Protein AF-0000000067867627 (afdb_homodimer)

Structure (mmCIF, N/CA/C/O backbone):
data_AF-0000000067867627-model_v1
#
loop_
_entity.id
_entity.type
_entity.pdbx_description
1 polymer 'HTH merR-type domain-containing protein'
#
loop_
_atom_site.group_PDB
_atom_site.id
_atom_site.type_symbol
_atom_site.label_atom_id
_atom_site.label_alt_id
_atom_site.label_comp_id
_atom_site.label_asym_id
_atom_site.label_entity_id
_atom_site.label_seq_id
_atom_site.pdbx_PDB_ins_code
_atom_site.Cartn_x
_atom_site.Cartn_y
_atom_site.Cartn_z
_atom_site.occupancy
_atom_site.B_iso_or_equiv
_atom_site.auth_seq_id
_atom_site.auth_comp_id
_atom_site.auth_asym_id
_atom_site.auth_atom_id
_atom_site.pdbx_PDB_model_num
ATOM 1 N N . MET A 1 1 ? -13.772 29.857 17.846 1 90.64 1 MET A N 1
ATOM 2 C CA . MET A 1 1 ? -12.313 29.815 17.838 1 90.64 1 MET A CA 1
ATOM 3 C C . MET A 1 1 ? -11.772 29.961 16.419 1 90.64 1 MET A C 1
ATOM 5 O O . MET A 1 1 ? -12.362 29.443 15.469 1 90.64 1 MET A O 1
ATOM 9 N N . LEU A 1 2 ? -10.652 30.578 16.343 1 91.57 2 LEU A N 1
ATOM 10 C CA . LEU A 1 2 ? -10.044 30.784 15.033 1 91.57 2 LEU A CA 1
ATOM 11 C C . LEU A 1 2 ? -9.034 29.683 14.724 1 91.57 2 LEU A C 1
ATOM 13 O O . LEU A 1 2 ? -8.645 28.924 15.614 1 91.57 2 LEU A O 1
ATOM 17 N N . ILE A 1 3 ? -8.623 29.62 13.466 1 93.21 3 ILE A N 1
ATOM 18 C CA . ILE A 1 3 ? -7.892 28.457 12.976 1 93.21 3 ILE A CA 1
ATOM 19 C C . ILE A 1 3 ? -6.56 28.336 13.713 1 93.21 3 ILE A C 1
ATOM 21 O O . ILE A 1 3 ? -6.096 27.228 13.993 1 93.21 3 ILE A O 1
ATOM 25 N N . ASN A 1 4 ? -5.923 29.458 14.023 1 92.32 4 ASN A N 1
ATOM 26 C CA . ASN A 1 4 ? -4.644 29.409 14.724 1 92.32 4 ASN A CA 1
ATOM 27 C C . ASN A 1 4 ? -4.792 28.807 16.119 1 92.32 4 ASN A C 1
ATOM 29 O O . ASN A 1 4 ? -3.912 28.079 16.581 1 92.32 4 ASN A O 1
ATOM 33 N N . GLU A 1 5 ? -5.854 29.128 16.737 1 93.91 5 GLU A N 1
ATOM 34 C CA . GLU A 1 5 ? -6.15 28.557 18.048 1 93.91 5 GLU A CA 1
ATOM 35 C C . GLU A 1 5 ? -6.439 27.062 17.945 1 93.91 5 GLU A C 1
ATOM 37 O O . GLU A 1 5 ? -6.045 26.287 18.819 1 93.91 5 GLU A O 1
ATOM 42 N N . VAL A 1 6 ? -7.104 26.729 16.911 1 94.8 6 VAL A N 1
ATOM 43 C CA . VAL A 1 6 ? -7.44 25.327 16.689 1 94.8 6 VAL A CA 1
ATOM 44 C C . VAL A 1 6 ? -6.165 24.52 16.457 1 94.8 6 VAL A C 1
ATOM 46 O O . VAL A 1 6 ? -6.012 23.42 16.994 1 94.8 6 VAL A O 1
ATOM 49 N N . CYS A 1 7 ? -5.238 25.081 15.729 1 94.94 7 CYS A N 1
ATOM 50 C CA . CYS A 1 7 ? -3.956 24.433 15.475 1 94.94 7 CYS A CA 1
ATOM 51 C C . CYS A 1 7 ? -3.218 24.154 16.779 1 94.94 7 CYS A C 1
ATOM 53 O O . CYS A 1 7 ? -2.706 23.053 16.984 1 94.94 7 CYS A O 1
ATOM 55 N N . LYS A 1 8 ? -3.227 25.112 17.61 1 91.17 8 LYS A N 1
ATOM 56 C CA . LYS A 1 8 ? -2.524 24.995 18.884 1 91.17 8 LYS A CA 1
ATOM 57 C C . LYS A 1 8 ? -3.173 23.939 19.775 1 91.17 8 LYS A C 1
ATOM 59 O O . LYS A 1 8 ? -2.479 23.174 20.447 1 91.17 8 LYS A O 1
ATOM 64 N N . SER A 1 9 ? -4.455 23.858 19.744 1 90.63 9 SER A N 1
ATOM 65 C CA . SER A 1 9 ? -5.196 22.966 20.63 1 90.63 9 SER A CA 1
ATOM 66 C C . SER A 1 9 ? -5.156 21.527 20.125 1 90.63 9 SER A C 1
ATOM 68 O O . SER A 1 9 ? -5.232 20.584 20.916 1 90.63 9 SER A O 1
ATOM 70 N N . THR A 1 10 ? -5.034 21.353 18.857 1 92.36 10 THR A N 1
ATOM 71 C CA . THR A 1 10 ? -5.169 20.017 18.286 1 92.36 10 THR A CA 1
ATOM 72 C C . THR A 1 10 ? -3.815 19.487 17.822 1 92.36 10 THR A C 1
ATOM 74 O O . THR A 1 10 ? -3.657 18.286 17.596 1 92.36 10 THR A O 1
ATOM 77 N N . GLY A 1 11 ? -2.842 20.421 17.576 1 91.26 11 GLY A N 1
ATOM 78 C CA . GLY A 1 11 ? -1.55 20.034 17.034 1 91.26 11 GLY A CA 1
ATOM 79 C C . GLY A 1 11 ? -1.576 19.805 15.534 1 91.26 11 GLY A C 1
ATOM 80 O O . GLY A 1 11 ? -0.602 19.316 14.958 1 91.26 11 GLY A O 1
ATOM 81 N N . LEU A 1 12 ? -2.65 20.176 14.911 1 95.62 12 LEU A N 1
ATOM 82 C CA . LEU A 1 12 ? -2.789 19.987 13.471 1 95.62 12 LEU A CA 1
ATOM 83 C C . LEU A 1 12 ? -2.325 21.227 12.713 1 95.62 12 LEU A C 1
ATOM 85 O O . LEU A 1 12 ? -2.358 22.337 13.251 1 95.62 12 LEU A O 1
ATOM 89 N N . THR A 1 13 ? -1.907 21.041 11.538 1 96.74 13 THR A N 1
ATOM 90 C CA . THR A 1 13 ? -1.564 22.165 10.675 1 96.74 13 THR A CA 1
ATOM 91 C C . THR A 1 13 ? -2.822 22.801 10.089 1 96.74 13 THR A C 1
ATOM 93 O O . THR A 1 13 ? -3.892 22.19 10.093 1 96.74 13 THR A O 1
ATOM 96 N N . LYS A 1 14 ? -2.676 24.01 9.636 1 96.06 14 LYS A N 1
ATOM 97 C CA . LYS A 1 14 ? -3.783 24.69 8.971 1 96.06 14 LYS A CA 1
ATOM 98 C C . LYS A 1 14 ? -4.262 23.902 7.755 1 96.06 14 LYS A C 1
ATOM 100 O O . LYS A 1 14 ? -5.467 23.734 7.553 1 96.06 14 LYS A O 1
ATOM 105 N N . LYS A 1 15 ? -3.363 23.391 7.043 1 95.56 15 LYS A N 1
ATOM 106 C CA . LYS A 1 15 ? -3.699 22.658 5.825 1 95.56 15 LYS A CA 1
ATOM 107 C C . LYS A 1 15 ? -4.435 21.361 6.149 1 95.56 15 LYS A C 1
ATOM 109 O O . LYS A 1 15 ? -5.33 20.947 5.409 1 95.56 15 LYS A O 1
ATOM 114 N N . ALA A 1 16 ? -4.003 20.705 7.2 1 96.33 16 ALA A N 1
ATOM 115 C CA . ALA A 1 16 ? -4.713 19.497 7.612 1 96.33 16 ALA A CA 1
ATOM 116 C C . ALA A 1 16 ? -6.156 19.812 7.995 1 96.33 16 ALA A C 1
ATOM 118 O O . ALA A 1 16 ? -7.081 19.101 7.592 1 96.33 16 ALA A O 1
ATOM 119 N N . ILE A 1 17 ? -6.33 20.902 8.735 1 96.84 17 ILE A N 1
ATOM 120 C CA . ILE A 1 17 ? -7.659 21.296 9.189 1 96.84 17 ILE A CA 1
ATOM 121 C C . ILE A 1 17 ? -8.539 21.626 7.985 1 96.84 17 ILE A C 1
ATOM 123 O O . ILE A 1 17 ? -9.693 21.197 7.916 1 96.84 17 ILE A O 1
ATOM 127 N N . LEU A 1 18 ? -7.987 22.328 7.051 1 94.83 18 LEU A N 1
ATOM 128 C CA . LEU A 1 18 ? -8.736 22.686 5.851 1 94.83 18 LEU A CA 1
ATOM 129 C C . LEU A 1 18 ? -9.09 21.443 5.041 1 94.83 18 LEU A C 1
ATOM 131 O O . LEU A 1 18 ? -10.166 21.372 4.444 1 94.83 18 LEU A O 1
ATOM 135 N N . TYR A 1 19 ? -8.213 20.553 5.038 1 94.21 19 TYR A N 1
ATOM 136 C CA . TYR A 1 19 ? -8.483 19.282 4.375 1 94.21 19 TYR A CA 1
ATOM 137 C C . TYR A 1 19 ? -9.673 18.576 5.014 1 94.21 19 TYR A C 1
ATOM 139 O O . TYR A 1 19 ? -10.565 18.092 4.313 1 94.21 19 TYR A O 1
ATOM 147 N N . TYR A 1 20 ? -9.685 18.494 6.278 1 95.43 20 TYR A N 1
ATOM 148 C CA . TYR A 1 20 ? -10.752 17.785 6.977 1 95.43 20 TYR A CA 1
ATOM 149 C C . TYR A 1 20 ? -12.08 18.517 6.831 1 95.43 20 TYR A C 1
ATOM 151 O O . TYR A 1 20 ? -13.144 17.892 6.833 1 95.43 20 TYR A O 1
ATOM 159 N N . GLU A 1 21 ? -11.974 19.854 6.746 1 95.07 21 GLU A N 1
ATOM 160 C CA . GLU A 1 21 ? -13.17 20.627 6.423 1 95.07 21 GLU A CA 1
ATOM 161 C C . GLU A 1 21 ? -13.695 20.277 5.033 1 95.07 21 GLU A C 1
ATOM 163 O O . GLU A 1 21 ? -14.895 20.06 4.854 1 95.07 21 GLU A O 1
ATOM 168 N N . LYS A 1 22 ? -12.794 20.227 4.128 1 92.16 22 LYS A N 1
ATOM 169 C CA . LYS A 1 22 ? -13.152 19.912 2.748 1 92.16 22 LYS A CA 1
ATOM 170 C C . LYS A 1 22 ? -13.766 18.519 2.643 1 92.16 22 LYS A C 1
ATOM 172 O O . LYS A 1 22 ? -14.669 18.292 1.835 1 92.16 22 LYS A O 1
ATOM 177 N N . GLU A 1 23 ? -13.24 17.614 3.41 1 89.05 23 GLU A N 1
ATOM 178 C CA . GLU A 1 23 ? -13.742 16.243 3.402 1 89.05 23 GLU A CA 1
ATOM 179 C C . GLU A 1 23 ? -15.006 16.113 4.247 1 89.05 23 GLU A C 1
ATOM 181 O O . GLU A 1 23 ? -15.504 15.006 4.463 1 89.05 23 GLU A O 1
ATOM 186 N N . ASN A 1 24 ? -15.44 17.167 4.855 1 91.38 24 ASN A N 1
ATOM 187 C CA . ASN A 1 24 ? -16.705 17.288 5.572 1 91.38 24 ASN A CA 1
ATOM 188 C C . ASN A 1 24 ? -16.653 16.582 6.924 1 91.38 24 ASN A C 1
ATOM 190 O O . ASN A 1 24 ? -17.657 16.033 7.381 1 91.38 24 ASN A O 1
ATOM 194 N N . PHE A 1 25 ? -15.506 16.56 7.442 1 93.63 25 PHE A N 1
ATOM 195 C CA . PHE A 1 25 ? -15.386 16.074 8.812 1 93.63 25 PHE A CA 1
ATOM 196 C C . PHE A 1 25 ? -15.916 17.105 9.801 1 93.63 25 PHE A C 1
ATOM 198 O O . PHE A 1 25 ? -16.474 16.746 10.84 1 93.63 25 PHE A O 1
ATOM 205 N N . ILE A 1 26 ? -15.624 18.378 9.47 1 94.58 26 ILE A N 1
ATOM 206 C CA . ILE A 1 26 ? -16.071 19.515 10.267 1 94.58 26 ILE A CA 1
ATOM 207 C C . ILE A 1 26 ? -16.695 20.57 9.357 1 94.58 26 ILE A C 1
ATOM 209 O O . ILE A 1 26 ? -16.482 20.555 8.142 1 94.58 26 ILE A O 1
ATOM 213 N N . SER A 1 27 ? -17.478 21.375 9.988 1 93.26 27 SER A N 1
ATOM 214 C CA . SER A 1 27 ? -18.152 22.439 9.252 1 93.26 27 SER A CA 1
ATOM 215 C C . SER A 1 27 ? -18.184 23.734 10.056 1 93.26 27 SER A C 1
ATOM 217 O O . SER A 1 27 ? -19.246 24.16 10.516 1 93.26 27 SER A O 1
ATOM 219 N N . PRO A 1 28 ? -17.082 24.398 10.11 1 95 28 PRO A N 1
ATOM 220 C CA . PRO A 1 28 ? -17.053 25.651 10.869 1 95 28 PRO A CA 1
ATOM 221 C C . PRO A 1 28 ? -17.93 26.736 10.25 1 95 28 PRO A C 1
ATOM 223 O O . PRO A 1 28 ? -18.135 26.75 9.033 1 95 28 PRO A O 1
ATOM 226 N N . LYS A 1 29 ? -18.485 27.628 11.096 1 93.29 29 LYS A N 1
ATOM 227 C CA . LYS A 1 29 ? -19.294 28.751 10.632 1 93.29 29 LYS A CA 1
ATOM 228 C C . LYS A 1 29 ? -18.419 29.854 10.045 1 93.29 29 LYS A C 1
ATOM 230 O O . LYS A 1 29 ? -17.34 30.143 10.568 1 93.29 29 LYS A O 1
ATOM 235 N N . LYS A 1 30 ? -18.842 30.395 8.973 1 91.21 30 LYS A N 1
ATOM 236 C CA . LYS A 1 30 ? -18.122 31.52 8.384 1 91.21 30 LYS A CA 1
ATOM 237 C C . LYS A 1 30 ? -18.641 32.849 8.924 1 91.21 30 LYS A C 1
ATOM 239 O O . LYS A 1 30 ? -19.838 33.132 8.845 1 91.21 30 LYS A O 1
ATOM 244 N N . LEU A 1 31 ? -17.768 33.613 9.456 1 90.34 31 LEU A N 1
ATOM 245 C CA . LEU A 1 31 ? -18.119 34.916 10.011 1 90.34 31 LEU A CA 1
ATOM 246 C C . LEU A 1 31 ? -18.211 35.968 8.911 1 90.34 31 LEU A C 1
ATOM 248 O O . LEU A 1 31 ? -17.807 35.72 7.773 1 90.34 31 LEU A O 1
ATOM 252 N N . SER A 1 32 ? -18.736 37.116 9.269 1 89.26 32 SER A N 1
ATOM 253 C CA . SER A 1 32 ? -18.949 38.198 8.313 1 89.26 32 SER A CA 1
ATOM 254 C C . SER A 1 32 ? -17.629 38.683 7.723 1 89.26 32 SER A C 1
ATOM 256 O O . SER A 1 32 ? -17.585 39.144 6.581 1 89.26 32 SER A O 1
ATOM 258 N N . ASN A 1 33 ? -16.629 38.551 8.459 1 88.68 33 ASN A N 1
ATOM 259 C CA . ASN A 1 33 ? -15.319 39.006 8.006 1 88.68 33 ASN A CA 1
ATOM 260 C C . ASN A 1 33 ? -14.61 37.938 7.178 1 88.68 33 ASN A C 1
ATOM 262 O O . ASN A 1 33 ? -13.474 38.136 6.744 1 88.68 33 ASN A O 1
ATOM 266 N N . GLY A 1 34 ? -15.219 36.816 6.995 1 87.12 34 GLY A N 1
ATOM 267 C CA . GLY A 1 34 ? -14.671 35.779 6.134 1 87.12 34 GLY A CA 1
ATOM 268 C C . GLY A 1 34 ? -13.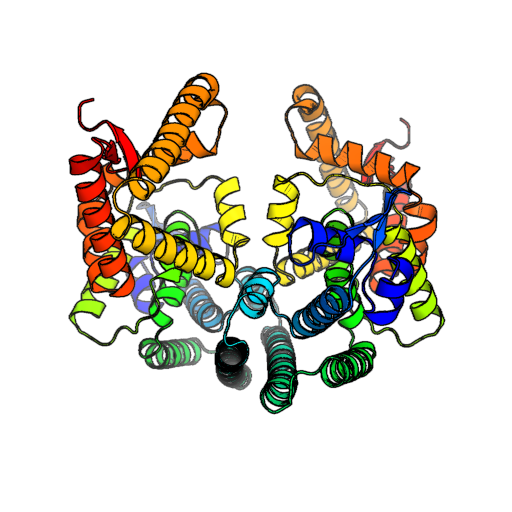915 34.708 6.897 1 87.12 34 GLY A C 1
ATOM 269 O O . GLY A 1 34 ? -13.508 33.698 6.319 1 87.12 34 GLY A O 1
ATOM 270 N N . TYR A 1 35 ? -13.752 34.968 8.23 1 89.49 35 TYR A N 1
ATOM 271 C CA . TYR A 1 35 ? -12.983 34.017 9.024 1 89.49 35 TYR A CA 1
ATOM 272 C C . TYR A 1 35 ? -13.85 32.842 9.459 1 89.49 35 TYR A C 1
ATOM 274 O O . TYR A 1 35 ? -15.063 32.986 9.627 1 89.49 35 TYR A O 1
ATOM 282 N N . ARG A 1 36 ? -13.23 31.699 9.572 1 92.03 36 ARG A N 1
ATOM 283 C CA . ARG A 1 36 ? -13.888 30.505 10.092 1 92.03 36 ARG A CA 1
ATOM 284 C C . ARG A 1 36 ? -13.971 30.546 11.615 1 92.03 36 ARG A C 1
ATOM 286 O O . ARG A 1 36 ? -13.028 30.976 12.282 1 92.03 36 ARG A O 1
ATOM 293 N N . ASP A 1 37 ? -15.126 30.237 12.091 1 94.66 37 ASP A N 1
ATOM 294 C CA . ASP A 1 37 ? -15.358 30.073 13.522 1 94.66 37 ASP A CA 1
ATOM 295 C C . ASP A 1 37 ? -15.665 28.617 13.865 1 94.66 37 ASP A C 1
ATOM 297 O O . ASP A 1 37 ? -16.734 28.105 13.524 1 94.66 37 ASP A O 1
ATOM 301 N N . TYR A 1 38 ? -14.719 27.958 14.555 1 96.09 38 TYR A N 1
ATOM 302 C CA . TYR A 1 38 ? -14.824 26.538 14.872 1 96.09 38 TYR A CA 1
ATOM 303 C C . TYR A 1 38 ? -15.521 26.328 16.211 1 96.09 38 TYR A C 1
ATOM 305 O O . TYR A 1 38 ? -15.159 26.952 17.211 1 96.09 38 TYR A O 1
ATOM 313 N N . SER A 1 39 ? -16.496 25.494 16.261 1 94.98 39 SER A N 1
ATOM 314 C CA . SER A 1 39 ? -17.236 25.169 17.476 1 94.98 39 SER A CA 1
ATOM 315 C C . SER A 1 39 ? -16.46 24.191 18.351 1 94.98 39 SER A C 1
ATOM 317 O O . SER A 1 39 ? -15.442 23.641 17.925 1 94.98 39 SER A O 1
ATOM 319 N N . ASN A 1 40 ? -16.896 23.99 19.577 1 93.09 40 ASN A N 1
ATOM 320 C CA . ASN A 1 40 ? -16.312 22.987 20.461 1 93.09 40 ASN A CA 1
ATOM 321 C C . ASN A 1 40 ? -16.43 21.584 19.871 1 93.09 40 ASN A C 1
ATOM 323 O O . ASN A 1 40 ? -15.555 20.742 20.083 1 93.09 40 ASN A O 1
ATOM 327 N N . GLU A 1 41 ? -17.47 21.412 19.172 1 93.67 41 GLU A N 1
ATOM 328 C CA . GLU A 1 41 ? -17.658 20.119 18.519 1 93.67 41 GLU A CA 1
ATOM 329 C C . GLU A 1 41 ? -16.631 19.906 17.411 1 93.67 41 GLU A C 1
ATOM 331 O O . GLU A 1 41 ? -16.117 18.799 17.238 1 93.67 41 GLU A O 1
ATOM 336 N N . ASP A 1 42 ? -16.357 20.948 16.698 1 95.83 42 ASP A N 1
ATOM 337 C CA . ASP A 1 42 ? -15.32 20.874 15.673 1 95.83 42 ASP A CA 1
ATOM 338 C C . ASP A 1 42 ? -13.976 20.479 16.28 1 95.83 42 ASP A C 1
ATOM 340 O O . ASP A 1 42 ? -13.268 19.629 15.735 1 95.83 42 ASP A O 1
ATOM 344 N N . ILE A 1 43 ? -13.71 21.103 17.364 1 94.84 43 ILE A N 1
ATOM 345 C CA . ILE A 1 43 ? -12.434 20.862 18.027 1 94.84 43 ILE A CA 1
ATOM 346 C C . ILE A 1 43 ? -12.366 19.413 18.504 1 94.84 43 ILE A C 1
ATOM 348 O O . ILE A 1 43 ? -11.328 18.758 18.376 1 94.84 43 ILE A O 1
ATOM 352 N N . LYS A 1 44 ? -13.416 18.927 19.055 1 94.07 44 LYS A N 1
ATOM 353 C CA . LYS A 1 44 ? -13.46 17.543 19.517 1 94.07 44 LYS A CA 1
ATOM 354 C C . LYS A 1 44 ? -13.203 16.571 18.369 1 94.07 44 LYS A C 1
ATOM 356 O O . LYS A 1 44 ? -12.414 15.633 18.508 1 94.07 44 LYS A O 1
ATOM 361 N N . ILE A 1 45 ? -13.828 16.832 17.307 1 95.99 45 ILE A N 1
ATOM 362 C CA . ILE A 1 45 ? -13.683 15.979 16.133 1 95.99 45 ILE A CA 1
ATOM 363 C C . ILE A 1 45 ? -12.235 16.007 15.65 1 95.99 45 ILE A C 1
ATOM 365 O O . ILE A 1 45 ? -11.651 14.96 15.359 1 95.99 45 ILE A O 1
ATOM 369 N N . LEU A 1 46 ? -11.679 17.179 15.618 1 97.03 46 LEU A N 1
ATOM 370 C CA . LEU A 1 46 ? -10.308 17.331 15.143 1 97.03 46 LEU A CA 1
ATOM 371 C C . LEU A 1 46 ? -9.326 16.648 16.088 1 97.03 46 LEU A C 1
ATOM 373 O O . LEU A 1 46 ? -8.321 16.087 15.646 1 97.03 46 LEU A O 1
ATOM 377 N N . GLN A 1 47 ? -9.583 16.675 17.323 1 95.9 47 GLN A N 1
ATOM 378 C CA . GLN A 1 47 ? -8.747 15.974 18.292 1 95.9 47 GLN A CA 1
ATOM 379 C C . GLN A 1 47 ? -8.84 14.462 18.108 1 95.9 47 GLN A C 1
ATOM 381 O O . GLN A 1 47 ? -7.837 13.755 18.221 1 95.9 47 GLN A O 1
ATOM 386 N N . GLU A 1 48 ? -9.979 14.012 17.854 1 96.06 48 GLU A N 1
ATOM 387 C CA . GLU A 1 48 ? -10.172 12.591 17.581 1 96.06 48 GLU A CA 1
ATOM 388 C C . GLU A 1 48 ? -9.405 12.16 16.334 1 96.06 48 GLU A C 1
ATOM 390 O O . GLU A 1 48 ? -8.743 11.12 16.335 1 96.06 48 GLU A O 1
ATOM 395 N N . ILE A 1 49 ? -9.55 12.953 15.349 1 96.76 49 ILE A N 1
ATOM 396 C CA . ILE A 1 49 ? -8.857 12.654 14.1 1 96.76 49 ILE A CA 1
ATOM 397 C C . ILE A 1 49 ? -7.353 12.571 14.351 1 96.76 49 ILE A C 1
ATOM 399 O O . ILE A 1 49 ? -6.693 11.634 13.895 1 96.76 49 ILE A O 1
ATOM 403 N N . SER A 1 50 ? -6.86 13.564 15.053 1 96.3 50 SER A N 1
ATOM 404 C CA . SER A 1 50 ? -5.439 13.599 15.381 1 96.3 50 SER A CA 1
ATOM 405 C C . SER A 1 50 ? -5.002 12.317 16.082 1 96.3 50 SER A C 1
ATOM 407 O O . SER A 1 50 ? -3.959 11.748 15.753 1 96.3 50 SER A O 1
ATOM 409 N N . LEU A 1 51 ? -5.763 11.862 16.997 1 96.06 51 LEU A N 1
ATOM 410 C CA . LEU A 1 51 ? -5.453 10.654 17.754 1 96.06 51 LEU A CA 1
ATOM 411 C C . LEU A 1 51 ? -5.5 9.422 16.856 1 96.06 51 LEU A C 1
ATOM 413 O O . LEU A 1 51 ? -4.57 8.613 16.855 1 96.06 51 LEU A O 1
ATOM 417 N N . TYR A 1 52 ? -6.575 9.285 16.095 1 96.23 52 TYR A N 1
ATOM 418 C CA . TYR A 1 52 ? -6.769 8.107 15.257 1 96.23 52 TYR A CA 1
ATOM 419 C C . TYR A 1 52 ? -5.672 8 14.205 1 96.23 52 TYR A C 1
ATOM 421 O O . TYR A 1 52 ? -5.214 6.9 13.886 1 96.23 52 TYR A O 1
ATOM 429 N N . ARG A 1 53 ? -5.215 9.101 13.731 1 94.85 53 ARG A N 1
ATOM 430 C CA . ARG A 1 53 ? -4.123 9.101 12.764 1 94.85 53 ARG A CA 1
ATOM 431 C C . ARG A 1 53 ? -2.831 8.592 13.397 1 94.85 53 ARG A C 1
ATOM 433 O O . ARG A 1 53 ? -2.064 7.868 12.759 1 94.85 53 ARG A O 1
ATOM 440 N N . LYS A 1 54 ? -2.621 9.004 14.615 1 94.44 54 LYS A N 1
ATOM 441 C CA . LYS A 1 54 ? -1.424 8.561 15.325 1 94.44 54 LYS A CA 1
ATOM 442 C C . LYS A 1 54 ? -1.471 7.061 15.599 1 94.44 54 LYS A C 1
ATOM 444 O O . LYS A 1 54 ? -0.434 6.433 15.824 1 94.44 54 LYS A O 1
ATOM 449 N N . LEU A 1 55 ? -2.654 6.53 15.603 1 94.56 55 LEU A N 1
ATOM 450 C CA . LEU A 1 55 ? -2.843 5.104 15.847 1 94.56 55 LEU A CA 1
ATOM 451 C C . LEU A 1 55 ? -2.952 4.338 14.533 1 94.56 55 LEU A C 1
ATOM 453 O O . LEU A 1 55 ? -3.436 3.204 14.508 1 94.56 55 LEU A O 1
ATOM 457 N N . ASP A 1 56 ? -2.657 4.999 13.476 1 91.23 56 ASP A N 1
ATOM 458 C CA . ASP A 1 56 ? -2.553 4.441 12.131 1 91.23 56 ASP A CA 1
ATOM 459 C C . ASP A 1 56 ? -3.911 3.952 11.632 1 91.23 56 ASP A C 1
ATOM 461 O O . ASP A 1 56 ? -4.016 2.859 11.072 1 91.23 56 ASP A O 1
ATOM 465 N N . ILE A 1 57 ? -4.868 4.733 11.978 1 91.85 57 ILE A N 1
ATOM 466 C CA . ILE A 1 57 ? -6.197 4.504 11.421 1 91.85 57 ILE A CA 1
ATOM 467 C C . ILE A 1 57 ? -6.388 5.365 10.174 1 91.85 57 ILE A C 1
ATOM 469 O O . ILE A 1 57 ? -6.041 6.548 10.17 1 91.85 57 ILE A O 1
ATOM 473 N N . SER A 1 58 ? -6.864 4.776 9.156 1 83.18 58 SER A N 1
ATOM 474 C CA . SER A 1 58 ? -7.014 5.473 7.882 1 83.18 58 SER A CA 1
ATOM 475 C C . SER A 1 58 ? -8.078 6.561 7.969 1 83.18 58 SER A C 1
ATOM 477 O O . SER A 1 58 ? -8.983 6.487 8.803 1 83.18 58 SER A O 1
ATOM 479 N N . VAL A 1 59 ? -7.963 7.593 7.063 1 84.58 59 VAL A N 1
ATOM 480 C CA . VAL A 1 59 ? -8.921 8.693 7.036 1 84.58 59 VAL A CA 1
ATOM 481 C C . VAL A 1 59 ? -10.326 8.149 6.786 1 84.58 59 VAL A C 1
ATOM 483 O O . VAL A 1 59 ? -11.293 8.604 7.401 1 84.58 59 VAL A O 1
ATOM 486 N N . LYS A 1 60 ? -10.403 7.21 6.018 1 77.59 60 LYS A N 1
ATOM 487 C CA . LYS A 1 60 ? -11.694 6.602 5.708 1 77.59 60 LYS A CA 1
ATOM 488 C C . LYS A 1 60 ? -12.302 5.943 6.943 1 77.59 60 LYS A C 1
ATOM 490 O O . LYS A 1 60 ? -13.493 6.106 7.217 1 77.59 60 LYS A O 1
ATOM 495 N N . ASP A 1 61 ? -11.487 5.135 7.603 1 85.87 61 ASP A N 1
ATOM 496 C CA . ASP A 1 61 ? -11.972 4.483 8.815 1 85.87 61 ASP A CA 1
ATOM 497 C C . ASP A 1 61 ? -12.357 5.512 9.876 1 85.87 61 ASP A C 1
ATOM 499 O O . ASP A 1 61 ? -13.313 5.308 10.628 1 85.87 61 ASP A O 1
ATOM 503 N N . ILE A 1 62 ? -11.645 6.615 9.876 1 93.33 62 ILE A N 1
ATOM 504 C CA . ILE A 1 62 ? -11.951 7.677 10.828 1 93.33 62 ILE A CA 1
ATOM 505 C C . ILE A 1 62 ? -13.336 8.251 10.534 1 93.33 62 ILE A C 1
ATOM 507 O O . ILE A 1 62 ? -14.12 8.497 11.453 1 93.33 62 ILE A O 1
ATOM 511 N N . MET A 1 63 ? -13.602 8.404 9.284 1 87.83 63 MET A N 1
ATOM 512 C CA . MET A 1 63 ? -14.919 8.897 8.891 1 87.83 63 MET A CA 1
ATOM 513 C C . MET A 1 63 ? -16.018 7.953 9.369 1 87.83 63 MET A C 1
ATOM 515 O O . MET A 1 63 ? -17.044 8.399 9.885 1 87.83 63 MET A O 1
ATOM 519 N N . THR A 1 64 ? -15.774 6.656 9.23 1 85.8 64 THR A N 1
ATOM 520 C CA . THR A 1 64 ? -16.726 5.639 9.663 1 85.8 64 THR A CA 1
ATOM 521 C C . THR A 1 64 ? -16.937 5.703 11.173 1 85.8 64 THR A C 1
ATOM 523 O O . THR A 1 64 ? -18.067 5.592 11.652 1 85.8 64 THR A O 1
ATOM 526 N N . ILE A 1 65 ? -15.871 5.878 11.871 1 92.53 65 ILE A N 1
ATOM 527 C CA . ILE A 1 65 ? -15.937 5.964 13.326 1 92.53 65 ILE A CA 1
ATOM 528 C C . ILE A 1 65 ? -16.765 7.18 13.734 1 92.53 65 ILE A C 1
ATOM 530 O O . ILE A 1 65 ? -17.678 7.07 14.556 1 92.53 65 ILE A O 1
ATOM 534 N N . LEU A 1 66 ? -16.502 8.294 13.1 1 92.61 66 LEU A N 1
ATOM 535 C CA . LEU A 1 66 ? -17.111 9.559 13.499 1 92.61 66 LEU A CA 1
ATOM 536 C C . LEU A 1 66 ? -18.599 9.574 13.166 1 92.61 66 LEU A C 1
ATOM 538 O O . LEU A 1 66 ? -19.387 10.228 13.854 1 92.61 66 LEU A O 1
ATOM 542 N N . LYS A 1 67 ? -18.971 8.851 12.174 1 86.72 67 LYS A N 1
ATOM 543 C CA . LYS A 1 67 ? -20.361 8.838 11.729 1 86.72 67 LYS A CA 1
ATOM 544 C C . LYS A 1 67 ? -21.156 7.746 12.439 1 86.72 67 LYS A C 1
ATOM 546 O O . LYS A 1 67 ? -22.386 7.713 12.357 1 86.72 67 LYS A O 1
ATOM 551 N N . SER A 1 68 ? -20.46 6.93 13.04 1 87.36 68 SER A N 1
ATOM 552 C CA . SER A 1 68 ? -21.112 5.781 13.659 1 87.36 68 SER A CA 1
ATOM 553 C C . SER A 1 68 ? -21.825 6.177 14.947 1 87.36 68 SER A C 1
ATOM 555 O O . SER A 1 68 ? -21.36 7.056 15.676 1 87.36 68 SER A O 1
ATOM 557 N N . LYS A 1 69 ? -22.966 5.501 15.173 1 86.02 69 LYS A N 1
ATOM 558 C CA . LYS A 1 69 ? -23.674 5.675 16.438 1 86.02 69 LYS A CA 1
ATOM 559 C C . LYS A 1 69 ? -22.956 4.953 17.574 1 86.02 69 LYS A C 1
ATOM 561 O O . LYS A 1 69 ? -23.126 5.302 18.744 1 86.02 69 LYS A O 1
ATOM 566 N N . ASP A 1 70 ? -22.193 3.973 17.245 1 90.15 70 ASP A N 1
ATOM 567 C CA . ASP A 1 70 ? -21.428 3.21 18.225 1 90.15 70 ASP A CA 1
ATOM 568 C C . ASP A 1 70 ? -19.946 3.174 17.858 1 90.15 70 ASP A C 1
ATOM 570 O O . ASP A 1 70 ? -19.472 2.205 17.261 1 90.15 70 ASP A O 1
ATOM 574 N N . LYS A 1 71 ? -19.237 4.097 18.348 1 92.22 71 LYS A N 1
ATOM 575 C CA . LYS A 1 71 ? -17.81 4.215 18.064 1 92.22 71 LYS A CA 1
ATOM 576 C C . LYS A 1 71 ? -17.036 3.031 18.637 1 92.22 71 LYS A C 1
ATOM 578 O O . LYS A 1 71 ? -16.085 2.547 18.019 1 92.22 71 LYS A O 1
ATOM 583 N N . ARG A 1 72 ? -17.48 2.538 19.772 1 92.92 72 ARG A N 1
ATOM 584 C CA . ARG A 1 72 ? -16.768 1.473 20.471 1 92.92 72 ARG A CA 1
ATOM 585 C C . ARG A 1 72 ? -16.764 0.187 19.65 1 92.92 72 ARG A C 1
ATOM 587 O O . ARG A 1 72 ? -15.762 -0.529 19.614 1 92.92 72 ARG A O 1
AT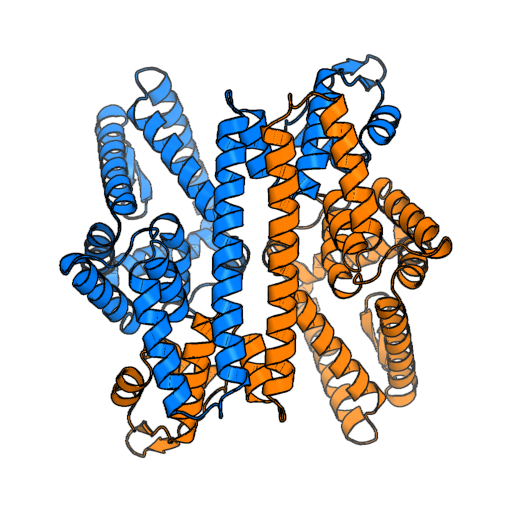OM 594 N N . GLU A 1 73 ? -17.836 -0.026 19.026 1 91.79 73 GLU A N 1
ATOM 595 C CA . GLU A 1 73 ? -17.935 -1.23 18.207 1 91.79 73 GLU A CA 1
ATOM 596 C C . GLU A 1 73 ? -16.928 -1.202 17.06 1 91.79 73 GLU A C 1
ATOM 598 O O . GLU A 1 73 ? -16.258 -2.201 16.791 1 91.79 73 GLU A O 1
ATOM 603 N N . ILE A 1 74 ? -16.825 -0.119 16.42 1 91.88 74 ILE A N 1
ATOM 604 C CA . ILE A 1 74 ? -15.915 0.013 15.288 1 91.88 74 ILE A CA 1
ATOM 605 C C . ILE A 1 74 ? -14.47 -0.051 15.777 1 91.88 74 ILE A C 1
ATOM 607 O O . ILE A 1 74 ? -13.63 -0.717 15.167 1 91.88 74 ILE A O 1
ATOM 611 N N . LEU A 1 75 ? -14.197 0.616 16.836 1 95.04 75 LEU A N 1
ATOM 612 C CA . LEU A 1 75 ? -12.853 0.61 17.404 1 95.04 75 LEU A CA 1
ATOM 613 C C . LEU A 1 75 ? -12.449 -0.798 17.829 1 95.04 75 LEU A C 1
ATOM 615 O O . LEU A 1 75 ? -11.3 -1.202 17.639 1 95.04 75 LEU A O 1
ATOM 619 N N . ASN A 1 76 ? -13.379 -1.566 18.38 1 94.43 76 ASN A N 1
ATOM 620 C CA . ASN A 1 76 ? -13.107 -2.953 18.743 1 94.43 76 ASN A CA 1
ATOM 621 C C . ASN A 1 76 ? -12.754 -3.794 17.52 1 94.43 76 ASN A C 1
ATOM 623 O O . ASN A 1 76 ? -11.873 -4.653 17.586 1 94.43 76 ASN A O 1
ATOM 627 N N . ARG A 1 77 ? -13.464 -3.525 16.521 1 90.99 77 ARG A N 1
ATOM 628 C CA . ARG A 1 77 ? -13.161 -4.233 15.281 1 90.99 77 ARG A CA 1
ATOM 629 C C . ARG A 1 77 ? -11.748 -3.915 14.801 1 90.99 77 ARG A C 1
ATOM 631 O O . ARG A 1 77 ? -11.027 -4.805 14.346 1 90.99 77 ARG A O 1
ATOM 638 N N . ILE A 1 78 ? -11.342 -2.704 14.902 1 93.23 78 ILE A N 1
ATOM 639 C CA . ILE A 1 78 ? -10.008 -2.278 14.493 1 93.23 78 ILE A CA 1
ATOM 640 C C . ILE A 1 78 ? -8.959 -2.949 15.378 1 93.23 78 ILE A C 1
ATOM 642 O O . ILE A 1 78 ? -7.915 -3.387 14.89 1 93.23 78 ILE A O 1
ATOM 646 N N . VAL A 1 79 ? -9.256 -3.057 16.65 1 95.58 79 VAL A N 1
ATOM 647 C CA . VAL A 1 79 ? -8.353 -3.731 17.576 1 95.58 79 VAL A CA 1
ATOM 648 C C . VAL A 1 79 ? -8.173 -5.187 17.156 1 95.58 79 VAL A C 1
ATOM 650 O O . VAL A 1 79 ? -7.05 -5.696 17.119 1 95.58 79 VAL A O 1
ATOM 653 N N . ILE A 1 80 ? -9.257 -5.834 16.809 1 93.5 80 ILE A N 1
ATOM 654 C CA . ILE A 1 80 ? -9.22 -7.233 16.397 1 93.5 80 ILE A CA 1
ATOM 655 C C . ILE A 1 80 ? -8.395 -7.372 15.119 1 93.5 80 ILE A C 1
ATOM 657 O O . ILE A 1 80 ? -7.591 -8.298 14.99 1 93.5 80 ILE A O 1
ATOM 661 N N . GLU A 1 81 ? -8.597 -6.501 14.223 1 89.62 81 GLU A N 1
ATOM 662 C CA . GLU A 1 81 ? -7.832 -6.51 12.98 1 89.62 81 GLU A CA 1
ATOM 663 C C . GLU A 1 81 ? -6.338 -6.361 13.251 1 89.62 81 GLU A C 1
ATOM 665 O O . GLU A 1 81 ? -5.52 -7.067 12.657 1 89.62 81 GLU A O 1
ATOM 670 N N . LYS A 1 82 ? -5.971 -5.406 14.092 1 94.14 82 LYS A N 1
ATOM 671 C CA . LYS A 1 82 ? -4.568 -5.205 14.442 1 94.14 82 LYS A CA 1
ATOM 672 C C . LYS A 1 82 ? -3.998 -6.429 15.155 1 94.14 82 LYS A C 1
ATOM 674 O O . LYS A 1 82 ? -2.833 -6.781 14.96 1 94.14 82 LYS A O 1
ATOM 679 N N . GLU A 1 83 ? -4.817 -7.082 15.955 1 95.2 83 GLU A N 1
ATOM 680 C CA . GLU A 1 83 ? -4.404 -8.301 16.645 1 95.2 83 GLU A CA 1
ATOM 681 C C . GLU A 1 83 ? -4.1 -9.42 15.654 1 95.2 83 GLU A C 1
ATOM 683 O O . GLU A 1 83 ? -3.116 -10.146 15.812 1 95.2 83 GLU A O 1
ATOM 688 N N . GLN A 1 84 ? -4.938 -9.55 14.712 1 90.77 84 GLN A N 1
ATOM 689 C CA . GLN A 1 84 ? -4.724 -10.565 13.686 1 90.77 84 GLN A CA 1
ATOM 690 C C . GLN A 1 84 ? -3.418 -10.321 12.935 1 90.77 84 GLN A C 1
ATOM 692 O O . GLN A 1 84 ? -2.672 -11.261 12.654 1 90.77 84 GLN A O 1
ATOM 697 N N . LYS A 1 85 ? -3.184 -9.088 12.642 1 92.29 85 LYS A N 1
ATOM 698 C CA . LYS A 1 85 ? -1.936 -8.737 11.971 1 92.29 85 LYS A CA 1
ATOM 699 C C . LYS A 1 85 ? -0.731 -9.04 12.857 1 92.29 85 LYS A C 1
ATOM 701 O O . LYS A 1 85 ? 0.291 -9.535 12.376 1 92.29 85 LYS A O 1
ATOM 706 N N . GLU A 1 86 ? -0.868 -8.693 14.088 1 95.18 86 GLU A N 1
ATOM 707 C CA . GLU A 1 86 ? 0.185 -8.977 15.059 1 95.18 86 GLU A CA 1
ATOM 708 C C . GLU A 1 86 ? 0.503 -10.468 15.107 1 95.18 86 GLU A C 1
ATOM 710 O O . GLU A 1 86 ? 1.673 -10.859 15.098 1 95.18 86 GLU A O 1
ATOM 715 N N . ILE A 1 87 ? -0.532 -11.292 15.159 1 93.55 87 ILE A N 1
ATOM 716 C CA . ILE A 1 87 ? -0.378 -12.74 15.241 1 93.55 87 ILE A CA 1
ATOM 717 C C . ILE A 1 87 ? 0.315 -13.257 13.982 1 93.55 87 ILE A C 1
ATOM 719 O O . ILE A 1 87 ? 1.222 -14.089 14.063 1 93.55 87 ILE A O 1
ATOM 723 N N . ARG A 1 88 ? -0.078 -12.744 12.888 1 92.14 88 ARG A N 1
ATOM 724 C CA . ARG A 1 88 ? 0.525 -13.161 11.626 1 92.14 88 ARG A CA 1
ATOM 725 C C . ARG A 1 88 ? 2.014 -12.831 11.595 1 92.14 88 ARG A C 1
ATOM 727 O O . ARG A 1 88 ? 2.827 -13.648 11.158 1 92.14 88 ARG A O 1
ATOM 734 N N . LEU A 1 89 ? 2.315 -11.625 12.031 1 95.04 89 LEU A N 1
ATOM 735 C CA . LEU A 1 89 ? 3.716 -11.222 12.077 1 95.04 89 LEU A CA 1
ATOM 736 C C . LEU A 1 89 ? 4.515 -12.134 13.001 1 95.04 89 LEU A C 1
ATOM 738 O O . LEU A 1 89 ? 5.644 -12.515 12.681 1 95.04 89 LEU A O 1
ATOM 742 N N . LYS A 1 90 ? 3.935 -12.502 14.085 1 95.36 90 LYS A N 1
ATOM 743 C CA . LYS A 1 90 ? 4.585 -13.405 15.03 1 95.36 90 LYS A CA 1
ATOM 744 C C . LYS A 1 90 ? 4.857 -14.765 14.394 1 95.36 90 LYS A C 1
ATOM 746 O O . LYS A 1 90 ? 5.944 -15.324 14.553 1 95.36 90 LYS A O 1
ATOM 751 N N . ILE A 1 91 ? 3.875 -15.284 13.677 1 93.69 91 ILE A N 1
ATOM 752 C CA . ILE A 1 91 ? 3.997 -16.579 13.018 1 93.69 91 ILE A CA 1
ATOM 753 C C . ILE A 1 91 ? 5.093 -16.517 11.957 1 93.69 91 ILE A C 1
ATOM 755 O O . ILE A 1 91 ? 5.932 -17.417 11.869 1 93.69 91 ILE A O 1
ATOM 759 N N . ASP A 1 92 ? 5.058 -15.443 11.163 1 95.29 92 ASP A N 1
ATOM 760 C CA . ASP A 1 92 ? 6.092 -15.252 10.15 1 95.29 92 ASP A CA 1
ATOM 761 C C . ASP A 1 92 ? 7.484 -15.262 10.778 1 95.29 92 ASP A C 1
ATOM 763 O O . ASP A 1 92 ? 8.403 -15.894 10.253 1 95.29 92 ASP A O 1
ATOM 767 N N . LYS A 1 93 ? 7.636 -14.532 11.887 1 96.15 93 LYS A N 1
ATOM 768 C CA . LYS A 1 93 ? 8.927 -14.434 12.563 1 96.15 93 LYS A CA 1
ATOM 769 C C . LYS A 1 93 ? 9.405 -15.804 13.035 1 96.15 93 LYS A C 1
ATOM 771 O O . LYS A 1 93 ? 10.58 -16.144 12.882 1 96.15 93 LYS A O 1
ATOM 776 N N . ILE A 1 94 ? 8.513 -16.61 13.595 1 95.84 94 ILE A N 1
ATOM 777 C CA . ILE A 1 94 ? 8.85 -17.94 14.091 1 95.84 94 ILE A CA 1
ATOM 778 C C . ILE A 1 94 ? 9.369 -18.803 12.943 1 95.84 94 ILE A C 1
ATOM 780 O O . ILE A 1 94 ? 10.404 -19.461 13.071 1 95.84 94 ILE A O 1
ATOM 784 N N . HIS A 1 95 ? 8.683 -18.765 11.815 1 95.87 95 HIS A N 1
ATOM 785 C CA . HIS A 1 95 ? 9.091 -19.554 10.658 1 95.87 95 HIS A CA 1
ATOM 786 C C . HIS A 1 95 ? 10.425 -19.069 10.103 1 95.87 95 HIS A C 1
ATOM 788 O O . HIS A 1 95 ? 11.263 -19.877 9.694 1 95.87 95 HIS A O 1
ATOM 794 N N . LEU A 1 96 ? 10.608 -17.748 10.113 1 96.37 96 LEU A N 1
ATOM 795 C CA . LEU A 1 96 ? 11.859 -17.186 9.616 1 96.37 96 LEU A CA 1
ATOM 796 C C . LEU A 1 96 ? 13.024 -17.565 10.525 1 96.37 96 LEU A C 1
ATOM 798 O O . LEU A 1 96 ? 14.104 -17.914 10.043 1 96.37 96 LEU A O 1
ATOM 802 N N . GLU A 1 97 ? 12.816 -17.48 11.788 1 96.04 97 GLU A N 1
ATOM 803 C CA . GLU A 1 97 ? 13.855 -17.845 12.747 1 96.04 97 GLU A CA 1
ATOM 804 C C . GLU A 1 97 ? 14.234 -19.317 12.616 1 96.04 97 GLU A C 1
ATOM 806 O O . GLU A 1 97 ? 15.413 -19.668 12.689 1 96.04 97 GLU A O 1
ATOM 811 N N . ARG A 1 98 ? 13.21 -20.161 12.427 1 95.15 98 ARG A N 1
ATOM 812 C CA . ARG A 1 98 ? 13.467 -21.579 12.197 1 95.15 98 ARG A CA 1
ATOM 813 C C . ARG A 1 98 ? 14.324 -21.786 10.953 1 95.15 98 ARG A C 1
ATOM 815 O O . ARG A 1 98 ? 15.251 -22.598 10.959 1 95.15 98 ARG A O 1
ATOM 822 N N . LEU A 1 99 ? 13.992 -21.061 9.914 1 94.68 99 LEU A N 1
ATOM 823 C CA . LEU A 1 99 ? 14.745 -21.151 8.668 1 94.68 99 LEU A CA 1
ATOM 824 C C . LEU A 1 99 ? 16.189 -20.703 8.872 1 94.68 99 LEU A C 1
ATOM 826 O O . LEU A 1 99 ? 17.12 -21.362 8.404 1 94.68 99 LEU A O 1
ATOM 830 N N . ILE A 1 100 ? 16.387 -19.599 9.613 1 94.85 100 ILE A N 1
ATOM 831 C CA . ILE A 1 100 ? 17.701 -19.012 9.853 1 94.85 100 ILE A CA 1
ATOM 832 C C . ILE A 1 100 ? 18.553 -19.974 10.678 1 94.85 100 ILE A C 1
ATOM 834 O O . ILE A 1 100 ? 19.75 -20.126 10.425 1 94.85 100 ILE A O 1
ATOM 838 N N . GLU A 1 101 ? 17.988 -20.649 11.616 1 94.22 101 GLU A N 1
ATOM 839 C CA . GLU A 1 101 ? 18.695 -21.559 12.512 1 94.22 101 GLU A CA 1
ATOM 840 C C . GLU A 1 101 ? 19.001 -22.886 11.823 1 94.22 101 GLU A C 1
ATOM 842 O O . GLU A 1 101 ? 19.867 -23.639 12.273 1 94.22 101 GLU A O 1
ATOM 847 N N . GLY A 1 102 ? 18.224 -23.166 10.786 1 91.76 102 GLY A N 1
ATOM 848 C CA . GLY A 1 102 ? 18.428 -24.414 10.067 1 91.76 102 GLY A CA 1
ATOM 849 C C . GLY A 1 102 ? 19.49 -24.314 8.988 1 91.76 102 GLY A C 1
ATOM 850 O O . GLY A 1 102 ? 20.282 -23.369 8.974 1 91.76 102 GLY A O 1
ATOM 851 N N . ASP A 1 103 ? 19.645 -25.323 8.127 1 89.04 103 ASP A N 1
ATOM 852 C CA . ASP A 1 103 ? 20.691 -25.372 7.11 1 89.04 103 ASP A CA 1
ATOM 853 C C . ASP A 1 103 ? 20.187 -24.826 5.776 1 89.04 103 ASP A C 1
ATOM 855 O O . ASP A 1 103 ? 20.931 -24.786 4.794 1 89.04 103 ASP A O 1
ATOM 859 N N . MET A 1 104 ? 18.927 -24.432 5.807 1 89.12 104 MET A N 1
ATOM 860 C CA . MET A 1 104 ? 18.304 -23.849 4.622 1 89.12 104 MET A CA 1
ATOM 861 C C 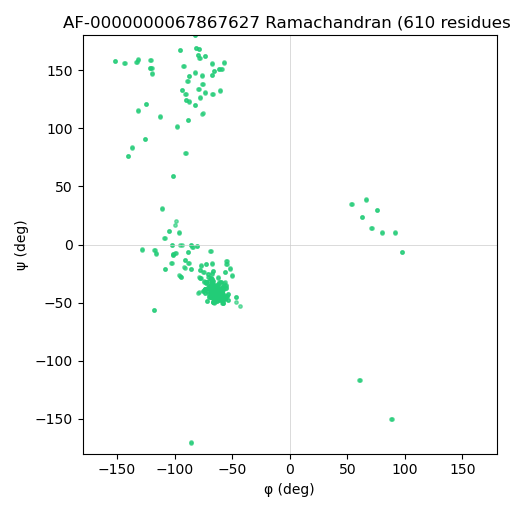. MET A 1 104 ? 18.46 -24.77 3.417 1 89.12 104 MET A C 1
ATOM 863 O O . MET A 1 104 ? 18.709 -24.305 2.303 1 89.12 104 MET A O 1
ATOM 867 N N . SER A 1 105 ? 18.423 -26.126 3.679 1 91.61 105 SER A N 1
ATOM 868 C CA . SER A 1 105 ? 18.45 -27.12 2.611 1 91.61 105 SER A CA 1
ATOM 869 C C . SER A 1 105 ? 17.119 -27.171 1.869 1 91.61 105 SER A C 1
ATOM 871 O O . SER A 1 105 ? 16.105 -26.677 2.367 1 91.61 105 SER A O 1
ATOM 873 N N . ILE A 1 106 ? 17.153 -27.737 0.723 1 91.02 106 ILE A N 1
ATOM 874 C CA . ILE A 1 106 ? 15.95 -27.859 -0.093 1 91.02 106 ILE A CA 1
ATOM 875 C C . ILE A 1 106 ? 14.887 -28.648 0.669 1 91.02 106 ILE A C 1
ATOM 877 O O . ILE A 1 106 ? 13.697 -28.336 0.589 1 91.02 106 ILE A O 1
ATOM 881 N N . ASN A 1 107 ? 15.301 -29.623 1.372 1 91.41 107 ASN A N 1
ATOM 882 C CA . ASN A 1 107 ? 14.376 -30.445 2.145 1 91.41 107 ASN A CA 1
ATOM 883 C C . ASN A 1 107 ? 13.733 -29.651 3.278 1 91.41 107 ASN A C 1
ATOM 885 O O . ASN A 1 107 ? 12.535 -29.783 3.533 1 91.41 107 ASN A O 1
ATOM 889 N N . GLU A 1 108 ? 14.549 -28.93 3.944 1 92.68 108 GLU A N 1
ATOM 890 C CA . GLU A 1 108 ? 14.03 -28.092 5.021 1 92.68 108 GLU A CA 1
ATOM 891 C C . GLU A 1 108 ? 13.042 -27.058 4.488 1 92.68 108 GLU A C 1
ATOM 893 O O . GLU A 1 108 ? 11.984 -26.839 5.081 1 92.68 108 GLU A O 1
ATOM 898 N N . ILE A 1 109 ? 13.391 -26.502 3.44 1 93.76 109 ILE A N 1
ATOM 899 C CA . ILE A 1 109 ? 12.549 -25.487 2.816 1 93.76 109 ILE A CA 1
ATOM 900 C C . ILE A 1 109 ? 11.222 -26.109 2.388 1 93.76 109 ILE A C 1
ATOM 902 O O . ILE A 1 109 ? 10.155 -25.543 2.637 1 93.76 109 ILE A O 1
ATOM 906 N N . SER A 1 110 ? 11.329 -27.198 1.743 1 92.56 110 SER A N 1
ATOM 907 C CA . SER A 1 110 ? 10.13 -27.904 1.305 1 92.56 110 SER A CA 1
ATOM 908 C C . SER A 1 110 ? 9.229 -28.25 2.487 1 92.56 110 SER A C 1
ATOM 910 O O . SER A 1 110 ? 8.011 -28.076 2.417 1 92.56 110 SER A O 1
ATOM 912 N N . ARG A 1 111 ? 9.783 -28.707 3.561 1 93.46 111 ARG A N 1
ATOM 913 C CA . ARG A 1 111 ? 9.028 -29.06 4.758 1 93.46 111 ARG A CA 1
ATOM 914 C C . ARG A 1 111 ? 8.322 -27.841 5.341 1 93.46 111 ARG A C 1
ATOM 916 O O . ARG A 1 111 ? 7.148 -27.914 5.71 1 93.46 111 ARG A O 1
ATOM 923 N N . LEU A 1 112 ? 9.063 -26.8 5.442 1 94.24 112 LEU A N 1
ATOM 924 C CA . LEU A 1 112 ? 8.494 -25.569 5.979 1 94.24 112 LEU A CA 1
ATOM 925 C C . LEU A 1 112 ? 7.361 -25.062 5.092 1 94.24 112 LEU A C 1
ATOM 927 O O . LEU A 1 112 ? 6.333 -24.602 5.593 1 94.24 112 LEU A O 1
ATOM 931 N N . ASN A 1 113 ? 7.552 -25.118 3.813 1 93.49 113 ASN A N 1
ATOM 932 C CA . ASN A 1 113 ? 6.508 -24.759 2.859 1 93.49 113 ASN A CA 1
ATOM 933 C C . ASN A 1 113 ? 5.217 -25.528 3.125 1 93.49 113 ASN A C 1
ATOM 935 O O . ASN A 1 113 ? 4.138 -24.935 3.19 1 93.49 113 ASN A O 1
ATOM 939 N N . ASP A 1 114 ? 5.376 -26.767 3.285 1 92.85 114 ASP A N 1
ATOM 940 C CA . ASP A 1 114 ? 4.226 -27.639 3.502 1 92.85 114 ASP A CA 1
ATOM 941 C C . ASP A 1 114 ? 3.54 -27.324 4.83 1 92.85 114 ASP A C 1
ATOM 943 O O . ASP A 1 114 ? 2.311 -27.297 4.909 1 92.85 114 ASP A O 1
ATOM 947 N N . GLU A 1 115 ? 4.28 -27.101 5.847 1 93.47 115 GLU A N 1
ATOM 948 C CA . GLU A 1 115 ? 3.749 -26.779 7.168 1 93.47 115 GLU A CA 1
ATOM 949 C C . GLU A 1 115 ? 2.927 -25.494 7.135 1 93.47 115 GLU A C 1
ATOM 951 O O . GLU A 1 115 ? 1.825 -25.441 7.685 1 93.47 115 GLU A O 1
ATOM 956 N N . ILE A 1 116 ? 3.457 -24.512 6.476 1 93.64 116 ILE A N 1
ATOM 957 C CA . ILE A 1 116 ? 2.793 -23.214 6.416 1 93.64 116 ILE A CA 1
ATOM 958 C C . ILE A 1 116 ? 1.477 -23.343 5.652 1 93.64 116 ILE A C 1
ATOM 960 O O . ILE A 1 116 ? 0.448 -22.819 6.085 1 93.64 116 ILE A O 1
ATOM 964 N N . ILE A 1 117 ? 1.466 -24.045 4.58 1 90.63 117 ILE A N 1
ATOM 965 C CA . ILE A 1 117 ? 0.277 -24.216 3.753 1 90.63 117 ILE A CA 1
ATOM 966 C C . ILE A 1 117 ? -0.806 -24.939 4.55 1 90.63 117 ILE A C 1
ATOM 968 O O . ILE A 1 117 ? -1.973 -24.54 4.528 1 90.63 117 ILE A O 1
ATOM 972 N N . GLN A 1 118 ? -0.445 -25.932 5.282 1 89.17 118 GLN A N 1
ATOM 973 C CA . GLN A 1 118 ? -1.4 -26.709 6.064 1 89.17 118 GLN A CA 1
ATOM 974 C C . GLN A 1 118 ? -2.034 -25.858 7.161 1 89.17 118 GLN A C 1
ATOM 976 O O . GLN A 1 118 ? -3.232 -25.975 7.431 1 89.17 118 GLN A O 1
ATOM 981 N N . GLU A 1 119 ? -1.263 -25.015 7.682 1 88.49 119 GLU A N 1
ATOM 982 C CA . GLU A 1 119 ? -1.763 -24.132 8.732 1 88.49 119 GLU A CA 1
ATOM 983 C C . GLU A 1 119 ? -2.672 -23.05 8.157 1 88.49 119 GLU A C 1
ATOM 985 O O . GLU A 1 119 ? -3.706 -22.724 8.744 1 88.49 119 GLU A O 1
ATOM 990 N N . GLU A 1 120 ? -2.308 -22.534 7.001 1 89.76 120 GLU A N 1
ATOM 991 C CA . GLU A 1 120 ? -3.009 -21.39 6.425 1 89.76 120 GLU A CA 1
ATOM 992 C C . GLU A 1 120 ? -4.337 -21.812 5.804 1 89.76 120 GLU A C 1
ATOM 994 O O . GLU A 1 120 ? -5.272 -21.012 5.723 1 89.76 120 GLU A O 1
ATOM 999 N N . LYS A 1 121 ? -4.418 -23.023 5.35 1 87.63 121 LYS A N 1
ATOM 1000 C CA . LYS A 1 121 ? -5.621 -23.508 4.68 1 87.63 121 LYS A CA 1
ATOM 1001 C C . LYS A 1 121 ? -6.85 -23.343 5.571 1 87.63 121 LYS A C 1
ATOM 1003 O O . LYS A 1 121 ? -7.974 -23.246 5.074 1 87.63 121 LYS A O 1
ATOM 1008 N N . LYS A 1 122 ? -6.602 -23.291 6.829 1 85.71 122 LYS A N 1
ATOM 1009 C CA . LYS A 1 122 ? -7.693 -23.173 7.793 1 85.71 122 LYS A CA 1
ATOM 1010 C C . LYS A 1 122 ? -8.045 -21.711 8.049 1 85.71 122 LYS A C 1
ATOM 1012 O O . LYS A 1 122 ? -9.018 -21.414 8.746 1 85.71 122 LYS A O 1
ATOM 1017 N N . SER A 1 123 ? -7.268 -20.906 7.495 1 86.34 123 SER A N 1
ATOM 1018 C CA . SER A 1 123 ? -7.454 -19.474 7.708 1 86.34 123 SER A CA 1
ATOM 1019 C C . SER A 1 123 ? -8.432 -18.888 6.695 1 86.34 123 SER A C 1
ATOM 102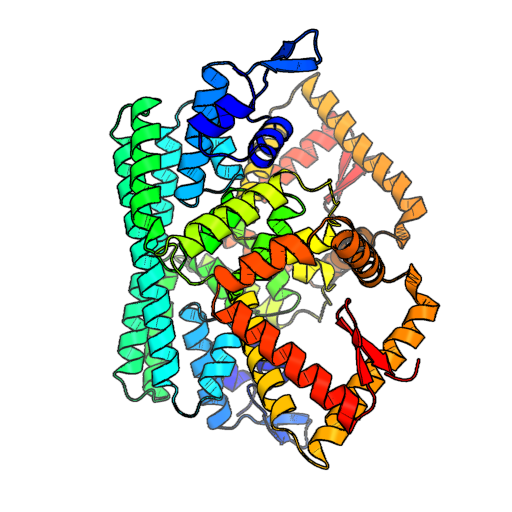1 O O . SER A 1 123 ? -8.477 -19.324 5.543 1 86.34 123 SER A O 1
ATOM 1023 N N . GLY A 1 124 ? -9.189 -17.939 7.11 1 85.89 124 GLY A N 1
ATOM 1024 C CA . GLY A 1 124 ? -10.12 -17.254 6.227 1 85.89 124 GLY A CA 1
ATOM 1025 C C . GLY A 1 124 ? -9.43 -16.393 5.186 1 85.89 124 GLY A C 1
ATOM 1026 O O . GLY A 1 124 ? -10.075 -15.889 4.264 1 85.89 124 GLY A O 1
ATOM 1027 N N . GLU A 1 125 ? -8.143 -16.271 5.27 1 87.35 125 GLU A N 1
ATOM 1028 C CA . GLU A 1 125 ? -7.419 -15.408 4.342 1 87.35 125 GLU A CA 1
ATOM 1029 C C . GLU A 1 125 ? -6.599 -16.229 3.351 1 87.35 125 GLU A C 1
ATOM 1031 O O . GLU A 1 125 ? -5.911 -15.671 2.493 1 87.35 125 GLU A O 1
ATOM 1036 N N . PHE A 1 126 ? -6.722 -17.485 3.384 1 90.02 126 PHE A N 1
ATOM 1037 C CA . PHE A 1 126 ? -5.844 -18.359 2.615 1 90.02 126 PHE A CA 1
ATOM 1038 C C . PHE A 1 126 ? -6.054 -18.157 1.119 1 90.02 126 PHE A C 1
ATOM 1040 O O . PHE A 1 126 ? -5.094 -17.95 0.374 1 90.02 126 PHE A O 1
ATOM 1047 N N . ILE A 1 127 ? -7.297 -18.158 0.746 1 91.52 127 ILE A N 1
ATOM 1048 C CA . ILE A 1 127 ? -7.608 -18.098 -0.678 1 91.52 127 ILE A CA 1
ATOM 1049 C C . ILE A 1 127 ? -7.078 -16.793 -1.268 1 91.52 127 ILE A C 1
ATOM 1051 O O . ILE A 1 127 ? -6.441 -16.795 -2.324 1 91.52 127 ILE A O 1
ATOM 1055 N N . LYS A 1 128 ? -7.292 -15.81 -0.569 1 90.09 128 LYS A N 1
ATOM 1056 C CA . LYS A 1 128 ? -6.832 -14.496 -1.008 1 90.09 128 LYS A CA 1
ATOM 1057 C C . LYS A 1 128 ? -5.312 -14.459 -1.134 1 90.09 128 LYS A C 1
ATOM 1059 O O . LYS A 1 128 ? -4.778 -14.025 -2.157 1 90.09 128 LYS A O 1
ATOM 1064 N N . ARG A 1 129 ? -4.612 -14.922 -0.264 1 91.11 129 ARG A N 1
ATOM 1065 C CA . ARG A 1 129 ? -3.153 -14.894 -0.235 1 91.11 129 ARG A CA 1
ATOM 1066 C C . ARG A 1 129 ? -2.567 -15.82 -1.296 1 91.11 129 ARG A C 1
ATOM 1068 O O . ARG A 1 129 ? -1.622 -15.451 -1.996 1 91.11 129 ARG A O 1
ATOM 1075 N N . GLU A 1 130 ? -3.188 -16.969 -1.374 1 92.88 130 GLU A N 1
ATOM 1076 C CA . GLU A 1 130 ? -2.668 -17.956 -2.316 1 92.88 130 GLU A CA 1
ATOM 1077 C C . GLU A 1 130 ? -2.886 -17.51 -3.759 1 92.88 130 GLU A C 1
ATOM 1079 O O . GLU A 1 130 ? -2.065 -17.797 -4.634 1 92.88 130 GLU A O 1
ATOM 1084 N N . LEU A 1 131 ? -3.946 -16.891 -3.961 1 93.25 131 LEU A N 1
ATOM 1085 C CA . LEU A 1 131 ? -4.2 -16.398 -5.311 1 93.25 131 LEU A CA 1
ATOM 1086 C C . LEU A 1 131 ? -3.15 -15.371 -5.721 1 93.25 131 LEU A C 1
ATOM 1088 O O . LEU A 1 131 ? -2.657 -15.398 -6.85 1 93.25 131 LEU A O 1
ATOM 1092 N N . LYS A 1 132 ? -2.759 -14.575 -4.83 1 90.34 132 LYS A N 1
ATOM 1093 C CA . LYS A 1 132 ? -1.733 -13.568 -5.087 1 90.34 132 LYS A CA 1
ATOM 1094 C C . LYS A 1 132 ? -0.369 -14.218 -5.304 1 90.34 132 LYS A C 1
ATOM 1096 O O . LYS A 1 132 ? 0.414 -13.765 -6.142 1 90.34 132 LYS A O 1
ATOM 1101 N N . ARG A 1 133 ? -0.158 -15.232 -4.612 1 93.33 133 ARG A N 1
ATOM 1102 C CA . ARG A 1 133 ? 1.111 -15.943 -4.725 1 93.33 133 ARG A CA 1
ATOM 1103 C C . ARG A 1 133 ? 1.188 -16.724 -6.033 1 93.33 133 ARG A C 1
ATOM 1105 O O . ARG A 1 133 ? 2.241 -16.772 -6.672 1 93.33 133 ARG A O 1
ATOM 1112 N N . ALA A 1 134 ? 0.073 -17.28 -6.406 1 94.96 134 ALA A N 1
ATOM 1113 C CA . ALA A 1 134 ? 0 -18.143 -7.582 1 94.96 134 ALA A CA 1
ATOM 1114 C C . ALA A 1 134 ? 0.152 -17.333 -8.867 1 94.96 134 ALA A C 1
ATOM 1116 O O . ALA A 1 134 ? 0.63 -17.849 -9.88 1 94.96 134 ALA A O 1
ATOM 1117 N N . PHE A 1 135 ? -0.194 -16.086 -8.765 1 94.45 135 PHE A N 1
ATOM 1118 C CA . PHE A 1 135 ? -0.156 -15.235 -9.948 1 94.45 135 PHE A CA 1
ATOM 1119 C C . PHE A 1 135 ? 0.442 -13.873 -9.617 1 94.45 135 PHE A C 1
ATOM 1121 O O . PHE A 1 135 ? -0.287 -12.892 -9.454 1 94.45 135 PHE A O 1
ATOM 1128 N N . PRO A 1 136 ? 1.692 -13.82 -9.63 1 89.63 136 PRO A N 1
ATOM 1129 C CA . PRO A 1 136 ? 2.384 -12.62 -9.154 1 89.63 136 PRO A CA 1
ATOM 1130 C C . PRO A 1 136 ? 2.268 -11.448 -10.126 1 89.63 136 PRO A C 1
ATOM 1132 O O . PRO A 1 136 ? 2.537 -10.303 -9.753 1 89.63 136 PRO A O 1
ATOM 1135 N N . LYS A 1 137 ? 1.883 -11.72 -11.404 1 87.59 137 LYS A N 1
ATOM 1136 C CA . LYS A 1 137 ? 1.772 -10.654 -12.396 1 87.59 137 LYS A CA 1
ATOM 1137 C C . LYS A 1 137 ? 0.726 -10.995 -13.454 1 87.59 137 LYS A C 1
ATOM 1139 O O . LYS A 1 137 ? 0.319 -12.151 -13.582 1 87.59 137 LYS A O 1
ATOM 1144 N N . GLY A 1 138 ? 0.254 -9.924 -14.076 1 89.08 138 GLY A N 1
ATOM 1145 C CA . GLY A 1 138 ? -0.623 -10.137 -15.216 1 89.08 138 GLY A CA 1
ATOM 1146 C C . GLY A 1 138 ? -2.086 -10.253 -14.829 1 89.08 138 GLY A C 1
ATOM 1147 O O . GLY A 1 138 ? -2.531 -9.621 -13.869 1 89.08 138 GLY A O 1
ATOM 1148 N N . PHE A 1 139 ? -2.788 -11.003 -15.622 1 91.92 139 PHE A N 1
ATOM 1149 C CA . PHE A 1 139 ? -4.233 -11.108 -15.464 1 91.92 139 PHE A CA 1
ATOM 1150 C C . PHE A 1 139 ? -4.586 -11.802 -14.154 1 91.92 139 PHE A C 1
ATOM 1152 O O . PHE A 1 139 ? -5.549 -11.422 -13.484 1 91.92 139 PHE A O 1
ATOM 1159 N N . GLY A 1 140 ? -3.857 -12.77 -13.814 1 92.44 140 GLY A N 1
ATOM 1160 C CA . GLY A 1 140 ? -4.104 -13.451 -12.552 1 92.44 140 GLY A CA 1
ATOM 1161 C C . GLY A 1 140 ? -3.96 -12.543 -11.346 1 92.44 140 GLY A C 1
ATOM 1162 O O . GLY A 1 140 ? -4.727 -12.649 -10.387 1 92.44 140 GLY A O 1
ATOM 1163 N N . GLU A 1 141 ? -2.981 -11.706 -11.438 1 90.65 141 GLU A N 1
ATOM 1164 C CA . GLU A 1 141 ? -2.806 -10.712 -10.382 1 90.65 141 GLU A CA 1
ATOM 1165 C C . GLU A 1 141 ? -4.006 -9.774 -10.303 1 90.65 141 GLU A C 1
ATOM 1167 O O . GLU A 1 141 ? -4.492 -9.47 -9.211 1 90.65 141 GLU A O 1
ATOM 1172 N N . TYR A 1 142 ? -4.385 -9.365 -11.419 1 89.65 142 TYR A N 1
ATOM 1173 C CA . TYR A 1 142 ? -5.557 -8.5 -11.503 1 89.65 142 TYR A CA 1
ATOM 1174 C C . TYR A 1 142 ? -6.765 -9.154 -10.843 1 89.65 142 TYR A C 1
ATOM 1176 O O . TYR A 1 142 ? -7.489 -8.508 -10.082 1 89.65 142 TYR A O 1
ATOM 1184 N N . MET A 1 143 ? -6.955 -10.402 -11.114 1 91.63 143 MET A N 1
ATOM 1185 C CA . MET A 1 143 ? -8.084 -11.131 -10.543 1 91.63 143 MET A CA 1
ATOM 1186 C C . MET A 1 143 ? -7.947 -11.248 -9.029 1 91.63 143 MET A C 1
ATOM 1188 O O . MET A 1 143 ? -8.931 -11.109 -8.3 1 91.63 143 MET A O 1
ATOM 1192 N N . ALA A 1 144 ? -6.749 -11.493 -8.604 1 90.25 144 ALA A N 1
ATOM 1193 C CA . ALA A 1 144 ? -6.499 -11.602 -7.169 1 90.25 144 ALA A CA 1
ATOM 1194 C C . ALA A 1 144 ? -6.892 -10.317 -6.445 1 90.25 144 ALA A C 1
ATOM 1196 O O . ALA A 1 144 ? -7.555 -10.36 -5.406 1 90.25 144 ALA A O 1
ATOM 1197 N N . TYR A 1 145 ? -6.551 -9.267 -7.02 1 85.35 145 TYR A N 1
ATOM 1198 C CA . TYR A 1 145 ? -6.876 -7.978 -6.419 1 85.35 145 TYR A CA 1
ATOM 1199 C C . TYR A 1 145 ? -8.375 -7.71 -6.48 1 85.35 145 TYR A C 1
ATOM 1201 O O . TYR A 1 145 ? -8.975 -7.279 -5.493 1 85.35 145 TYR A O 1
ATOM 1209 N N . HIS A 1 146 ? -8.916 -7.966 -7.589 1 84.41 146 HIS A N 1
ATOM 1210 C CA . HIS A 1 146 ? -10.318 -7.66 -7.847 1 84.41 146 HIS A CA 1
ATOM 1211 C C . HIS A 1 146 ? -11.233 -8.428 -6.9 1 84.41 146 HIS A C 1
ATOM 1213 O O . HIS A 1 146 ? -12.216 -7.878 -6.396 1 84.41 146 HIS A O 1
ATOM 1219 N N . PHE A 1 147 ? -10.862 -9.62 -6.639 1 89.58 147 PHE A N 1
ATOM 1220 C CA . PHE A 1 147 ? -11.779 -10.475 -5.895 1 89.58 147 PHE A CA 1
ATOM 1221 C C . PHE A 1 147 ? -11.361 -10.575 -4.433 1 89.58 147 PHE A C 1
ATOM 1223 O O . PHE A 1 147 ? -12.064 -11.181 -3.621 1 89.58 147 PHE A O 1
ATOM 1230 N N . SER A 1 148 ? -10.301 -9.937 -4.067 1 88.46 148 SER A N 1
ATOM 1231 C CA . SER A 1 148 ? -9.718 -10.053 -2.734 1 88.46 148 SER A CA 1
ATOM 1232 C C . SER A 1 148 ? -10.742 -9.726 -1.653 1 88.46 148 SER A C 1
ATOM 1234 O O . SER A 1 148 ? -10.789 -10.389 -0.614 1 88.46 148 SER A O 1
ATOM 1236 N N . PRO A 1 149 ? -11.634 -8.795 -1.862 1 83.51 149 PRO A N 1
ATOM 1237 C CA . PRO A 1 149 ? -12.579 -8.459 -0.794 1 83.51 149 PRO A CA 1
ATOM 1238 C C . PRO A 1 149 ? -13.558 -9.591 -0.495 1 83.51 149 PRO A C 1
ATOM 1240 O O . PRO A 1 149 ? -14.157 -9.626 0.583 1 83.51 149 PRO A O 1
ATOM 1243 N N . TYR A 1 150 ? -13.662 -10.549 -1.412 1 88.97 150 TYR A N 1
ATOM 1244 C CA . TYR A 1 150 ? -14.664 -11.6 -1.275 1 88.97 150 TYR A CA 1
ATOM 1245 C C . TYR A 1 150 ? -14.034 -12.889 -0.76 1 88.97 150 TYR A C 1
ATOM 1247 O O . TYR A 1 150 ? -14.74 -13.857 -0.465 1 88.97 150 TYR A O 1
ATOM 1255 N N . LEU A 1 151 ? -12.801 -12.866 -0.711 1 90.46 151 LEU A N 1
ATOM 1256 C CA . LEU A 1 151 ? -12.095 -14.124 -0.494 1 90.46 151 LEU A CA 1
ATOM 1257 C C . LEU A 1 151 ? -11.649 -14.254 0.959 1 90.46 151 LEU A C 1
ATOM 1259 O O . LEU A 1 151 ? -10.472 -14.501 1.231 1 90.46 151 LEU A O 1
ATOM 1263 N N . ASN A 1 152 ? -12.574 -14.213 1.864 1 87.24 152 ASN A N 1
ATOM 1264 C CA . ASN A 1 152 ? -12.285 -14.248 3.294 1 87.24 152 ASN A CA 1
ATOM 1265 C C . ASN A 1 152 ? -12.746 -15.558 3.927 1 87.24 152 ASN A C 1
ATOM 1267 O O . ASN A 1 152 ? -13.19 -15.575 5.076 1 87.24 152 ASN A O 1
ATOM 1271 N N . GLU A 1 153 ? -12.732 -16.637 3.178 1 89.78 153 GLU A N 1
ATOM 1272 C CA . GLU A 1 153 ? -13.176 -17.944 3.653 1 89.78 153 GLU A CA 1
ATOM 1273 C C . GLU A 1 153 ? -12.059 -18.978 3.55 1 89.78 153 GLU A C 1
ATOM 1275 O O . GLU A 1 153 ? -11.182 -18.868 2.691 1 89.78 153 GLU A O 1
ATOM 1280 N N . PRO A 1 154 ? -12.119 -19.969 4.422 1 90.87 154 PRO A N 1
ATOM 1281 C CA . PRO A 1 154 ? -11.126 -21.044 4.347 1 90.87 154 PRO A CA 1
ATOM 1282 C C . PRO A 1 154 ? -11.443 -22.065 3.257 1 90.87 154 PRO A C 1
ATOM 1284 O O . PRO A 1 154 ? -12.536 -22.044 2.685 1 90.87 154 PRO A O 1
ATOM 1287 N N . LEU A 1 155 ? -10.503 -22.802 2.913 1 91.37 155 LEU A N 1
ATOM 1288 C CA . LEU A 1 155 ? -10.672 -23.967 2.051 1 91.37 155 LEU A CA 1
ATOM 1289 C C . LEU A 1 155 ? -10.953 -25.218 2.876 1 91.37 155 LEU A C 1
ATOM 1291 O O . LEU A 1 155 ? -10.091 -26.091 3.001 1 91.37 155 LEU A O 1
ATOM 1295 N N . ASP A 1 156 ? -12.2 -25.356 3.317 1 89.14 156 ASP A N 1
ATOM 1296 C CA . ASP A 1 156 ? -12.49 -26.32 4.374 1 89.14 156 ASP A CA 1
ATOM 1297 C C . ASP A 1 156 ? -13.414 -27.426 3.871 1 89.14 156 ASP A C 1
ATOM 1299 O O . ASP A 1 156 ? -13.708 -28.376 4.599 1 89.14 156 ASP A O 1
ATOM 1303 N N . THR A 1 157 ? -13.986 -27.359 2.656 1 92.47 157 THR A N 1
ATOM 1304 C CA . THR A 1 157 ? -14.85 -28.392 2.094 1 92.47 157 THR A CA 1
ATOM 1305 C C . THR A 1 157 ? -14.273 -28.928 0.787 1 92.47 157 THR A C 1
ATOM 1307 O O . THR A 1 157 ? -13.465 -28.26 0.139 1 92.47 157 THR A O 1
ATOM 1310 N N . MET A 1 158 ? -14.674 -30.035 0.449 1 94.48 158 MET A N 1
ATOM 1311 C CA . MET A 1 158 ? -14.212 -30.658 -0.788 1 94.48 158 MET A CA 1
ATOM 1312 C C . MET A 1 158 ? -14.669 -29.859 -2.004 1 94.48 158 MET A C 1
ATOM 1314 O O . MET A 1 158 ? -13.94 -29.75 -2.991 1 94.48 158 MET A O 1
ATOM 1318 N N . GLU A 1 159 ? -15.831 -29.339 -1.895 1 95.63 159 GLU A N 1
ATOM 1319 C CA . GLU A 1 159 ? -16.36 -28.522 -2.983 1 95.63 159 GLU A CA 1
ATOM 1320 C C . GLU A 1 159 ? -15.505 -27.278 -3.205 1 95.63 159 GLU A C 1
ATOM 1322 O O . GLU A 1 159 ? -15.216 -26.912 -4.346 1 95.63 159 GLU A O 1
ATOM 1327 N N . LYS A 1 160 ? -15.074 -26.698 -2.109 1 95.04 160 LYS A N 1
ATOM 1328 C CA . LYS A 1 160 ? -14.236 -25.507 -2.206 1 95.04 160 LYS A CA 1
ATOM 1329 C C . LYS A 1 160 ? -12.849 -25.852 -2.739 1 95.04 160 LYS A C 1
ATOM 1331 O O . LYS A 1 160 ? -12.269 -25.09 -3.515 1 95.04 160 LYS A O 1
ATOM 1336 N N . ILE A 1 161 ? -12.375 -26.982 -2.363 1 94.93 161 ILE A N 1
ATOM 1337 C CA . ILE A 1 161 ? -11.064 -27.419 -2.831 1 94.93 161 ILE A CA 1
ATOM 1338 C C . ILE A 1 161 ? -11.102 -27.635 -4.342 1 94.93 161 ILE A C 1
ATOM 1340 O O . ILE A 1 161 ? -10.203 -27.192 -5.061 1 94.93 161 ILE A O 1
ATOM 1344 N N . LYS A 1 162 ? -12.138 -28.237 -4.81 1 96.57 162 LYS A N 1
ATOM 1345 C CA . LYS A 1 162 ? -12.302 -28.467 -6.243 1 96.57 162 LYS A CA 1
ATOM 1346 C C . LYS A 1 162 ? -12.449 -27.15 -6.999 1 96.57 162 LYS A C 1
ATOM 1348 O O . LYS A 1 162 ? -11.835 -26.96 -8.051 1 96.57 162 LYS A O 1
ATOM 1353 N N . ALA A 1 163 ? -13.239 -26.306 -6.431 1 97.08 163 ALA A N 1
ATOM 1354 C CA . ALA A 1 163 ? -13.438 -24.997 -7.048 1 97.08 163 ALA A CA 1
ATOM 1355 C C . ALA A 1 163 ? -12.125 -24.223 -7.128 1 97.08 163 ALA A C 1
ATOM 1357 O O . ALA A 1 163 ? -11.835 -23.584 -8.142 1 97.08 163 ALA A O 1
ATOM 1358 N N . TRP A 1 164 ? -11.369 -24.301 -6.09 1 95.72 164 TRP A N 1
ATOM 1359 C CA . TRP A 1 164 ? -10.067 -23.643 -6.053 1 95.72 164 TRP A CA 1
ATOM 1360 C C . TRP A 1 164 ? -9.158 -24.173 -7.157 1 95.72 164 TRP A C 1
ATOM 1362 O O . TRP A 1 164 ? -8.544 -23.394 -7.891 1 95.72 164 TRP A O 1
ATOM 1372 N N . HIS A 1 165 ? -9.115 -25.437 -7.289 1 95.91 165 HIS A N 1
ATOM 1373 C CA . HIS A 1 165 ? -8.289 -26.049 -8.324 1 95.91 165 HIS A CA 1
ATOM 1374 C C . HIS A 1 165 ? -8.733 -25.608 -9.715 1 95.91 165 HIS A C 1
ATOM 1376 O O . HIS A 1 165 ? -7.898 -25.332 -10.579 1 95.91 165 HIS A O 1
ATOM 1382 N N . ASN A 1 166 ? -10.021 -25.538 -9.913 1 97.01 166 ASN A N 1
ATOM 1383 C CA . ASN A 1 166 ? -10.557 -25.106 -11.199 1 97.01 166 ASN A CA 1
ATOM 1384 C C . ASN A 1 166 ? -10.165 -23.665 -11.515 1 97.01 166 ASN A C 1
ATOM 1386 O O . ASN A 1 166 ? -9.82 -23.347 -12.654 1 97.01 166 ASN A O 1
ATOM 1390 N N . ILE A 1 167 ? -10.176 -22.845 -10.511 1 96.98 167 ILE A N 1
ATOM 1391 C CA . ILE A 1 167 ? -9.838 -21.437 -10.683 1 96.98 167 ILE A CA 1
ATOM 1392 C C . ILE A 1 167 ? -8.358 -21.3 -11.035 1 96.98 167 ILE A C 1
ATOM 1394 O O . ILE A 1 167 ? -8.001 -20.593 -11.98 1 96.98 167 ILE A O 1
ATOM 1398 N N . VAL A 1 168 ? -7.546 -22.001 -10.323 1 96.53 168 VAL A N 1
ATOM 1399 C CA . VAL A 1 168 ? -6.106 -21.92 -10.547 1 96.53 168 VAL A CA 1
ATOM 1400 C C . VAL A 1 168 ? -5.768 -22.458 -11.935 1 96.53 168 VAL A C 1
ATOM 1402 O O . VAL A 1 168 ? -4.986 -21.851 -12.67 1 96.53 168 VAL A O 1
ATOM 1405 N N . GLU A 1 169 ? -6.395 -23.545 -12.269 1 96.13 169 GLU A N 1
ATOM 1406 C CA . GLU A 1 169 ? -6.173 -24.136 -13.586 1 96.13 169 GLU A CA 1
ATOM 1407 C C . GLU A 1 169 ? -6.625 -23.193 -14.697 1 96.13 169 GLU A C 1
ATOM 1409 O O . GLU A 1 169 ? -5.921 -23.018 -15.695 1 96.13 169 GLU A O 1
ATOM 1414 N N . PHE A 1 170 ? -7.735 -22.626 -14.542 1 96.93 170 PHE A N 1
ATOM 1415 C CA . PHE A 1 170 ? -8.267 -21.684 -15.519 1 96.93 170 PHE A CA 1
ATOM 1416 C C . PHE A 1 170 ? -7.31 -20.516 -15.722 1 96.93 170 PHE A C 1
ATOM 1418 O O . PHE A 1 170 ? -6.927 -20.209 -16.853 1 96.93 170 PHE A O 1
ATOM 1425 N N . LEU A 1 171 ? -6.884 -19.902 -14.602 1 96.66 171 LEU A N 1
ATOM 1426 C CA . LEU A 1 171 ? -6.029 -18.723 -14.68 1 96.66 171 LEU A CA 1
ATOM 1427 C C . LEU A 1 171 ? -4.653 -19.085 -15.229 1 96.66 171 LEU A C 1
ATOM 1429 O O . LEU A 1 171 ? -4.004 -18.264 -15.881 1 96.66 171 LEU A O 1
ATOM 1433 N N . ASP A 1 172 ? -4.254 -20.283 -14.965 1 96.23 172 ASP A N 1
ATOM 1434 C CA . ASP A 1 172 ? -2.926 -20.727 -15.38 1 96.23 172 ASP A CA 1
ATOM 1435 C C . ASP A 1 172 ? -2.895 -21.046 -16.873 1 96.23 172 ASP A C 1
ATOM 1437 O O . ASP A 1 172 ? -1.825 -21.088 -17.482 1 96.23 172 ASP A O 1
ATOM 1441 N N . ASN A 1 173 ? -4.048 -21.227 -17.449 1 94.29 173 ASN A N 1
ATOM 1442 C CA . ASN A 1 173 ? -4.098 -21.65 -18.844 1 94.29 173 ASN A CA 1
ATOM 1443 C C . ASN A 1 173 ? -4.783 -20.607 -19.723 1 94.29 173 ASN A C 1
ATOM 1445 O O . ASN A 1 173 ? -4.802 -20.737 -20.948 1 94.29 173 ASN A O 1
ATOM 1449 N N . ILE A 1 174 ? -5.281 -19.602 -19.127 1 93.64 174 ILE A N 1
ATOM 1450 C CA . ILE A 1 174 ? -6.008 -18.581 -19.873 1 93.64 174 ILE A CA 1
ATOM 1451 C C . ILE A 1 174 ? -5.045 -17.822 -20.783 1 93.64 174 ILE A C 1
ATOM 1453 O O . ILE A 1 174 ? -3.872 -17.645 -20.445 1 93.64 174 ILE A O 1
ATOM 1457 N N . PRO A 1 175 ? -5.53 -17.419 -21.929 1 91.46 175 PRO A N 1
ATOM 1458 C CA . PRO A 1 175 ? -4.659 -16.644 -22.817 1 91.46 175 PRO A CA 1
ATOM 1459 C C . PRO A 1 175 ? -4.12 -15.378 -22.156 1 91.46 175 PRO A C 1
ATOM 1461 O O . PRO A 1 175 ? -4.735 -14.853 -21.224 1 91.46 175 PRO A O 1
ATOM 1464 N N . GLN A 1 176 ? -3.062 -14.968 -22.676 1 90.07 176 GLN A N 1
ATOM 1465 C CA . GLN A 1 176 ? -2.43 -13.775 -22.121 1 90.07 176 GLN A CA 1
ATOM 1466 C C . GLN A 1 176 ? -3.291 -12.537 -22.355 1 90.07 176 GLN A C 1
ATOM 1468 O O . GLN A 1 176 ? -3.855 -12.363 -23.437 1 90.07 176 GLN A O 1
ATOM 1473 N N . PHE A 1 177 ? -3.516 -11.847 -21.365 1 92.33 177 PHE A N 1
ATOM 1474 C CA . PHE A 1 177 ? -4.206 -10.563 -21.404 1 92.33 177 PHE A CA 1
ATOM 1475 C C . PHE A 1 177 ? -3.358 -9.473 -20.761 1 92.33 177 PHE A C 1
ATOM 1477 O O . PHE A 1 177 ? -2.998 -9.571 -19.586 1 92.33 177 PHE A O 1
ATOM 1484 N N . LYS A 1 178 ? -3.068 -8.513 -21.511 1 88.29 178 LYS A N 1
ATOM 1485 C CA . LYS A 1 178 ? -2.175 -7.459 -21.037 1 88.29 178 LYS A CA 1
ATOM 1486 C C . LYS A 1 178 ? -2.934 -6.429 -20.204 1 88.29 178 LYS A C 1
ATOM 1488 O O . LYS A 1 178 ? -3.874 -5.799 -20.693 1 88.29 178 LYS A O 1
ATOM 1493 N N . ILE A 1 179 ? -2.528 -6.306 -19.025 1 87.2 179 ILE A N 1
ATOM 1494 C CA . ILE A 1 179 ? -3.078 -5.275 -18.151 1 87.2 179 ILE A CA 1
ATOM 1495 C C . ILE A 1 179 ? -2.291 -3.977 -18.325 1 87.2 179 ILE A C 1
ATOM 1497 O O . ILE A 1 179 ? -1.073 -3.953 -18.136 1 87.2 179 ILE A O 1
ATOM 1501 N N . PRO A 1 180 ? -3.012 -2.998 -18.654 1 76.94 180 PRO A N 1
ATOM 1502 C CA . PRO A 1 180 ? -2.298 -1.732 -18.839 1 76.94 180 PRO A CA 1
ATOM 1503 C C . PRO A 1 180 ? -1.562 -1.28 -17.579 1 76.94 180 PRO A C 1
ATOM 1505 O O . PRO A 1 180 ? -2.005 -1.568 -16.464 1 76.94 180 PRO A O 1
ATOM 1508 N N . LYS A 1 181 ? -0.524 -0.579 -17.731 1 72.51 181 LYS A N 1
ATOM 1509 C CA . LYS A 1 181 ? 0.353 -0.154 -16.644 1 72.51 181 LYS A CA 1
ATOM 1510 C C . LYS A 1 181 ? -0.401 0.704 -15.632 1 72.51 181 LYS A C 1
ATOM 1512 O O . LYS A 1 181 ? -0.177 0.59 -14.425 1 72.51 181 LYS A O 1
ATOM 1517 N N . PHE A 1 182 ? -1.224 1.473 -16.212 1 63.98 182 PHE A N 1
ATOM 1518 C CA . PHE A 1 182 ? -1.931 2.373 -15.308 1 63.98 182 PHE A CA 1
ATOM 1519 C C . PHE A 1 182 ? -2.863 1.594 -14.388 1 63.98 182 PHE A C 1
ATOM 1521 O O . PHE A 1 182 ? -3.051 1.965 -13.228 1 63.98 182 PHE A O 1
ATOM 1528 N N . ILE A 1 183 ? -3.404 0.502 -14.835 1 73.49 183 ILE A N 1
ATOM 1529 C CA . ILE A 1 183 ? -4.236 -0.359 -14.001 1 73.49 183 ILE A CA 1
ATOM 1530 C C . ILE A 1 183 ? -3.366 -1.079 -12.973 1 73.49 183 ILE A C 1
ATOM 1532 O O . ILE A 1 183 ? -3.748 -1.204 -11.807 1 73.49 183 ILE A O 1
ATOM 1536 N N . GLN A 1 184 ? -2.23 -1.481 -13.424 1 74.55 184 GLN A N 1
ATOM 1537 C CA . GLN A 1 184 ? -1.304 -2.177 -12.537 1 74.55 184 GLN A CA 1
ATOM 1538 C C . GLN A 1 184 ? -0.899 -1.293 -11.361 1 74.55 184 GLN A C 1
ATOM 1540 O O . GLN A 1 184 ? -0.864 -1.751 -10.217 1 74.55 184 GLN A O 1
ATOM 1545 N N . ILE A 1 185 ? -0.697 -0.122 -11.668 1 63.84 185 ILE A N 1
ATOM 1546 C CA . ILE A 1 185 ? -0.307 0.846 -10.649 1 63.84 185 ILE A CA 1
ATOM 1547 C C . ILE A 1 185 ? -1.462 1.062 -9.674 1 63.84 185 ILE A C 1
ATOM 1549 O O . ILE A 1 185 ? -1.258 1.104 -8.458 1 63.84 185 ILE A O 1
ATOM 1553 N N . GLY A 1 186 ? -2.632 1.162 -10.176 1 63.62 186 GLY A N 1
ATOM 1554 C CA . GLY A 1 186 ? -3.809 1.32 -9.337 1 63.62 186 GLY A CA 1
ATOM 1555 C C . GLY A 1 186 ? -4.029 0.154 -8.392 1 63.62 186 GLY A C 1
ATOM 1556 O O . GLY A 1 186 ? -4.339 0.351 -7.215 1 63.62 186 GLY A O 1
ATOM 1557 N N . LEU A 1 187 ? -3.77 -0.969 -8.937 1 69.94 187 LEU A N 1
ATOM 1558 C CA . LEU A 1 187 ? -3.955 -2.18 -8.146 1 69.94 187 LEU A CA 1
ATOM 1559 C C . LEU A 1 187 ? -2.938 -2.249 -7.011 1 69.94 187 LEU A C 1
ATOM 1561 O O . LEU A 1 187 ? -3.29 -2.579 -5.876 1 69.94 187 LEU A O 1
ATOM 1565 N N . ALA A 1 188 ? -1.765 -1.967 -7.382 1 63.13 188 ALA A N 1
ATOM 1566 C CA . ALA A 1 188 ? -0.67 -2.056 -6.418 1 63.13 188 ALA A CA 1
ATOM 1567 C C . ALA A 1 188 ? -0.809 -0.994 -5.331 1 63.13 188 ALA A C 1
ATOM 1569 O O . ALA A 1 188 ? -0.36 -1.192 -4.2 1 63.13 188 ALA A O 1
ATOM 1570 N N . SER A 1 189 ? -1.493 0.022 -5.744 1 53.41 189 SER A N 1
ATOM 1571 C CA . SER A 1 189 ? -1.604 1.163 -4.84 1 53.41 189 SER A CA 1
ATOM 1572 C C . SER A 1 189 ? -2.801 1.015 -3.908 1 53.41 189 SER A C 1
ATOM 1574 O O . SER A 1 189 ? -2.878 1.686 -2.877 1 53.41 189 SER A O 1
ATOM 1576 N N . SER A 1 190 ? -3.646 0.134 -4.277 1 56.1 190 SER A N 1
ATOM 1577 C CA . SER A 1 190 ? -4.848 -0.03 -3.466 1 56.1 190 SER A CA 1
ATOM 1578 C C . SER A 1 190 ? -4.625 -1.04 -2.346 1 56.1 190 SER A C 1
ATOM 1580 O O . SER A 1 190 ? -4.318 -2.205 -2.605 1 56.1 190 SER A O 1
ATOM 1582 N N . SER A 1 191 ? -4.537 -0.447 -1.199 1 58.2 191 SER A N 1
ATOM 1583 C CA . SER A 1 191 ? -4.391 -1.335 -0.05 1 58.2 191 SER A CA 1
ATOM 1584 C C . SER A 1 191 ? -5.594 -2.261 0.089 1 58.2 191 SER A C 1
ATOM 1586 O O . SER A 1 191 ? -6.662 -1.988 -0.463 1 58.2 191 SER A O 1
ATOM 1588 N N . ASP A 1 192 ? -5.361 -3.377 0.617 1 63.82 192 ASP A N 1
ATOM 1589 C CA . ASP A 1 192 ? -6.435 -4.32 0.91 1 63.82 192 ASP A CA 1
ATOM 1590 C C . ASP A 1 192 ? -7.568 -3.641 1.677 1 63.82 192 ASP A C 1
ATOM 1592 O O . ASP A 1 192 ? -8.741 -3.958 1.471 1 63.82 192 ASP A O 1
ATOM 1596 N N . GLU A 1 193 ? -7.155 -2.711 2.299 1 60.63 193 GLU A N 1
ATOM 1597 C CA . GLU A 1 193 ? -8.14 -1.986 3.097 1 60.63 193 GLU A CA 1
ATOM 1598 C C . GLU A 1 193 ? -9.056 -1.146 2.212 1 60.63 193 GLU A C 1
ATOM 1600 O O . GLU A 1 193 ? -10.268 -1.096 2.434 1 60.63 193 GLU A O 1
ATOM 1605 N N . ILE A 1 194 ? -8.494 -0.557 1.294 1 59.99 194 ILE A N 1
ATOM 1606 C CA . ILE A 1 194 ? -9.275 0.263 0.374 1 59.99 194 ILE A CA 1
ATOM 1607 C C . ILE A 1 194 ? -10.255 -0.618 -0.398 1 59.99 194 ILE A C 1
ATOM 1609 O O . ILE A 1 194 ? -11.425 -0.263 -0.557 1 59.99 194 ILE A O 1
ATOM 1613 N N . ARG A 1 195 ? -9.798 -1.694 -0.734 1 69.08 195 ARG A N 1
ATOM 1614 C CA . ARG A 1 195 ? -10.647 -2.611 -1.487 1 69.08 195 ARG A CA 1
ATOM 1615 C C . ARG A 1 195 ? -11.801 -3.118 -0.628 1 69.08 195 ARG A C 1
ATOM 1617 O O . ARG A 1 195 ? -12.937 -3.213 -1.099 1 69.08 195 ARG A O 1
ATOM 1624 N N . LYS A 1 196 ? -11.469 -3.373 0.494 1 71.24 196 LYS A N 1
ATOM 1625 C CA . LYS A 1 196 ? -12.505 -3.832 1.415 1 71.24 196 LYS A CA 1
ATOM 1626 C C . LYS A 1 196 ? -13.567 -2.757 1.628 1 71.24 196 LYS A C 1
ATOM 1628 O O . LYS A 1 196 ? -14.763 -3.053 1.64 1 71.24 196 LYS A O 1
ATOM 1633 N N . ARG A 1 197 ? -13.191 -1.635 1.644 1 58.91 197 ARG A N 1
ATOM 1634 C CA . ARG A 1 197 ? -14.108 -0.52 1.865 1 58.91 197 ARG A CA 1
ATOM 1635 C C . ARG A 1 197 ? -15.006 -0.301 0.652 1 58.91 197 ARG A C 1
ATOM 1637 O O . ARG A 1 197 ? -16.21 -0.08 0.797 1 58.91 197 ARG A O 1
ATOM 1644 N N . THR A 1 198 ? -14.291 -0.282 -0.367 1 65.25 198 THR A N 1
ATOM 1645 C CA . THR A 1 198 ? -15.054 -0.139 -1.602 1 65.25 198 THR A CA 1
ATOM 1646 C C . THR A 1 198 ? -16.111 -1.235 -1.714 1 65.25 198 THR A C 1
ATOM 1648 O O . THR A 1 198 ? -17.249 -0.969 -2.105 1 65.25 198 THR A O 1
ATOM 1651 N N . TYR A 1 199 ? -15.691 -2.327 -1.27 1 75.03 199 TYR A N 1
ATOM 1652 C CA . TYR A 1 199 ? -16.601 -3.467 -1.272 1 75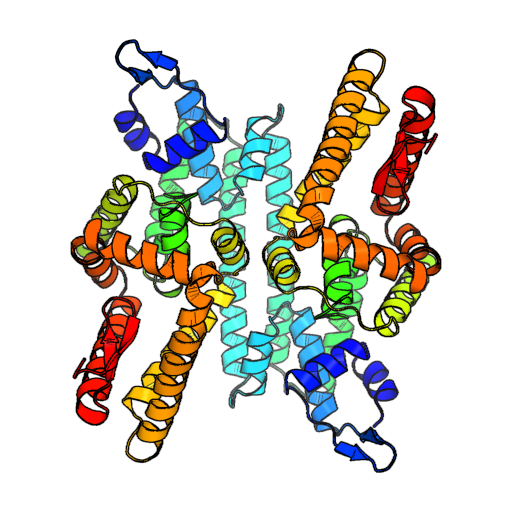.03 199 TYR A CA 1
ATOM 1653 C C . TYR A 1 199 ? -17.776 -3.229 -0.331 1 75.03 199 TYR A C 1
ATOM 1655 O O . TYR A 1 199 ? -18.932 -3.441 -0.705 1 75.03 199 TYR A O 1
ATOM 1663 N N . GLU A 1 200 ? -17.461 -2.784 0.78 1 74.64 200 GLU A N 1
ATOM 1664 C CA . GLU A 1 200 ? -18.507 -2.549 1.77 1 74.64 200 GLU A CA 1
ATOM 1665 C C . GLU A 1 200 ? -19.453 -1.438 1.321 1 74.64 200 GLU A C 1
ATOM 1667 O O . GLU A 1 200 ? -20.667 -1.533 1.513 1 74.64 200 GLU A O 1
ATOM 1672 N N . ALA A 1 201 ? -18.886 -0.439 0.768 1 67.35 201 ALA A N 1
ATOM 1673 C CA . ALA A 1 201 ? -19.709 0.653 0.256 1 67.35 201 ALA A CA 1
ATOM 1674 C C . ALA A 1 201 ? -20.626 0.17 -0.864 1 67.35 201 ALA A C 1
ATOM 1676 O O . ALA A 1 201 ? -21.802 0.539 -0.915 1 67.35 201 ALA A O 1
ATOM 1677 N N . THR A 1 202 ? -20.095 -0.592 -1.686 1 75.05 202 THR A N 1
ATOM 1678 C CA . THR A 1 202 ? -20.873 -1.149 -2.786 1 75.05 202 THR A CA 1
ATOM 1679 C C . THR A 1 202 ? -22.001 -2.031 -2.259 1 75.05 202 THR A C 1
ATOM 1681 O O . THR A 1 202 ? -23.131 -1.96 -2.745 1 75.05 202 THR A O 1
ATOM 1684 N N . LYS A 1 203 ? -21.6 -2.783 -1.317 1 78.73 203 LYS A N 1
ATOM 1685 C CA . LYS A 1 203 ? -22.596 -3.657 -0.703 1 78.73 203 LYS A CA 1
ATOM 1686 C C . LYS A 1 203 ? -23.748 -2.849 -0.113 1 78.73 203 LYS A C 1
ATOM 1688 O O . LYS A 1 203 ? -24.917 -3.184 -0.316 1 78.73 203 LYS A O 1
ATOM 1693 N N . SER A 1 204 ? -23.396 -1.798 0.554 1 76.97 204 SER A N 1
ATOM 1694 C CA . SER A 1 204 ? -24.402 -0.936 1.165 1 76.97 204 SER A CA 1
ATOM 1695 C C . SER A 1 204 ? -25.285 -0.281 0.108 1 76.97 204 SER A C 1
ATOM 1697 O O . SER A 1 204 ? -26.503 -0.187 0.28 1 76.97 204 SER A O 1
ATOM 1699 N N . LYS A 1 205 ? -24.721 0.135 -0.89 1 75.76 205 LYS A N 1
ATOM 1700 C CA . LYS A 1 205 ? -25.471 0.767 -1.972 1 75.76 205 LYS A CA 1
ATOM 1701 C C . LYS A 1 205 ? -26.425 -0.224 -2.632 1 75.76 205 LYS A C 1
ATOM 1703 O O . LYS A 1 205 ? -27.556 0.128 -2.971 1 75.76 205 LYS A O 1
ATOM 1708 N N . MET A 1 206 ? -25.992 -1.373 -2.822 1 80.7 206 MET A N 1
ATOM 1709 C CA . MET A 1 206 ? -26.827 -2.405 -3.429 1 80.7 206 MET A CA 1
ATOM 1710 C C . MET A 1 206 ? -28.042 -2.704 -2.557 1 80.7 206 MET A C 1
ATOM 1712 O O . MET A 1 206 ? -29.151 -2.871 -3.067 1 80.7 206 MET A O 1
ATOM 1716 N N . GLU A 1 207 ? -27.76 -2.711 -1.342 1 82.97 207 GLU A N 1
ATOM 1717 C CA . GLU A 1 207 ? -28.859 -2.947 -0.411 1 82.97 207 GLU A CA 1
ATOM 1718 C C . GLU A 1 207 ? -29.87 -1.804 -0.45 1 82.97 207 GLU A C 1
ATOM 1720 O O . GLU A 1 207 ? -31.08 -2.039 -0.467 1 82.97 207 GLU A O 1
ATOM 1725 N N . ALA A 1 208 ? -29.341 -0.655 -0.515 1 80.34 208 ALA A N 1
ATOM 1726 C CA . ALA A 1 208 ? -30.207 0.519 -0.592 1 80.34 208 ALA A CA 1
ATOM 1727 C C . ALA A 1 208 ? -31.035 0.507 -1.874 1 80.34 208 ALA A C 1
ATOM 1729 O O . ALA A 1 208 ? -32.224 0.833 -1.855 1 80.34 208 ALA A O 1
ATOM 1730 N N . LEU A 1 209 ? -30.446 0.159 -2.887 1 82.59 209 LEU A N 1
ATOM 1731 C CA . LEU A 1 209 ? -31.124 0.117 -4.178 1 82.59 209 LEU A CA 1
ATOM 1732 C C . LEU A 1 209 ? -32.21 -0.953 -4.187 1 82.59 209 LEU A C 1
ATOM 1734 O O . LEU A 1 209 ? -33.287 -0.747 -4.752 1 82.59 209 LEU A O 1
ATOM 1738 N N . LEU A 1 210 ? -31.974 -2.001 -3.611 1 86.49 210 LEU A N 1
ATOM 1739 C CA . LEU A 1 210 ? -32.928 -3.104 -3.565 1 86.49 210 LEU A CA 1
ATOM 1740 C C . LEU A 1 210 ? -34.146 -2.734 -2.725 1 86.49 210 LEU A C 1
ATOM 1742 O O . LEU A 1 210 ? -35.259 -3.185 -3.006 1 86.49 210 LEU A O 1
ATOM 1746 N N . GLU A 1 211 ? -33.856 -1.89 -1.802 1 86.22 211 GLU A N 1
ATOM 1747 C CA . GLU A 1 211 ? -34.93 -1.492 -0.896 1 86.22 211 GLU A CA 1
ATOM 1748 C C . GLU A 1 211 ? -35.652 -0.249 -1.407 1 86.22 211 GLU A C 1
ATOM 1750 O O . GLU A 1 211 ? -36.75 0.071 -0.947 1 86.22 211 GLU A O 1
ATOM 1755 N N . ALA A 1 212 ? -34.979 0.424 -2.253 1 84.85 212 ALA A N 1
ATOM 1756 C CA . ALA A 1 212 ? -35.527 1.685 -2.747 1 84.85 212 ALA A CA 1
ATOM 1757 C C . ALA A 1 212 ? -36.858 1.462 -3.459 1 84.85 212 ALA A C 1
ATOM 1759 O O . ALA A 1 212 ? -37.026 0.476 -4.18 1 84.85 212 ALA A O 1
ATOM 1760 N N . GLN A 1 213 ? -37.835 2.322 -3.08 1 84.36 213 GLN A N 1
ATOM 1761 C CA . GLN A 1 213 ? -39.154 2.293 -3.703 1 84.36 213 GLN A CA 1
ATOM 1762 C C . GLN A 1 213 ? -39.615 3.698 -4.081 1 84.36 213 GLN A C 1
ATOM 1764 O O . GLN A 1 213 ? -39.048 4.689 -3.617 1 84.36 213 GLN A O 1
ATOM 1769 N N . GLY A 1 214 ? -40.513 3.766 -5.025 1 82.06 214 GLY A N 1
ATOM 1770 C CA . GLY A 1 214 ? -41.154 5.02 -5.387 1 82.06 214 GLY A CA 1
ATOM 1771 C C . GLY A 1 214 ? -40.176 6.074 -5.87 1 82.06 214 GLY A C 1
ATOM 1772 O O . GLY A 1 214 ? -39.393 5.827 -6.79 1 82.06 214 GLY A O 1
ATOM 1773 N N . GLU A 1 215 ? -40.09 7.13 -5.151 1 81.6 215 GLU A N 1
ATOM 1774 C CA . GLU A 1 215 ? -39.307 8.299 -5.542 1 81.6 215 GLU A CA 1
ATOM 1775 C C . GLU A 1 215 ? -37.81 8.024 -5.426 1 81.6 215 GLU A C 1
ATOM 1777 O O . GLU A 1 215 ? -37.022 8.496 -6.247 1 81.6 215 GLU A O 1
ATOM 1782 N N . GLU A 1 216 ? -37.496 7.249 -4.53 1 82.57 216 GLU A N 1
ATOM 1783 C CA . GLU A 1 216 ? -36.089 6.914 -4.326 1 82.57 216 GLU A CA 1
ATOM 1784 C C . GLU A 1 216 ? -35.534 6.122 -5.506 1 82.57 216 GLU A C 1
ATOM 1786 O O . GLU A 1 216 ? -34.401 6.35 -5.936 1 82.57 216 GLU A O 1
ATOM 1791 N N . LEU A 1 217 ? -36.35 5.252 -5.959 1 83.61 217 LEU A N 1
ATOM 1792 C CA . LEU A 1 217 ? -35.938 4.424 -7.088 1 83.61 217 LEU A CA 1
ATOM 1793 C C . LEU A 1 217 ? -35.797 5.262 -8.354 1 83.61 217 LEU A C 1
ATOM 1795 O O . LEU A 1 217 ? -34.896 5.027 -9.162 1 83.61 217 LEU A O 1
ATOM 1799 N N . GLU A 1 218 ? -36.626 6.223 -8.445 1 80.63 218 GLU A N 1
ATOM 1800 C CA . GLU A 1 218 ? -36.566 7.108 -9.604 1 80.63 218 GLU A CA 1
ATOM 1801 C C . GLU A 1 218 ? -35.308 7.972 -9.574 1 80.63 218 GLU A C 1
ATOM 1803 O O . GLU A 1 218 ? -34.736 8.282 -10.621 1 80.63 218 GLU A O 1
ATOM 1808 N N . GLU A 1 219 ? -34.993 8.288 -8.421 1 81.43 219 GLU A N 1
ATOM 1809 C CA . GLU A 1 219 ? -33.77 9.073 -8.277 1 81.43 219 GLU A CA 1
ATOM 1810 C C . GLU A 1 219 ? -32.542 8.26 -8.676 1 81.43 219 GLU A C 1
ATOM 1812 O O . GLU A 1 219 ? -31.642 8.772 -9.344 1 81.43 219 GLU A O 1
ATOM 1817 N N . TYR A 1 220 ? -32.572 7.055 -8.287 1 77.72 220 TYR A N 1
ATOM 1818 C CA . TYR A 1 220 ? -31.473 6.178 -8.676 1 77.72 220 TYR A CA 1
ATOM 1819 C C . TYR A 1 220 ? -31.441 5.981 -10.187 1 77.72 220 TYR A C 1
ATOM 1821 O O . TYR A 1 220 ? -30.367 5.949 -10.792 1 77.72 220 TYR A O 1
ATOM 1829 N N . LYS A 1 221 ? -32.625 5.877 -10.685 1 76.55 221 LYS A N 1
ATOM 1830 C CA . LYS A 1 221 ? -32.729 5.739 -12.135 1 76.55 221 LYS A CA 1
ATOM 1831 C C . LYS A 1 221 ? -32.1 6.933 -12.847 1 76.55 221 LYS A C 1
ATOM 1833 O O . LYS A 1 221 ? -31.344 6.764 -13.806 1 76.55 221 LYS A O 1
ATOM 1838 N N . LYS A 1 222 ? -32.384 8.027 -12.35 1 75.77 222 LYS A N 1
ATOM 1839 C CA . LYS A 1 222 ? -31.854 9.252 -12.942 1 75.77 222 LYS A CA 1
ATOM 1840 C C . LYS A 1 222 ? -30.333 9.303 -12.83 1 75.77 222 LYS A C 1
ATOM 1842 O O . LYS A 1 222 ? -29.648 9.69 -13.779 1 75.77 222 LYS A O 1
ATOM 1847 N N . GLU A 1 223 ? -29.917 8.895 -11.743 1 75.21 223 GLU A N 1
ATOM 1848 C CA . GLU A 1 223 ? -28.473 8.873 -11.53 1 75.21 223 GLU A CA 1
ATOM 1849 C C . GLU A 1 223 ? -27.79 7.891 -12.479 1 75.21 223 GLU A C 1
ATOM 1851 O O . GLU A 1 223 ? -26.777 8.221 -13.098 1 75.21 223 GLU A O 1
ATOM 1856 N N . LEU A 1 224 ? -28.322 6.753 -12.631 1 74.03 224 LEU A N 1
ATOM 1857 C CA . LEU A 1 224 ? -27.739 5.695 -13.448 1 74.03 224 LEU A CA 1
ATOM 1858 C C . LEU A 1 224 ? -27.801 6.054 -14.928 1 74.03 224 LEU A C 1
ATOM 1860 O O . LEU A 1 224 ? -26.841 5.826 -15.668 1 74.03 224 LEU A O 1
ATOM 1864 N N . LEU A 1 225 ? -28.902 6.666 -15.283 1 71.68 225 LEU A N 1
ATOM 1865 C CA . LEU A 1 225 ? -29.049 7.089 -16.671 1 71.68 225 LEU A CA 1
ATOM 1866 C C . LEU A 1 225 ? -28.116 8.253 -16.987 1 71.68 225 LEU A C 1
ATOM 1868 O O . LEU A 1 225 ? -27.591 8.35 -18.098 1 71.68 225 LEU A O 1
ATOM 1872 N N . GLY A 1 226 ? -28.009 9.082 -15.954 1 65.25 226 GLY A N 1
ATOM 1873 C CA . GLY A 1 226 ? -27.045 10.159 -16.119 1 65.25 226 GLY A CA 1
ATOM 1874 C C . GLY A 1 226 ? -25.639 9.663 -16.399 1 65.25 226 GLY A C 1
ATOM 1875 O O . GLY A 1 226 ? -24.931 10.228 -17.235 1 65.25 226 GLY A O 1
ATOM 1876 N N . TYR A 1 227 ? -25.34 8.616 -15.745 1 64.29 227 TYR A N 1
ATOM 1877 C CA . TYR A 1 227 ? -24.027 8.022 -15.968 1 64.29 227 TYR A CA 1
ATOM 1878 C C . TYR A 1 227 ? -23.919 7.449 -17.376 1 64.29 227 TYR A C 1
ATOM 1880 O O . TYR A 1 227 ? -22.884 7.588 -18.032 1 64.29 227 TYR A O 1
ATOM 1888 N N . VAL A 1 228 ? -24.981 6.823 -17.819 1 62.57 228 VAL A N 1
ATOM 1889 C CA . VAL A 1 228 ? -25.011 6.226 -19.151 1 62.57 228 VAL A CA 1
ATOM 1890 C C . VAL A 1 228 ? -24.859 7.317 -20.209 1 62.57 228 VAL A C 1
ATOM 1892 O O . VAL A 1 228 ? -24.123 7.146 -21.183 1 62.57 228 VAL A O 1
ATOM 1895 N N . ASP A 1 229 ? -25.552 8.347 -19.944 1 60.74 229 ASP A N 1
ATOM 1896 C CA . ASP A 1 229 ? -25.517 9.448 -20.901 1 60.74 229 ASP A CA 1
ATOM 1897 C C . ASP A 1 229 ? -24.14 10.107 -20.931 1 60.74 229 ASP A C 1
ATOM 1899 O O . ASP A 1 229 ? -23.638 10.461 -22 1 60.74 229 ASP A O 1
ATOM 1903 N N . LYS A 1 230 ? -23.662 10.257 -19.835 1 56.21 230 LYS A N 1
ATOM 1904 C CA . LYS A 1 230 ? -22.326 10.841 -19.77 1 56.21 230 LYS A CA 1
ATOM 1905 C C . LYS A 1 230 ? -21.299 9.944 -20.456 1 56.21 230 LYS A C 1
ATOM 1907 O O . LYS A 1 230 ? -20.358 10.435 -21.083 1 56.21 230 LYS A O 1
ATOM 1912 N N . GLN A 1 231 ? -21.505 8.729 -20.303 1 51.51 231 GLN A N 1
ATOM 1913 C CA . GLN A 1 231 ? -20.631 7.766 -20.963 1 51.51 231 GLN A CA 1
ATOM 1914 C C . GLN A 1 231 ? -20.764 7.852 -22.481 1 51.51 231 GLN A C 1
ATOM 1916 O O . GLN A 1 231 ? -19.785 7.67 -23.207 1 51.51 231 GLN A O 1
ATOM 1921 N N . LYS A 1 232 ? -22.004 7.99 -22.918 1 52.93 232 LYS A N 1
ATOM 1922 C CA . LYS A 1 232 ? -22.223 8.202 -24.346 1 52.93 232 LYS A CA 1
ATOM 1923 C C . LYS A 1 232 ? -21.545 9.484 -24.822 1 52.93 232 LYS A C 1
ATOM 1925 O O . LYS A 1 232 ? -21.025 9.539 -25.938 1 52.93 232 LYS A O 1
ATOM 1930 N N . GLU A 1 233 ? -21.742 10.442 -23.985 1 49.36 233 GLU A N 1
ATOM 1931 C CA . GLU A 1 233 ? -21.064 11.692 -24.316 1 49.36 233 GLU A CA 1
ATOM 1932 C C . GLU A 1 233 ? -19.55 11.505 -24.353 1 49.36 233 GLU A C 1
ATOM 1934 O O . GLU A 1 233 ? -18.87 12.071 -25.211 1 49.36 233 GLU A O 1
ATOM 1939 N N . TRP A 1 234 ? -19.171 10.822 -23.497 1 43.68 234 TRP A N 1
ATOM 1940 C CA . TRP A 1 234 ? -17.737 10.553 -23.459 1 43.68 234 TRP A CA 1
ATOM 1941 C C . TRP A 1 234 ? -17.337 9.573 -24.557 1 43.68 234 TRP A C 1
ATOM 1943 O O . TRP A 1 234 ? -16.159 9.465 -24.903 1 43.68 234 TRP A O 1
ATOM 1953 N N . ARG A 1 235 ? -18.276 8.617 -24.936 1 45.32 235 ARG A N 1
ATOM 1954 C CA . ARG A 1 235 ? -18.027 7.804 -26.122 1 45.32 235 ARG A CA 1
ATOM 1955 C C . ARG A 1 235 ? -17.576 8.668 -27.294 1 45.32 235 ARG A C 1
ATOM 1957 O O . ARG A 1 235 ? -16.895 8.187 -28.202 1 45.32 235 ARG A O 1
ATOM 1964 N N . LEU A 1 236 ? -18.221 9.69 -27.458 1 39.94 236 LEU A N 1
ATOM 1965 C CA . LEU A 1 236 ? -17.75 10.503 -28.573 1 39.94 236 LEU A CA 1
ATOM 1966 C C . LEU A 1 236 ? -16.286 10.889 -28.384 1 39.94 236 LEU A C 1
ATOM 1968 O O . LEU A 1 236 ? -15.586 11.18 -29.356 1 39.94 236 LEU A O 1
ATOM 1972 N N . LEU A 1 237 ? -15.843 11.124 -27.249 1 38.24 237 LEU A N 1
ATOM 1973 C CA . LEU A 1 237 ? -14.409 11.324 -27.071 1 38.24 237 LEU A CA 1
ATOM 1974 C C . LEU A 1 237 ? -13.743 10.053 -26.555 1 38.24 237 LEU A C 1
ATOM 1976 O O . LEU A 1 237 ? -12.932 10.104 -25.627 1 38.24 237 LEU A O 1
ATOM 1980 N N . PRO A 1 238 ? -14.357 8.931 -26.642 1 42.44 238 PRO A N 1
ATOM 1981 C CA . PRO A 1 238 ? -14.163 7.601 -26.061 1 42.44 238 PRO A CA 1
ATOM 1982 C C . PRO A 1 238 ? -12.715 7.124 -26.148 1 42.44 238 PRO A C 1
ATOM 1984 O O . PRO A 1 238 ? -12.225 6.454 -25.235 1 42.44 238 PRO A O 1
ATOM 1987 N N . TYR A 1 239 ? -12.188 7.246 -27.347 1 40.68 239 TYR A N 1
ATOM 1988 C CA . TYR A 1 239 ? -10.859 6.785 -27.732 1 40.68 239 TYR A CA 1
ATOM 1989 C C . TYR A 1 239 ? -9.793 7.358 -26.806 1 40.68 239 TYR A C 1
ATOM 1991 O O . TYR A 1 239 ? -8.679 6.835 -26.732 1 40.68 239 TYR A O 1
ATOM 1999 N N . LEU A 1 240 ? -10.22 8.334 -26.081 1 47.73 240 LEU A N 1
ATOM 2000 C CA . LEU A 1 240 ? -9.146 9.026 -25.377 1 47.73 240 LEU A CA 1
ATOM 2001 C C . LEU A 1 240 ? -9.078 8.583 -23.919 1 47.73 240 LEU A C 1
ATOM 2003 O O . LEU A 1 240 ? -8.101 8.871 -23.223 1 47.73 240 LEU A O 1
ATOM 2007 N N . ASN A 1 241 ? -10.185 7.762 -23.526 1 52.28 241 ASN A N 1
ATOM 2008 C CA . ASN A 1 241 ? -10.087 7.375 -22.122 1 52.28 241 ASN A CA 1
ATOM 2009 C C . ASN A 1 241 ? -9.488 5.98 -21.966 1 52.28 241 ASN A C 1
ATOM 2011 O O . ASN A 1 241 ? -10.091 4.99 -22.384 1 52.28 241 ASN A O 1
ATOM 2015 N N . PRO A 1 242 ? -8.344 5.838 -21.651 1 60.79 242 PRO A N 1
ATOM 2016 C CA . PRO A 1 242 ? -7.635 4.562 -21.529 1 60.79 242 PRO A CA 1
ATOM 2017 C C . PRO A 1 242 ? -8.377 3.557 -20.65 1 60.79 242 PRO A C 1
ATOM 2019 O O . PRO A 1 242 ? -8.296 2.349 -20.885 1 60.79 242 PRO A O 1
ATOM 2022 N N . PHE A 1 243 ? -9.198 4.073 -19.877 1 65.98 243 PHE A N 1
ATOM 2023 C CA . PHE A 1 243 ? -9.947 3.18 -19.001 1 65.98 243 PHE A CA 1
ATOM 2024 C C . PHE A 1 243 ? -11.088 2.51 -19.757 1 65.98 243 PHE A C 1
ATOM 2026 O O . PHE A 1 243 ? -11.333 1.314 -19.588 1 65.98 243 PHE A O 1
ATOM 2033 N N . PHE A 1 244 ? -11.732 3.258 -20.561 1 62.4 244 PHE A N 1
ATOM 2034 C CA . PHE A 1 244 ? -12.853 2.719 -21.323 1 62.4 244 PHE A CA 1
ATOM 2035 C C . PHE A 1 244 ? -12.378 1.657 -22.308 1 62.4 244 PHE A C 1
ATOM 2037 O O . PHE A 1 244 ? -13.007 0.606 -22.446 1 62.4 244 PHE A O 1
ATOM 2044 N N . ASN A 1 245 ? -11.32 1.957 -22.935 1 67.01 245 ASN A N 1
ATOM 2045 C CA . ASN A 1 245 ? -10.762 0.987 -23.871 1 67.01 245 ASN A CA 1
ATOM 2046 C C . ASN A 1 245 ? -10.357 -0.304 -23.166 1 67.01 245 ASN A C 1
ATOM 2048 O O . ASN A 1 245 ? -10.594 -1.398 -23.681 1 67.01 245 ASN A O 1
ATOM 2052 N N . PHE A 1 246 ? -9.793 -0.164 -22.059 1 79.95 246 PHE A N 1
ATOM 2053 C CA . PHE A 1 246 ? -9.412 -1.341 -21.287 1 79.95 246 PHE A CA 1
ATOM 2054 C C . PHE A 1 246 ? -10.641 -2.15 -20.889 1 79.95 246 PHE A C 1
ATOM 2056 O O . PHE A 1 246 ? -10.653 -3.375 -21.019 1 79.95 246 PHE A O 1
ATOM 2063 N N . LYS A 1 247 ? -11.568 -1.446 -20.447 1 76.3 247 LYS A N 1
ATOM 2064 C CA . LYS A 1 247 ? -12.787 -2.123 -20.014 1 76.3 247 LYS A CA 1
ATOM 2065 C C . LYS A 1 247 ? -13.417 -2.907 -21.162 1 76.3 247 LYS A C 1
ATOM 2067 O O . LYS A 1 247 ? -13.843 -4.05 -20.98 1 76.3 247 LYS A O 1
ATOM 2072 N N . LYS A 1 248 ? -13.492 -2.298 -22.282 1 75.36 248 LYS A N 1
ATOM 2073 C CA . LYS A 1 248 ? -14.063 -2.964 -23.449 1 75.36 248 LYS A CA 1
ATOM 2074 C C . LYS A 1 248 ? -13.275 -4.221 -23.805 1 75.36 248 LYS A C 1
ATOM 2076 O O . LYS A 1 248 ? -13.859 -5.284 -24.026 1 75.36 248 LYS A O 1
ATOM 2081 N N . LYS A 1 249 ? -12.021 -4.128 -23.825 1 84.39 249 LYS A N 1
ATOM 2082 C CA . LYS A 1 249 ? -11.161 -5.268 -24.126 1 84.39 249 LYS A CA 1
ATOM 2083 C C . LYS A 1 249 ? -11.324 -6.37 -23.084 1 84.39 249 LYS A C 1
ATOM 2085 O O . LYS A 1 249 ? -11.348 -7.555 -23.424 1 84.39 249 LYS A O 1
ATOM 2090 N N . LEU A 1 250 ? -11.407 -5.923 -21.958 1 87.06 250 LEU A N 1
ATOM 2091 C CA . LEU A 1 250 ? -11.555 -6.858 -20.848 1 87.06 250 LEU A CA 1
ATOM 2092 C C . LEU A 1 250 ? -12.868 -7.627 -20.957 1 87.06 250 LEU A C 1
ATOM 2094 O O . LEU A 1 250 ? -12.894 -8.847 -20.777 1 87.06 250 LEU A O 1
ATOM 2098 N N . MET A 1 251 ? -13.894 -6.958 -21.321 1 83.72 251 MET A N 1
ATOM 2099 C CA . MET A 1 251 ? -15.199 -7.599 -21.459 1 83.72 251 MET A CA 1
ATOM 2100 C C . MET A 1 251 ? -15.186 -8.624 -22.588 1 83.72 251 MET A C 1
ATOM 2102 O O . MET A 1 251 ? -15.745 -9.713 -22.45 1 83.72 251 MET A O 1
ATOM 2106 N N . ASN A 1 252 ? -14.595 -8.254 -23.605 1 83.95 252 ASN A N 1
ATOM 2107 C CA . ASN A 1 252 ? -14.469 -9.198 -24.71 1 83.95 252 ASN A CA 1
ATOM 2108 C C . ASN A 1 252 ? -13.641 -10.417 -24.314 1 83.95 252 ASN A C 1
ATOM 2110 O O . ASN A 1 252 ? -13.981 -11.546 -24.672 1 83.95 252 ASN A O 1
ATOM 2114 N N . PHE A 1 253 ? -12.66 -10.135 -23.608 1 90.74 253 PHE A N 1
ATOM 2115 C CA . PHE A 1 253 ? -11.804 -11.215 -23.131 1 90.74 253 PHE A CA 1
ATOM 2116 C C . PHE A 1 253 ? -12.58 -12.157 -22.218 1 90.74 253 PHE A C 1
ATOM 2118 O O . PHE A 1 253 ? -12.443 -13.378 -22.316 1 90.74 253 PHE A O 1
ATOM 2125 N N . TYR A 1 254 ? -13.416 -11.618 -21.385 1 88.7 254 TYR A N 1
ATOM 2126 C CA . TYR A 1 254 ? -14.244 -12.417 -20.487 1 88.7 254 TYR A CA 1
ATOM 2127 C C . TYR A 1 254 ? -15.171 -13.336 -21.274 1 88.7 254 TYR A C 1
ATOM 2129 O O . TYR A 1 254 ? -15.33 -14.51 -20.93 1 88.7 254 TYR A O 1
ATOM 2137 N N . LYS A 1 255 ? -15.697 -12.811 -22.298 1 85.96 255 LYS A N 1
ATOM 2138 C CA . LYS A 1 255 ? -16.664 -13.554 -23.102 1 85.96 255 LYS A CA 1
ATOM 2139 C C . LYS A 1 255 ? -15.994 -14.714 -23.833 1 85.96 255 LYS A C 1
ATOM 2141 O O . LYS A 1 255 ? -16.6 -15.773 -24.013 1 85.96 255 LYS A O 1
ATOM 2146 N N . GLU A 1 256 ? -14.761 -14.543 -24.116 1 90.37 256 GLU A N 1
ATOM 2147 C CA . GLU A 1 256 ? -14.105 -15.492 -25.01 1 90.37 256 GLU A CA 1
ATOM 2148 C C . GLU A 1 256 ? -13.229 -16.47 -24.231 1 90.37 256 GLU A C 1
ATOM 2150 O O . GLU A 1 256 ? -12.849 -17.521 -24.751 1 90.37 256 GLU A O 1
ATOM 2155 N N . SER A 1 257 ? -12.899 -16.212 -23.023 1 91.9 257 SER A N 1
ATOM 2156 C CA . SER A 1 257 ? -11.853 -16.948 -22.32 1 91.9 257 SER A CA 1
ATOM 2157 C C . SER A 1 257 ? -12.447 -18.02 -21.412 1 91.9 257 SER A C 1
ATOM 2159 O O . SER A 1 257 ? -11.712 -18.793 -20.794 1 91.9 257 SER A O 1
ATOM 2161 N N . GLY A 1 258 ? -13.786 -18.077 -21.227 1 90.68 258 GLY A N 1
ATOM 2162 C CA . GLY A 1 258 ? -14.411 -19.008 -20.301 1 90.68 258 GLY A CA 1
ATOM 2163 C C . GLY A 1 258 ? -14.602 -18.43 -18.911 1 90.68 258 GLY A C 1
ATOM 2164 O O . GLY A 1 258 ? -14.959 -19.151 -17.977 1 90.68 258 GLY A O 1
ATOM 2165 N N . TYR A 1 259 ? -14.393 -17.175 -18.793 1 92.4 259 TYR A N 1
ATOM 2166 C CA . TYR A 1 259 ? -14.528 -16.459 -17.53 1 92.4 259 TYR A CA 1
ATOM 2167 C C . TYR A 1 259 ? -15.896 -16.706 -16.906 1 92.4 259 TYR A C 1
ATOM 2169 O O . TYR A 1 259 ? -15.993 -17.08 -15.735 1 92.4 259 TYR A O 1
ATOM 2177 N N . TYR A 1 260 ? -16.931 -16.692 -17.665 1 89.31 260 TYR A N 1
ATOM 2178 C CA . TYR A 1 260 ? -18.287 -16.793 -17.139 1 89.31 260 TYR A CA 1
ATOM 2179 C C . TYR A 1 260 ? -18.694 -18.25 -16.956 1 89.31 260 TYR A C 1
ATOM 2181 O O . TYR A 1 260 ? -19.521 -18.567 -16.097 1 89.31 260 TYR A O 1
ATOM 2189 N N . GLU A 1 261 ? -18.058 -19.1 -17.628 1 92.47 261 GLU A N 1
ATOM 2190 C CA . GLU A 1 261 ? -18.472 -20.5 -17.617 1 92.47 261 GLU A CA 1
ATOM 2191 C C . GLU A 1 261 ? -17.673 -21.304 -16.596 1 92.47 261 GLU A C 1
ATOM 2193 O O . GLU A 1 261 ? -18.156 -22.312 -16.076 1 92.47 261 GLU A O 1
ATOM 2198 N N . VAL A 1 262 ? -16.53 -20.839 -16.348 1 95.52 262 VAL A N 1
ATOM 2199 C CA . VAL A 1 262 ? -15.656 -21.618 -15.477 1 95.52 262 VAL A CA 1
ATOM 2200 C C . VAL A 1 262 ? -15.326 -20.813 -14.222 1 95.52 262 VAL A C 1
ATOM 2202 O O . VAL A 1 262 ? -15.652 -21.227 -13.108 1 95.52 262 VAL A O 1
ATOM 2205 N N . PHE A 1 263 ? -14.776 -19.616 -14.374 1 95.78 263 PHE A N 1
ATOM 2206 C CA . PHE A 1 263 ? -14.24 -18.841 -13.262 1 95.78 263 PHE A CA 1
ATOM 2207 C C . PHE A 1 263 ? -15.354 -18.413 -12.313 1 95.78 263 PHE A C 1
ATOM 2209 O O . PHE A 1 263 ? -15.285 -18.672 -11.11 1 95.78 263 PHE A O 1
ATOM 2216 N N . ILE A 1 264 ? -16.395 -17.854 -12.824 1 93.97 264 ILE A N 1
ATOM 2217 C CA . ILE A 1 264 ? -17.429 -17.236 -12.002 1 93.97 264 ILE A CA 1
ATOM 2218 C C . ILE A 1 264 ? -18.176 -18.312 -11.217 1 93.97 264 ILE A C 1
ATOM 2220 O O . ILE A 1 264 ? -18.36 -18.189 -10.004 1 93.97 264 ILE A O 1
ATOM 2224 N N . PRO A 1 265 ? -18.562 -19.426 -11.864 1 95.51 265 PRO A N 1
ATOM 2225 C CA . PRO A 1 265 ? -19.241 -20.464 -11.086 1 95.51 265 PRO A CA 1
ATOM 2226 C C . PRO A 1 265 ? -18.377 -21.012 -9.952 1 95.51 265 PRO A C 1
ATOM 2228 O O . PRO A 1 265 ? -18.882 -21.269 -8.856 1 95.51 265 PRO A O 1
ATOM 2231 N N . ASN A 1 266 ? -17.176 -21.163 -10.191 1 96.98 266 ASN A N 1
ATOM 2232 C CA . ASN A 1 266 ? -16.292 -21.666 -9.146 1 96.98 266 ASN A CA 1
ATOM 2233 C C . ASN A 1 266 ? -16.043 -20.616 -8.068 1 96.98 266 ASN A C 1
ATOM 2235 O O . ASN A 1 266 ? -15.892 -20.951 -6.892 1 96.98 266 ASN A O 1
ATOM 2239 N N . MET A 1 267 ? -16.008 -19.332 -8.438 1 95.64 267 MET A N 1
ATOM 2240 C CA . MET A 1 267 ? -15.876 -18.246 -7.472 1 95.64 267 MET A CA 1
ATOM 2241 C C . MET A 1 267 ? -17.068 -18.215 -6.521 1 95.64 267 MET A C 1
ATOM 2243 O O . MET A 1 267 ? -16.907 -17.971 -5.324 1 95.64 267 MET A O 1
ATOM 2247 N N . LYS A 1 268 ? -18.216 -18.559 -7.032 1 95.34 268 LYS A N 1
ATOM 2248 C CA . LYS A 1 268 ? -19.432 -18.577 -6.224 1 95.34 268 LYS A CA 1
ATOM 2249 C C . LYS A 1 268 ? -19.402 -19.717 -5.21 1 95.34 268 LYS A C 1
ATOM 2251 O O . LYS A 1 268 ? -19.977 -19.605 -4.125 1 95.34 268 LYS A O 1
ATOM 2256 N N . VAL A 1 269 ? -18.771 -20.743 -5.593 1 96.18 269 VAL A N 1
ATOM 2257 C CA . VAL A 1 269 ? -18.615 -21.872 -4.681 1 96.18 269 VAL A CA 1
ATOM 2258 C C . VAL A 1 269 ? -17.581 -21.534 -3.61 1 96.18 269 VAL A C 1
ATOM 2260 O O . VAL A 1 269 ? -17.777 -21.836 -2.431 1 96.18 269 VAL A O 1
ATOM 2263 N N . LEU A 1 270 ? -16.533 -20.87 -3.998 1 94.54 270 LEU A N 1
ATOM 2264 C CA . LEU A 1 270 ? -15.388 -20.584 -3.14 1 94.54 270 LEU A CA 1
ATOM 2265 C C . LEU A 1 270 ? -15.738 -19.522 -2.102 1 94.54 270 LEU A C 1
ATOM 2267 O O . LEU A 1 270 ? -15.213 -19.542 -0.987 1 94.54 270 LEU A O 1
ATOM 2271 N N . SER A 1 271 ? -16.602 -18.623 -2.498 1 94.19 271 SER A N 1
ATOM 2272 C CA . SER A 1 271 ? -16.898 -17.472 -1.65 1 94.19 271 SER A CA 1
ATOM 2273 C C . SER A 1 271 ? -18.402 -17.266 -1.504 1 94.19 271 SER A C 1
ATOM 2275 O O . SER A 1 271 ? -19.082 -16.913 -2.47 1 94.19 271 SER A O 1
ATOM 2277 N N . LYS A 1 272 ? -18.823 -17.422 -0.335 1 93.06 272 LYS A N 1
ATOM 2278 C CA . LYS A 1 272 ? -20.223 -17.128 -0.04 1 93.06 272 LYS A CA 1
ATOM 2279 C C . LYS A 1 272 ? -20.531 -15.649 -0.257 1 93.06 272 LYS A C 1
ATOM 2281 O O . LYS A 1 272 ? -21.595 -15.301 -0.773 1 93.06 272 LYS A O 1
ATOM 2286 N N . GLU A 1 273 ? -19.608 -14.847 0.109 1 89.21 273 GLU A N 1
ATOM 2287 C CA . GLU A 1 273 ? -19.784 -13.407 -0.048 1 89.21 273 GLU A CA 1
ATOM 2288 C C . GLU A 1 273 ? -19.952 -13.028 -1.517 1 89.21 273 GLU A C 1
ATOM 2290 O O . GLU A 1 273 ? -20.788 -12.186 -1.854 1 89.21 273 GLU A O 1
ATOM 2295 N N . TYR A 1 274 ? -19.169 -13.624 -2.305 1 92.24 274 TYR A N 1
ATOM 2296 C CA . TYR A 1 274 ? -19.286 -13.322 -3.727 1 92.24 274 TYR A CA 1
ATOM 2297 C C . TYR A 1 274 ? -20.603 -13.844 -4.289 1 92.24 274 TYR A C 1
ATOM 2299 O O . TYR A 1 274 ? -21.23 -13.192 -5.127 1 92.24 274 TYR A O 1
ATOM 2307 N N . ARG A 1 275 ? -20.955 -14.995 -3.88 1 93.86 275 ARG A N 1
ATOM 2308 C CA . ARG A 1 275 ? -22.232 -15.551 -4.316 1 93.86 275 ARG A CA 1
ATOM 2309 C C . ARG A 1 275 ? -23.385 -14.616 -3.965 1 93.86 275 ARG A C 1
ATOM 2311 O O . ARG A 1 275 ? -24.235 -14.326 -4.81 1 93.86 275 ARG A O 1
ATOM 2318 N N . GLU A 1 276 ? -23.367 -14.17 -2.804 1 90.4 276 GLU A N 1
ATOM 2319 C CA . GLU A 1 276 ? -24.407 -13.246 -2.361 1 90.4 276 GLU A CA 1
ATOM 2320 C C . GLU A 1 276 ? -24.377 -11.952 -3.168 1 90.4 276 GLU A C 1
ATOM 2322 O O . GLU A 1 276 ? -25.426 -11.418 -3.534 1 90.4 276 GLU A O 1
ATOM 2327 N N . TYR A 1 277 ? -23.232 -11.526 -3.347 1 87.29 277 TYR A N 1
ATOM 2328 C CA . TYR A 1 277 ? -23.071 -10.322 -4.154 1 87.29 277 TYR A CA 1
ATOM 2329 C C . TYR A 1 277 ? -23.662 -10.515 -5.546 1 87.29 277 TYR A C 1
ATOM 2331 O O . TYR A 1 277 ? -24.405 -9.661 -6.036 1 87.29 277 TYR A O 1
ATOM 2339 N N . SER A 1 278 ? -23.292 -11.592 -6.184 1 86.03 278 SER A N 1
ATOM 2340 C CA . SER A 1 278 ? -23.772 -11.905 -7.526 1 86.03 278 SER A CA 1
ATOM 2341 C C . SER A 1 278 ? -25.292 -12.017 -7.558 1 86.03 278 SER A C 1
ATOM 2343 O O . SER A 1 278 ? -25.936 -11.539 -8.495 1 86.03 278 SER A O 1
ATOM 2345 N N . GLU A 1 279 ? -25.797 -12.584 -6.587 1 88.05 279 GLU A N 1
ATOM 2346 C CA . GLU A 1 279 ? -27.246 -12.736 -6.499 1 88.05 279 GLU A CA 1
ATOM 2347 C C . GLU A 1 279 ? -27.934 -11.384 -6.327 1 88.05 279 GLU A C 1
ATOM 2349 O O . GLU A 1 279 ? -28.957 -11.118 -6.961 1 88.05 279 GLU A O 1
ATOM 2354 N N . LYS A 1 280 ? -27.391 -10.619 -5.511 1 86 280 LYS A N 1
ATOM 2355 C CA . LYS A 1 280 ? -27.949 -9.286 -5.303 1 86 280 LYS A CA 1
ATOM 2356 C C . LYS A 1 280 ? -27.903 -8.464 -6.588 1 86 280 LYS A C 1
ATOM 2358 O O . LYS A 1 280 ? -28.828 -7.703 -6.878 1 86 280 LYS A O 1
ATOM 2363 N N . LEU A 1 281 ? -26.841 -8.606 -7.234 1 81.88 281 LEU A N 1
ATOM 2364 C CA . LEU A 1 281 ? -26.717 -7.897 -8.503 1 81.88 281 LEU A CA 1
ATOM 2365 C C . LEU A 1 281 ? -27.809 -8.329 -9.475 1 81.88 281 LEU A C 1
ATOM 2367 O O . LEU A 1 281 ? -28.373 -7.499 -10.192 1 81.88 281 LEU A O 1
ATOM 2371 N N . ASN A 1 282 ? -28.057 -9.552 -9.519 1 83.11 282 ASN A N 1
ATOM 2372 C CA . ASN A 1 282 ? -29.119 -10.061 -10.381 1 83.11 282 ASN A CA 1
ATOM 2373 C C . ASN A 1 282 ? -30.484 -9.514 -9.972 1 83.11 282 ASN A C 1
ATOM 2375 O O . ASN A 1 282 ? -31.296 -9.156 -10.827 1 83.11 282 ASN A O 1
ATOM 2379 N N . LEU A 1 283 ? -30.665 -9.421 -8.71 1 86.48 283 LEU A N 1
ATOM 2380 C CA . LEU A 1 283 ? -31.917 -8.88 -8.192 1 86.48 283 LEU A CA 1
ATOM 2381 C C . LEU A 1 283 ? -32.064 -7.407 -8.557 1 86.48 283 LEU A C 1
ATOM 2383 O O . LEU A 1 283 ? -33.155 -6.959 -8.918 1 86.48 283 LEU A O 1
ATOM 2387 N N . ILE A 1 284 ? -31.025 -6.796 -8.457 1 82.56 284 ILE A N 1
ATOM 2388 C CA . ILE A 1 284 ? -31.033 -5.379 -8.805 1 82.56 284 ILE A CA 1
ATOM 2389 C C . ILE A 1 284 ? -31.33 -5.216 -10.294 1 82.56 284 ILE A C 1
ATOM 2391 O O . ILE A 1 284 ? -32.125 -4.357 -10.684 1 82.56 284 ILE A O 1
ATOM 2395 N N . ASN A 1 285 ? -30.725 -6.017 -11.057 1 80.64 285 ASN A N 1
ATOM 2396 C CA . ASN A 1 285 ? -30.965 -5.98 -12.495 1 80.64 285 ASN A CA 1
ATOM 2397 C C . ASN A 1 285 ? -32.429 -6.251 -12.826 1 80.64 285 ASN A C 1
ATOM 2399 O O . ASN A 1 285 ? -33.007 -5.592 -13.693 1 80.64 285 ASN A O 1
ATOM 2403 N N . ASP A 1 286 ? -32.917 -7.147 -12.191 1 83.47 286 ASP A N 1
ATOM 2404 C CA . ASP A 1 286 ? -34.327 -7.47 -12.39 1 83.47 286 ASP A CA 1
ATOM 2405 C C . ASP A 1 286 ? -35.22 -6.293 -12.001 1 83.47 286 ASP A C 1
ATOM 2407 O O . ASP A 1 286 ? -36.154 -5.95 -12.728 1 83.47 286 ASP A O 1
ATOM 2411 N N . LYS A 1 287 ? -34.871 -5.748 -10.922 1 84.2 287 LYS A N 1
ATOM 2412 C CA . LYS A 1 287 ? -35.644 -4.613 -10.427 1 84.2 287 LYS A CA 1
ATOM 2413 C C . LYS A 1 287 ? -35.538 -3.42 -11.373 1 84.2 287 LYS A C 1
ATOM 2415 O O . LYS A 1 287 ? -36.546 -2.798 -11.712 1 84.2 287 LYS A O 1
ATOM 2420 N N . LEU A 1 288 ? -34.371 -3.199 -11.773 1 79.56 288 LEU A N 1
ATOM 2421 C CA . LEU A 1 288 ? -34.152 -2.072 -12.672 1 79.56 288 LEU A CA 1
ATOM 2422 C C . LEU A 1 288 ? -34.823 -2.313 -14.02 1 79.56 288 LEU A C 1
ATOM 2424 O O . LEU A 1 288 ? -35.404 -1.394 -14.603 1 79.56 288 LEU A O 1
ATOM 2428 N N . SER A 1 289 ? -34.746 -3.481 -14.451 1 80.14 289 SER A N 1
ATOM 2429 C CA . SER A 1 289 ? -35.35 -3.828 -15.733 1 80.14 289 SER A CA 1
ATOM 2430 C C . SER A 1 289 ? -36.87 -3.727 -15.674 1 80.14 289 SER A C 1
ATOM 2432 O O . SER A 1 289 ? -37.495 -3.157 -16.571 1 80.14 289 SER A O 1
ATOM 2434 N N . LYS A 1 290 ? -37.396 -4.166 -14.658 1 80.42 290 LYS A N 1
ATOM 2435 C CA . LYS A 1 290 ? -38.848 -4.21 -14.511 1 80.42 290 LYS A CA 1
ATOM 2436 C C . LYS A 1 290 ? -39.413 -2.821 -14.227 1 80.42 290 LYS A C 1
ATOM 2438 O O . LYS A 1 290 ? -40.444 -2.439 -14.785 1 80.42 290 LYS A O 1
ATOM 2443 N N . GLU A 1 291 ? -38.642 -2.175 -13.407 1 77.72 291 GLU A N 1
ATOM 2444 C CA . GLU A 1 291 ? -39.225 -0.937 -12.897 1 77.72 291 GLU A CA 1
ATOM 2445 C C . GLU A 1 291 ? -38.792 0.263 -13.733 1 77.72 291 GLU A C 1
ATOM 2447 O O . GLU A 1 291 ? -39.522 1.251 -13.836 1 77.72 291 GLU A O 1
ATOM 2452 N N . LEU A 1 292 ? -37.596 0.098 -14.32 1 74.78 292 LEU A N 1
ATOM 2453 C CA . LEU A 1 292 ? -37.068 1.32 -14.915 1 74.78 292 LEU A CA 1
ATOM 2454 C C . LEU A 1 292 ? -36.649 1.084 -16.362 1 74.78 292 LEU A C 1
ATOM 2456 O O . LEU A 1 292 ? -36.242 2.018 -17.056 1 74.78 292 LEU A O 1
ATOM 2460 N N . GLY A 1 293 ? -36.732 -0.121 -16.794 1 73.94 293 GLY A N 1
ATOM 2461 C CA . GLY A 1 293 ? -36.39 -0.437 -18.172 1 73.94 293 GLY A CA 1
ATOM 2462 C C . GLY A 1 293 ? -34.901 -0.352 -18.451 1 73.94 293 GLY A C 1
ATOM 2463 O O . GLY A 1 293 ? -34.49 -0.032 -19.568 1 73.94 293 GLY A O 1
ATOM 2464 N N . ILE A 1 294 ? -34.131 -0.299 -17.384 1 75.05 294 ILE A N 1
ATOM 2465 C CA . ILE A 1 294 ? -32.683 -0.299 -17.564 1 75.05 294 ILE A CA 1
ATOM 2466 C C . ILE A 1 294 ? -32.077 -1.517 -16.871 1 75.05 294 ILE A C 1
ATOM 2468 O O . ILE A 1 294 ? -32.702 -2.113 -15.991 1 75.05 294 ILE A O 1
ATOM 2472 N N . LYS A 1 295 ? -30.968 -2.066 -17.425 1 72.89 295 LYS A N 1
ATOM 2473 C CA . LYS A 1 295 ? -30.305 -3.205 -16.795 1 72.89 295 LYS A CA 1
ATOM 2474 C C . LYS A 1 295 ? -28.791 -3.121 -16.963 1 72.89 295 LYS A C 1
ATOM 2476 O O . LYS A 1 295 ? -28.293 -2.335 -17.772 1 72.89 295 LYS A O 1
ATOM 2481 N N . TYR A 1 296 ? -28.158 -3.755 -16.086 1 67.34 296 TYR A N 1
ATOM 2482 C CA . TYR A 1 296 ? -26.729 -3.974 -16.283 1 67.34 296 TYR A CA 1
ATOM 2483 C C . TYR A 1 296 ? -26.482 -5.106 -17.273 1 67.34 296 TYR A C 1
ATOM 2485 O O . TYR A 1 296 ? -27.133 -6.152 -17.204 1 67.34 296 TYR A O 1
ATOM 2493 N N . ASP A 1 297 ? -25.697 -4.711 -18.216 1 60.48 297 ASP A N 1
ATOM 2494 C CA . ASP A 1 297 ? -25.369 -5.776 -19.159 1 60.48 297 ASP A CA 1
ATOM 2495 C C . ASP A 1 297 ? -24.23 -6.646 -18.632 1 60.48 297 ASP A C 1
ATOM 2497 O O . ASP A 1 297 ? -23.836 -6.524 -17.47 1 60.48 297 ASP A O 1
ATOM 2501 N N . GLU A 1 298 ? -23.935 -7.57 -19.434 1 55.01 298 GLU A N 1
ATOM 2502 C CA . GLU A 1 298 ? -22.905 -8.536 -19.065 1 55.01 298 GLU A CA 1
ATOM 2503 C C . GLU A 1 298 ? -21.598 -7.838 -18.698 1 55.01 298 GLU A C 1
ATOM 2505 O O . GLU A 1 298 ? -20.759 -8.407 -17.997 1 55.01 298 GLU A O 1
ATOM 2510 N N . ASN A 1 299 ? -21.593 -6.656 -19.116 1 51.15 299 ASN A N 1
ATOM 2511 C CA . ASN A 1 299 ? -20.38 -5.881 -18.88 1 51.15 299 ASN A CA 1
ATOM 2512 C C . ASN A 1 299 ? -20.574 -4.862 -17.761 1 51.15 299 ASN A C 1
ATOM 2514 O O . ASN A 1 299 ? -19.788 -3.922 -17.628 1 51.15 299 ASN A O 1
ATOM 2518 N N . TYR A 1 300 ? -21.629 -5.086 -17.159 1 51.83 300 TYR A N 1
ATOM 2519 C CA . TYR A 1 300 ? -22.016 -4.271 -16.013 1 51.83 300 TYR A CA 1
ATOM 2520 C C . TYR A 1 300 ? -22.23 -2.819 -16.424 1 51.83 300 TYR A C 1
ATOM 2522 O O . TYR A 1 300 ? -21.927 -1.9 -15.66 1 51.83 300 TYR A O 1
ATOM 2530 N N . LYS A 1 301 ? -22.504 -2.766 -17.706 1 62.54 301 LYS A N 1
ATOM 2531 C CA . LYS A 1 301 ? -22.949 -1.464 -18.197 1 62.54 301 LYS A CA 1
ATOM 2532 C C . LYS A 1 301 ? -24.463 -1.32 -18.077 1 62.54 301 LYS A C 1
ATOM 2534 O O . LYS A 1 301 ? -25.204 -2.277 -18.312 1 62.54 301 LYS A O 1
ATOM 2539 N N . ILE A 1 302 ? -24.804 -0.166 -17.707 1 66 302 ILE A N 1
ATOM 2540 C CA . ILE A 1 302 ? -26.233 0.119 -17.626 1 66 302 ILE A CA 1
ATOM 2541 C C . ILE A 1 302 ? -26.801 0.313 -19.03 1 66 302 ILE A C 1
ATOM 2543 O O . ILE A 1 302 ? -26.278 1.109 -19.814 1 66 302 ILE A O 1
ATOM 2547 N N . ILE A 1 303 ? -27.631 -0.538 -19.485 1 67.64 303 ILE A N 1
ATOM 2548 C CA . ILE A 1 303 ? -28.268 -0.43 -20.793 1 67.64 303 ILE A CA 1
ATOM 2549 C C . ILE A 1 303 ? -29.785 -0.376 -20.624 1 67.64 303 ILE A C 1
ATOM 2551 O O . ILE A 1 303 ? -30.317 -0.8 -19.596 1 67.64 303 ILE A O 1
ATOM 2555 N N . ARG A 1 304 ? -30.411 0.337 -21.665 1 67.95 304 ARG A N 1
ATOM 2556 C CA . ARG A 1 304 ? -31.868 0.287 -21.726 1 67.95 304 ARG A CA 1
ATOM 2557 C C . ARG A 1 304 ? -32.348 -1.071 -22.228 1 67.95 304 ARG A C 1
ATOM 2559 O O . ARG A 1 304 ? -31.733 -1.663 -23.118 1 67.95 304 ARG A O 1
ATOM 2566 N N . VAL A 1 305 ? -33.303 -1.687 -21.53 1 66.35 305 VAL A N 1
ATOM 2567 C CA . VAL A 1 305 ? -33.816 -3.007 -21.88 1 66.35 305 VAL A CA 1
ATOM 2568 C C . VAL A 1 305 ? -34.344 -2.993 -23.312 1 66.35 305 VAL A C 1
ATOM 2570 O O . VAL A 1 305 ? -34.246 -3.994 -24.027 1 66.35 305 VAL A O 1
ATOM 2573 N N . ASP A 1 306 ? -34.883 -1.951 -23.819 1 58.43 306 ASP A N 1
ATOM 2574 C CA . ASP A 1 306 ? -35.483 -1.903 -25.149 1 58.43 306 ASP A CA 1
ATOM 2575 C C . ASP A 1 306 ? -34.427 -1.641 -26.22 1 58.43 306 ASP A C 1
ATOM 2577 O O . ASP A 1 306 ? -34.737 -1.62 -27.413 1 58.43 306 ASP A O 1
ATOM 2581 N N . GLU A 1 307 ? -33.163 -1.441 -25.926 1 49.97 307 GLU A N 1
ATOM 2582 C CA . GLU A 1 307 ? -32.198 -1.257 -27.006 1 49.97 307 GLU A CA 1
ATOM 2583 C C . GLU A 1 307 ? -31.253 -2.451 -27.112 1 49.97 307 GLU A C 1
ATOM 2585 O O . GLU A 1 307 ? -30.806 -2.987 -26.096 1 49.97 307 GLU A O 1
ATOM 2590 N N . MET B 1 1 ? 14.372 -31.324 -15.785 1 90.91 1 MET B N 1
ATOM 2591 C CA . MET B 1 1 ? 12.966 -31.456 -15.415 1 90.91 1 MET B CA 1
ATOM 2592 C C . MET B 1 1 ? 12.095 -30.521 -16.247 1 90.91 1 MET B C 1
ATOM 2594 O O . MET B 1 1 ? 12.499 -29.398 -16.555 1 90.91 1 MET B O 1
ATOM 2598 N N . LEU B 1 2 ? 10.925 -30.979 -16.504 1 91.62 2 LEU B N 1
ATOM 2599 C CA . LEU B 1 2 ? 10.007 -30.171 -17.3 1 91.62 2 LEU B CA 1
ATOM 2600 C C . LEU B 1 2 ? 9.083 -29.356 -16.402 1 91.62 2 LEU B C 1
ATOM 2602 O O . LEU B 1 2 ? 9.001 -29.606 -15.197 1 91.62 2 LEU B O 1
ATOM 2606 N N . ILE B 1 3 ? 8.397 -28.398 -17.009 1 93.28 3 ILE B N 1
ATOM 2607 C CA . ILE B 1 3 ? 7.705 -27.372 -16.238 1 93.28 3 ILE B CA 1
ATOM 2608 C C . ILE B 1 3 ? 6.609 -28.014 -15.391 1 93.28 3 ILE B C 1
ATOM 2610 O O . ILE B 1 3 ? 6.352 -27.582 -14.264 1 93.28 3 ILE B O 1
ATOM 2614 N N . ASN B 1 4 ? 5.939 -29.031 -15.908 1 92.36 4 ASN B N 1
ATOM 2615 C CA . ASN B 1 4 ? 4.878 -29.685 -15.149 1 92.36 4 ASN B CA 1
ATOM 2616 C C . ASN B 1 4 ? 5.421 -30.358 -13.892 1 92.36 4 ASN B C 1
ATOM 2618 O O . ASN B 1 4 ? 4.768 -30.35 -12.847 1 92.36 4 ASN B O 1
ATOM 2622 N N . GLU B 1 5 ? 6.552 -30.907 -14.018 1 94.04 5 GLU B N 1
ATOM 2623 C CA . GLU B 1 5 ? 7.214 -31.519 -12.87 1 94.04 5 GLU B CA 1
ATOM 2624 C C . GLU B 1 5 ? 7.64 -30.465 -11.852 1 94.04 5 GLU B C 1
ATOM 2626 O O . GLU B 1 5 ? 7.553 -30.691 -10.643 1 94.04 5 GLU B O 1
ATOM 2631 N N . VAL B 1 6 ? 8.079 -29.394 -12.367 1 94.86 6 VAL B N 1
ATOM 2632 C CA . VAL B 1 6 ? 8.511 -28.302 -11.503 1 94.86 6 VAL B CA 1
ATOM 2633 C C . VAL B 1 6 ? 7.318 -27.759 -10.719 1 94.86 6 VAL B C 1
ATOM 2635 O O . VAL B 1 6 ? 7.422 -27.503 -9.517 1 94.86 6 VAL B O 1
ATOM 2638 N N . CYS B 1 7 ? 6.181 -27.647 -11.363 1 94.96 7 CYS B N 1
ATOM 2639 C CA . CYS B 1 7 ? 4.958 -27.189 -10.713 1 94.96 7 CYS B CA 1
ATOM 2640 C C . CYS B 1 7 ? 4.587 -28.098 -9.547 1 94.96 7 CYS B C 1
ATOM 2642 O O . CYS B 1 7 ? 4.274 -27.618 -8.456 1 94.96 7 CYS B O 1
ATOM 2644 N N . LYS B 1 8 ? 4.682 -29.333 -9.783 1 91.19 8 LYS B N 1
ATOM 2645 C CA . LYS B 1 8 ? 4.318 -30.317 -8.767 1 91.19 8 LYS B CA 1
ATOM 2646 C C . LYS B 1 8 ? 5.277 -30.262 -7.58 1 91.19 8 LYS B C 1
ATOM 2648 O O . LYS B 1 8 ? 4.853 -30.371 -6.428 1 91.19 8 LYS B O 1
ATOM 2653 N N . SER B 1 9 ? 6.519 -30.056 -7.845 1 90.69 9 SER B N 1
ATOM 2654 C CA . SER B 1 9 ? 7.546 -30.09 -6.809 1 90.69 9 SER B CA 1
ATOM 2655 C C . SER B 1 9 ? 7.555 -28.8 -5.997 1 90.69 9 SER B C 1
ATOM 2657 O O . SER B 1 9 ? 7.925 -28.803 -4.821 1 90.69 9 SER B O 1
ATOM 2659 N N . THR B 1 10 ? 7.159 -27.726 -6.595 1 92.45 10 THR B N 1
ATOM 2660 C CA . THR B 1 10 ? 7.308 -26.431 -5.94 1 92.45 10 THR B CA 1
ATOM 2661 C C . THR B 1 10 ? 5.954 -25.893 -5.489 1 92.45 10 THR B C 1
ATOM 2663 O O . THR B 1 10 ? 5.886 -24.979 -4.664 1 92.45 10 THR B O 1
ATOM 2666 N N . GLY B 1 11 ? 4.841 -26.399 -6.119 1 91.37 11 GLY B N 1
ATOM 2667 C CA . GLY B 1 11 ? 3.511 -25.883 -5.839 1 91.37 11 GLY B CA 1
ATOM 2668 C C . GLY B 1 11 ? 3.208 -24.586 -6.565 1 91.37 11 GLY B C 1
ATOM 2669 O O . GLY B 1 11 ? 2.187 -23.947 -6.305 1 91.37 11 GLY B O 1
ATOM 2670 N N . LEU B 1 12 ? 4.061 -24.219 -7.469 1 95.69 12 LEU B N 1
ATOM 2671 C CA . LEU B 1 12 ? 3.878 -22.978 -8.214 1 95.69 12 LEU B CA 1
ATOM 2672 C C . LEU B 1 12 ? 3.108 -23.228 -9.507 1 95.69 12 LEU B C 1
ATOM 2674 O O . LEU B 1 12 ? 3.142 -24.335 -10.049 1 95.69 12 LEU B O 1
ATOM 2678 N N . THR B 1 13 ? 2.445 -22.258 -9.967 1 96.79 13 THR B N 1
ATOM 2679 C CA . THR B 1 13 ? 1.781 -22.341 -11.263 1 96.79 13 THR B CA 1
ATOM 2680 C C . THR B 1 13 ? 2.782 -22.15 -12.398 1 96.79 13 THR B C 1
ATOM 2682 O O . THR B 1 13 ? 3.888 -21.649 -12.179 1 96.79 13 THR B O 1
ATOM 2685 N N . LYS B 1 14 ? 2.397 -22.576 -13.554 1 96.06 14 LYS B N 1
ATOM 2686 C CA . LYS B 1 14 ? 3.228 -22.369 -14.737 1 96.06 14 LYS B CA 1
ATOM 2687 C C . LYS B 1 14 ? 3.494 -20.884 -14.969 1 96.06 14 LYS B C 1
ATOM 2689 O O . LYS B 1 14 ? 4.628 -20.487 -15.243 1 96.06 14 LYS B O 1
ATOM 2694 N N . LYS B 1 15 ? 2.517 -20.12 -14.782 1 95.59 15 LYS B N 1
ATOM 2695 C CA . LYS B 1 15 ? 2.638 -18.685 -15.022 1 95.59 15 LYS B CA 1
ATOM 2696 C 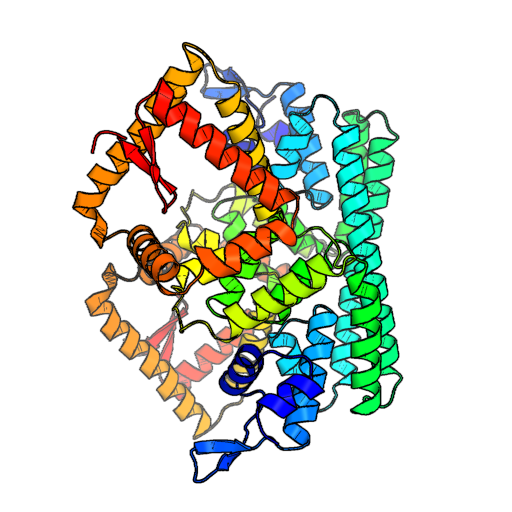C . LYS B 1 15 ? 3.577 -18.035 -14.009 1 95.59 15 LYS B C 1
ATOM 2698 O O . LYS B 1 15 ? 4.317 -17.108 -14.345 1 95.59 15 LYS B O 1
ATOM 2703 N N . ALA B 1 16 ? 3.482 -18.484 -12.778 1 96.4 16 ALA B N 1
ATOM 2704 C CA . ALA B 1 16 ? 4.404 -17.961 -11.773 1 96.4 16 ALA B CA 1
ATOM 2705 C C . ALA B 1 16 ? 5.85 -18.291 -12.131 1 96.4 16 ALA B C 1
ATOM 2707 O O . ALA B 1 16 ? 6.729 -17.431 -12.045 1 96.4 16 ALA B O 1
ATOM 2708 N N . ILE B 1 17 ? 6.066 -19.517 -12.569 1 96.89 17 ILE B N 1
ATOM 2709 C CA . ILE B 1 17 ? 7.41 -19.965 -12.917 1 96.89 17 ILE B CA 1
ATOM 2710 C C . ILE B 1 17 ? 7.936 -19.15 -14.096 1 96.89 17 ILE B C 1
ATOM 2712 O O . ILE B 1 17 ? 9.083 -18.697 -14.083 1 96.89 17 ILE B O 1
ATOM 2716 N N . LEU B 1 18 ? 7.105 -18.938 -15.054 1 94.84 18 LEU B N 1
ATOM 2717 C CA . LEU B 1 18 ? 7.503 -18.157 -16.22 1 94.84 18 LEU B CA 1
ATOM 2718 C C . LEU B 1 18 ? 7.799 -16.712 -15.832 1 94.84 18 LEU B C 1
ATOM 2720 O O . LEU B 1 18 ? 8.708 -16.09 -16.385 1 94.84 18 LEU B O 1
ATOM 2724 N N . TYR B 1 19 ? 7.056 -16.257 -14.952 1 94.3 19 TYR B N 1
ATOM 2725 C CA . TYR B 1 19 ? 7.308 -14.917 -14.435 1 94.3 19 TYR B CA 1
ATOM 2726 C C . TYR B 1 19 ? 8.688 -14.83 -13.794 1 94.3 19 TYR B C 1
ATOM 2728 O O . TYR B 1 19 ? 9.443 -13.89 -14.054 1 94.3 19 TYR B O 1
ATOM 2736 N N . TYR B 1 20 ? 9.003 -15.748 -12.979 1 95.52 20 TYR B N 1
ATOM 2737 C CA . TYR B 1 20 ? 10.278 -15.721 -12.27 1 95.52 20 TYR B CA 1
ATOM 2738 C C . TYR B 1 20 ? 11.442 -15.919 -13.234 1 95.52 20 TYR B C 1
ATOM 2740 O O . TYR B 1 20 ? 12.541 -15.411 -13.002 1 95.52 20 TYR B O 1
ATOM 2748 N N . GLU B 1 21 ? 11.17 -16.7 -14.287 1 95.14 21 GLU B N 1
ATOM 2749 C CA . GLU B 1 21 ? 12.16 -16.805 -15.355 1 95.14 21 GLU B CA 1
ATOM 2750 C C . GLU B 1 21 ? 12.38 -15.458 -16.038 1 95.14 21 GLU B C 1
ATOM 2752 O O . GLU B 1 21 ? 13.522 -15.047 -16.258 1 95.14 21 GLU B O 1
ATOM 2757 N N . LYS B 1 22 ? 11.299 -14.832 -16.32 1 92.23 22 LYS B N 1
ATOM 2758 C CA . LYS B 1 22 ? 11.357 -13.534 -16.986 1 92.23 22 LYS B CA 1
ATOM 2759 C C . LYS B 1 22 ? 12.085 -12.507 -16.125 1 92.23 22 LYS B C 1
ATOM 2761 O O . LYS B 1 22 ? 12.801 -11.648 -16.645 1 92.23 22 LYS B O 1
ATOM 2766 N N . GLU B 1 23 ? 11.862 -12.588 -14.856 1 89.16 23 GLU B N 1
ATOM 2767 C CA . GLU B 1 23 ? 12.501 -11.661 -13.926 1 89.16 23 GLU B CA 1
ATOM 2768 C C . GLU B 1 23 ? 13.934 -12.085 -13.621 1 89.16 23 GLU B C 1
ATOM 2770 O O . GLU B 1 23 ? 14.591 -11.498 -12.758 1 89.16 23 GLU B O 1
ATOM 2775 N N . ASN B 1 24 ? 14.372 -13.171 -14.172 1 91.58 24 ASN B N 1
ATOM 2776 C CA . ASN B 1 24 ? 15.748 -13.655 -14.136 1 91.58 24 ASN B CA 1
ATOM 2777 C C . ASN B 1 24 ? 16.096 -14.256 -12.778 1 91.58 24 ASN B C 1
ATOM 2779 O O . ASN B 1 24 ? 17.236 -14.151 -12.321 1 91.58 24 ASN B O 1
ATOM 2783 N N . PHE B 1 25 ? 15.117 -14.77 -12.184 1 93.72 25 PHE B N 1
ATOM 2784 C CA . PHE B 1 25 ? 15.379 -15.531 -10.968 1 93.72 25 PHE B CA 1
ATOM 2785 C C . PHE B 1 25 ? 16.009 -16.879 -11.298 1 93.72 25 PHE B C 1
ATOM 2787 O O . PHE B 1 25 ? 16.836 -17.387 -10.537 1 93.72 25 PHE B O 1
ATOM 2794 N N . ILE B 1 26 ? 15.508 -17.459 -12.407 1 94.69 26 ILE B N 1
ATOM 2795 C CA . ILE B 1 26 ? 15.996 -18.738 -12.912 1 94.69 26 ILE B CA 1
ATOM 2796 C C . ILE B 1 26 ? 16.259 -18.633 -14.413 1 94.69 26 ILE B C 1
ATOM 2798 O O . ILE B 1 26 ? 15.769 -17.714 -15.073 1 94.69 26 ILE B O 1
ATOM 2802 N N . SER B 1 27 ? 17.064 -19.537 -14.842 1 93.31 27 SER B N 1
ATOM 2803 C CA . SER B 1 27 ? 17.416 -19.567 -16.258 1 93.31 27 SER B CA 1
ATOM 2804 C C . SER B 1 27 ? 17.486 -20.998 -16.78 1 93.31 27 SER B C 1
ATOM 2806 O O . SER B 1 27 ? 18.569 -21.504 -17.079 1 93.31 27 SER B O 1
ATOM 2808 N N . PRO B 1 28 ? 16.353 -21.575 -16.993 1 95.05 28 PRO B N 1
ATOM 2809 C CA . PRO B 1 28 ? 16.357 -22.951 -17.496 1 95.05 28 PRO B CA 1
ATOM 2810 C C . PRO B 1 28 ? 16.934 -23.062 -18.905 1 95.05 28 PRO B C 1
ATOM 2812 O O . PRO B 1 28 ? 16.845 -22.113 -19.689 1 95.05 28 PRO B O 1
ATOM 2815 N N . LYS B 1 29 ? 17.558 -24.213 -19.208 1 93.3 29 LYS B N 1
ATOM 2816 C CA . LYS B 1 29 ? 18.105 -24.474 -20.536 1 93.3 29 LYS B CA 1
ATOM 2817 C C . LYS B 1 29 ? 16.999 -24.815 -21.53 1 93.3 29 LYS B C 1
ATOM 2819 O O . LYS B 1 29 ? 16.053 -25.529 -21.193 1 93.3 29 LYS B O 1
ATOM 2824 N N . LYS B 1 30 ? 17.092 -24.289 -22.687 1 91.22 30 LYS B N 1
ATOM 2825 C CA . LYS B 1 30 ? 16.129 -24.621 -23.734 1 91.22 30 LYS B CA 1
ATOM 2826 C C . LYS B 1 30 ? 16.602 -25.816 -24.556 1 91.22 30 LYS B C 1
ATOM 2828 O O . LYS B 1 30 ? 17.709 -25.804 -25.099 1 91.22 30 LYS B O 1
ATOM 2833 N N . LEU B 1 31 ? 15.806 -26.794 -24.62 1 90.44 31 LEU B N 1
ATOM 2834 C CA . LEU B 1 31 ? 16.122 -28.004 -25.371 1 90.44 31 LEU B CA 1
ATOM 2835 C C . LEU B 1 31 ? 15.83 -27.813 -26.856 1 90.44 31 LEU B C 1
ATOM 2837 O O . LEU B 1 31 ? 15.2 -26.828 -27.247 1 90.44 31 LEU B O 1
ATOM 2841 N N . SER B 1 32 ? 16.291 -28.758 -27.663 1 89.14 32 SER B N 1
ATOM 2842 C CA . SER B 1 32 ? 16.147 -28.683 -29.113 1 89.14 32 SER B CA 1
ATOM 2843 C C . SER B 1 32 ? 14.679 -28.688 -29.524 1 89.14 32 SER B C 1
ATOM 2845 O O . SER B 1 32 ? 14.313 -28.107 -30.548 1 89.14 32 SER B O 1
ATOM 2847 N N . ASN B 1 33 ? 13.884 -29.279 -28.744 1 88.75 33 ASN B N 1
ATOM 2848 C CA . ASN B 1 33 ? 12.46 -29.366 -29.052 1 88.75 33 ASN B CA 1
ATOM 2849 C C . ASN B 1 33 ? 11.704 -28.136 -28.56 1 88.75 33 ASN B C 1
ATOM 2851 O O . ASN B 1 33 ? 10.482 -28.057 -28.697 1 88.75 33 ASN B O 1
ATOM 2855 N N . GLY B 1 34 ? 12.39 -27.219 -27.952 1 87.19 34 GLY B N 1
ATOM 2856 C CA . GLY B 1 34 ? 11.776 -25.966 -27.54 1 87.19 34 GLY B CA 1
ATOM 2857 C C . GLY B 1 34 ? 11.35 -25.961 -26.084 1 87.19 34 GLY B C 1
ATOM 2858 O O . GLY B 1 34 ? 10.935 -24.926 -25.557 1 87.19 34 GLY B O 1
ATOM 2859 N N . TYR B 1 35 ? 11.477 -27.166 -25.452 1 89.42 35 TYR B N 1
ATOM 2860 C CA . TYR B 1 35 ? 11.031 -27.262 -24.067 1 89.42 35 TYR B CA 1
ATOM 2861 C C . TYR B 1 35 ? 12.103 -26.753 -23.112 1 89.42 35 TYR B C 1
ATOM 2863 O O . TYR B 1 35 ? 13.297 -26.832 -23.41 1 89.42 35 TYR B O 1
ATOM 2871 N N . ARG B 1 36 ? 11.669 -26.202 -22.012 1 92.17 36 ARG B N 1
ATOM 2872 C CA . ARG B 1 36 ? 12.562 -25.773 -20.94 1 92.17 36 ARG B CA 1
ATOM 2873 C C . ARG B 1 36 ? 12.996 -26.956 -20.082 1 92.17 36 ARG B C 1
ATOM 2875 O O . ARG B 1 36 ? 12.193 -27.845 -19.789 1 92.17 36 ARG B O 1
ATOM 2882 N N . ASP B 1 37 ? 14.261 -26.996 -19.832 1 94.66 37 ASP B N 1
ATOM 2883 C CA . ASP B 1 37 ? 14.842 -27.964 -18.907 1 94.66 37 ASP B CA 1
ATOM 2884 C C . ASP B 1 37 ? 15.388 -27.273 -17.659 1 94.66 37 ASP B C 1
ATOM 2886 O O . ASP B 1 37 ? 16.39 -26.558 -17.727 1 94.66 37 ASP B O 1
ATOM 2890 N N . TYR B 1 38 ? 14.722 -27.503 -16.521 1 96.17 38 TYR B N 1
ATOM 2891 C CA . TYR B 1 38 ? 15.062 -26.84 -15.267 1 96.17 38 TYR B CA 1
ATOM 2892 C C . TYR B 1 38 ? 16.073 -27.659 -14.474 1 96.17 38 TYR B C 1
ATOM 2894 O O . TYR B 1 38 ? 15.888 -28.862 -14.275 1 96.17 38 TYR B O 1
ATOM 2902 N N . SER B 1 39 ? 17.12 -27.054 -14.039 1 95 39 SER B N 1
ATOM 2903 C CA . SER B 1 39 ? 18.158 -27.701 -13.243 1 95 39 SER B CA 1
ATOM 2904 C C . SER B 1 39 ? 17.73 -27.844 -11.786 1 95 39 SER B C 1
ATOM 2906 O O . SER B 1 39 ? 16.713 -27.282 -11.375 1 95 39 SER B O 1
ATOM 2908 N N . ASN B 1 40 ? 18.462 -28.614 -11.003 1 93.17 40 ASN B N 1
ATOM 2909 C CA . ASN B 1 40 ? 18.224 -28.727 -9.568 1 93.17 40 ASN B CA 1
ATOM 2910 C C . ASN B 1 40 ? 18.361 -27.377 -8.869 1 93.17 40 ASN B C 1
ATOM 2912 O O . ASN B 1 40 ? 17.665 -27.107 -7.889 1 93.17 40 ASN B O 1
ATOM 2916 N N . GLU B 1 41 ? 19.222 -26.61 -9.401 1 93.72 41 GLU B N 1
ATOM 2917 C CA . GLU B 1 41 ? 19.399 -25.274 -8.84 1 93.72 41 GLU B CA 1
ATOM 2918 C C . GLU B 1 41 ? 18.172 -24.403 -9.091 1 93.72 41 GLU B C 1
ATOM 2920 O O . GLU B 1 41 ? 17.762 -23.632 -8.22 1 93.72 41 GLU B O 1
ATOM 2925 N N . ASP B 1 42 ? 17.626 -24.552 -10.249 1 95.81 42 ASP B N 1
ATOM 2926 C CA . ASP B 1 42 ? 16.393 -23.833 -10.555 1 95.81 42 ASP B CA 1
ATOM 2927 C C . ASP B 1 42 ? 15.285 -24.202 -9.571 1 95.81 42 ASP B C 1
ATOM 2929 O O . ASP B 1 42 ? 14.575 -23.327 -9.071 1 95.81 42 ASP B O 1
ATOM 2933 N N . ILE B 1 43 ? 15.203 -25.459 -9.35 1 94.85 43 ILE B N 1
ATOM 2934 C CA . ILE B 1 43 ? 14.155 -25.959 -8.467 1 94.85 43 ILE B CA 1
ATOM 2935 C C . ILE B 1 43 ? 14.37 -25.421 -7.054 1 94.85 43 ILE B C 1
ATOM 2937 O O . ILE B 1 43 ? 13.414 -25.026 -6.382 1 94.85 43 ILE B O 1
ATOM 2941 N N . LYS B 1 44 ? 15.573 -25.416 -6.596 1 94.09 44 LYS B N 1
ATOM 2942 C CA . LYS B 1 44 ? 15.883 -24.896 -5.268 1 94.09 44 LYS B CA 1
ATOM 2943 C C . LYS B 1 44 ? 15.476 -23.431 -5.142 1 94.09 44 LYS B C 1
ATOM 2945 O O . LYS B 1 44 ? 14.852 -23.037 -4.154 1 94.09 44 LYS B O 1
ATOM 2950 N N . ILE B 1 45 ? 15.802 -22.705 -6.126 1 96.03 45 ILE B N 1
ATOM 2951 C CA . ILE B 1 45 ? 15.483 -21.281 -6.133 1 96.03 45 ILE B CA 1
ATOM 2952 C C . ILE B 1 45 ? 13.968 -21.092 -6.097 1 96.03 45 ILE B C 1
ATOM 2954 O O . ILE B 1 45 ? 13.457 -20.275 -5.327 1 96.03 45 ILE B O 1
ATOM 2958 N N . LEU B 1 46 ? 13.287 -21.869 -6.893 1 97.04 46 LEU B N 1
ATOM 2959 C CA . LEU B 1 46 ? 11.835 -21.753 -6.968 1 97.04 46 LEU B CA 1
ATOM 2960 C C . LEU B 1 46 ? 11.189 -22.16 -5.648 1 97.04 46 LEU B C 1
ATOM 2962 O O . LEU B 1 46 ? 10.178 -21.581 -5.242 1 97.04 46 LEU B O 1
ATOM 2966 N N . GLN B 1 47 ? 11.719 -23.095 -4.988 1 95.86 47 GLN B N 1
ATOM 2967 C CA . GLN B 1 47 ? 11.222 -23.493 -3.675 1 95.86 47 GLN B CA 1
ATOM 2968 C C . GLN B 1 47 ? 11.444 -22.389 -2.646 1 95.86 47 GLN B C 1
ATOM 2970 O O . GLN B 1 47 ? 10.584 -22.143 -1.797 1 95.86 47 GLN B O 1
ATOM 2975 N N . GLU B 1 48 ? 12.532 -21.776 -2.721 1 96.1 48 GLU B N 1
ATOM 2976 C CA . GLU B 1 48 ? 12.818 -20.649 -1.838 1 96.1 48 GLU B CA 1
ATOM 2977 C C . GLU B 1 48 ? 11.834 -19.505 -2.066 1 96.1 48 GLU B C 1
ATOM 2979 O O . GLU B 1 48 ? 11.316 -18.926 -1.11 1 96.1 48 GLU B O 1
ATOM 2984 N N . ILE B 1 49 ? 11.653 -19.242 -3.296 1 96.78 49 ILE B N 1
ATOM 2985 C CA . ILE B 1 49 ? 10.724 -18.173 -3.644 1 96.78 49 ILE B CA 1
ATOM 2986 C C . ILE B 1 49 ? 9.342 -18.484 -3.073 1 96.78 49 ILE B C 1
ATOM 2988 O O . ILE B 1 49 ? 8.705 -17.619 -2.467 1 96.78 49 ILE B O 1
ATOM 2992 N N . SER B 1 50 ? 8.918 -19.696 -3.301 1 96.32 50 SER B N 1
ATOM 2993 C CA . SER B 1 50 ? 7.62 -20.131 -2.797 1 96.32 50 SER B CA 1
ATOM 2994 C C . SER B 1 50 ? 7.51 -19.914 -1.291 1 96.32 50 SER B C 1
ATOM 2996 O O . SER B 1 50 ? 6.493 -19.418 -0.803 1 96.32 50 SER B O 1
ATOM 2998 N N . LEU B 1 51 ? 8.511 -20.249 -0.575 1 96.11 51 LEU B N 1
ATOM 2999 C CA . LEU B 1 51 ? 8.53 -20.104 0.877 1 96.11 51 LEU B CA 1
ATOM 3000 C C . LEU B 1 51 ? 8.506 -18.633 1.277 1 96.11 51 LEU B C 1
ATOM 3002 O O . LEU B 1 51 ? 7.698 -18.226 2.115 1 96.11 51 LEU B O 1
ATOM 3006 N N . TYR B 1 52 ? 9.386 -17.833 0.677 1 96.27 52 TYR B N 1
ATOM 3007 C CA . TYR B 1 52 ? 9.511 -16.425 1.037 1 96.27 52 TYR B CA 1
ATOM 3008 C C . TYR B 1 52 ? 8.217 -15.672 0.753 1 96.27 52 TYR B C 1
ATOM 3010 O O . TYR B 1 52 ? 7.828 -14.784 1.515 1 96.27 52 TYR B O 1
ATOM 3018 N N . ARG B 1 53 ? 7.537 -16.062 -0.27 1 94.92 53 ARG B N 1
ATOM 3019 C CA . ARG B 1 53 ? 6.255 -15.441 -0.586 1 94.92 53 ARG B CA 1
ATOM 3020 C C . ARG B 1 53 ? 5.216 -15.752 0.486 1 94.92 53 ARG B C 1
ATOM 3022 O O . ARG B 1 53 ? 4.41 -14.891 0.845 1 94.92 53 ARG B O 1
ATOM 3029 N N . LYS B 1 54 ? 5.258 -16.965 0.945 1 94.45 54 LYS B N 1
ATOM 3030 C CA . LYS B 1 54 ? 4.322 -17.366 1.992 1 94.45 54 LYS B CA 1
ATOM 3031 C C . LYS B 1 54 ? 4.605 -16.626 3.296 1 94.45 54 LYS B C 1
ATOM 3033 O O . LYS B 1 54 ? 3.728 -16.513 4.155 1 94.45 54 LYS B O 1
ATOM 3038 N N . LEU B 1 55 ? 5.808 -16.159 3.43 1 94.6 55 LEU B N 1
ATOM 3039 C CA . LEU B 1 55 ? 6.213 -15.426 4.625 1 94.6 55 LEU B CA 1
ATOM 3040 C C . LEU B 1 55 ? 6.094 -13.921 4.406 1 94.6 55 LEU B C 1
ATOM 3042 O O . LEU B 1 55 ? 6.683 -13.133 5.149 1 94.6 55 LEU B O 1
ATOM 3046 N N . ASP B 1 56 ? 5.484 -13.566 3.336 1 91.21 56 ASP B N 1
ATOM 3047 C CA . ASP B 1 56 ? 5.127 -12.193 2.991 1 91.21 56 ASP B CA 1
ATOM 3048 C C . ASP B 1 56 ? 6.374 -11.346 2.746 1 91.21 56 ASP B C 1
ATOM 3050 O O . ASP B 1 56 ? 6.462 -10.211 3.217 1 91.21 56 ASP B O 1
ATOM 3054 N N . ILE B 1 57 ? 7.295 -12 2.13 1 91.94 57 ILE B N 1
ATOM 3055 C CA . ILE B 1 57 ? 8.47 -11.275 1.66 1 91.94 57 ILE B CA 1
ATOM 3056 C C . ILE B 1 57 ? 8.263 -10.839 0.212 1 91.94 57 ILE B C 1
ATOM 3058 O O . ILE B 1 57 ? 7.794 -11.622 -0.618 1 91.94 57 ILE B O 1
ATOM 3062 N N . SER B 1 58 ? 8.548 -9.633 -0.056 1 83.33 58 SER B N 1
ATOM 3063 C CA . SER B 1 58 ? 8.312 -9.079 -1.385 1 83.33 58 SER B CA 1
ATOM 3064 C C . SER B 1 58 ? 9.234 -9.716 -2.42 1 83.33 58 SER B C 1
ATOM 3066 O O . SER B 1 58 ? 10.314 -10.204 -2.081 1 83.33 58 SER B O 1
ATOM 3068 N N . VAL B 1 59 ? 8.791 -9.684 -3.727 1 84.82 59 VAL B N 1
ATOM 3069 C CA . VAL B 1 59 ? 9.581 -10.251 -4.815 1 84.82 59 VAL B CA 1
ATOM 3070 C C . VAL B 1 59 ? 10.94 -9.559 -4.882 1 84.82 59 VAL B C 1
ATOM 3072 O O . VAL B 1 59 ? 11.966 -10.21 -5.092 1 84.82 59 VAL B O 1
ATOM 3075 N N . LYS B 1 60 ? 10.951 -8.374 -4.637 1 77.83 60 LYS B N 1
ATOM 3076 C CA . LYS B 1 60 ? 12.193 -7.607 -4.664 1 77.83 60 LYS B CA 1
ATOM 3077 C C . LYS B 1 60 ? 13.148 -8.07 -3.567 1 77.83 60 LYS B C 1
ATOM 3079 O O . LYS B 1 60 ? 14.34 -8.264 -3.816 1 77.83 60 LYS B O 1
ATOM 3084 N N . ASP B 1 61 ? 12.605 -8.148 -2.356 1 85.91 61 ASP B N 1
ATOM 3085 C CA . ASP B 1 61 ? 13.436 -8.613 -1.249 1 85.91 61 ASP B CA 1
ATOM 3086 C C . ASP B 1 61 ? 13.936 -10.034 -1.498 1 85.91 61 ASP B C 1
ATOM 3088 O O . ASP B 1 61 ? 15.06 -10.377 -1.123 1 85.91 61 ASP B O 1
ATOM 3092 N N . ILE B 1 62 ? 13.12 -10.805 -2.177 1 93.49 62 ILE B N 1
ATOM 3093 C CA . ILE B 1 62 ? 13.516 -12.173 -2.496 1 93.49 62 ILE B CA 1
ATOM 3094 C C . ILE B 1 62 ? 14.715 -12.156 -3.442 1 93.49 62 ILE B C 1
ATOM 3096 O O . ILE B 1 62 ? 15.66 -12.929 -3.27 1 93.49 62 ILE B O 1
ATOM 3100 N N . MET B 1 63 ? 14.659 -11.269 -4.367 1 88.31 63 MET B N 1
ATOM 3101 C CA . MET B 1 63 ? 15.78 -11.131 -5.292 1 88.31 63 MET B CA 1
ATOM 3102 C C . MET B 1 63 ? 17.063 -10.779 -4.546 1 88.31 63 MET B C 1
ATOM 3104 O O . MET B 1 63 ? 18.122 -11.345 -4.821 1 88.31 63 MET B O 1
ATOM 3108 N N . THR B 1 64 ? 16.943 -9.883 -3.576 1 85.84 64 THR B N 1
ATOM 3109 C CA . THR B 1 64 ? 18.081 -9.467 -2.764 1 85.84 64 THR B CA 1
ATOM 3110 C C . THR B 1 64 ? 18.632 -10.643 -1.962 1 85.84 64 THR B C 1
ATOM 3112 O O . THR B 1 64 ? 19.848 -10.818 -1.863 1 85.84 64 THR B O 1
ATOM 3115 N N . ILE B 1 65 ? 17.746 -11.4 -1.423 1 92.54 65 ILE B N 1
ATOM 3116 C CA . ILE B 1 65 ? 18.142 -12.564 -0.638 1 92.54 65 ILE B CA 1
ATOM 3117 C C . ILE B 1 65 ? 18.896 -13.552 -1.524 1 92.54 65 ILE B C 1
ATOM 3119 O O . ILE B 1 65 ? 19.984 -14.011 -1.168 1 92.54 65 ILE B O 1
ATOM 3123 N N . LEU B 1 66 ? 18.371 -13.796 -2.699 1 92.72 66 LEU B N 1
ATOM 3124 C CA . LEU B 1 66 ? 18.904 -14.833 -3.576 1 92.72 66 LEU B CA 1
ATOM 3125 C C . LEU B 1 66 ? 20.26 -14.422 -4.141 1 92.72 66 LEU B C 1
ATOM 3127 O O . LEU B 1 66 ? 21.105 -15.275 -4.42 1 92.72 66 LEU B O 1
ATOM 3131 N N . LYS B 1 67 ? 20.472 -13.17 -4.266 1 87.03 67 LYS B N 1
ATOM 3132 C CA . LYS B 1 67 ? 21.711 -12.666 -4.852 1 87.03 67 LYS B CA 1
ATOM 3133 C C . LYS B 1 67 ? 22.772 -12.436 -3.779 1 87.03 67 LYS B C 1
ATOM 3135 O O . LYS B 1 67 ? 23.943 -12.214 -4.095 1 87.03 67 LYS B O 1
ATOM 3140 N N . SER B 1 68 ? 22.339 -12.461 -2.631 1 87.42 68 SER B N 1
ATOM 3141 C CA . SER B 1 68 ? 23.248 -12.138 -1.535 1 87.42 68 SER B CA 1
ATOM 3142 C C . SER B 1 68 ? 24.192 -13.298 -1.239 1 87.42 68 SER B C 1
ATOM 3144 O O . SER B 1 68 ? 23.809 -14.464 -1.363 1 87.42 68 SER B O 1
ATOM 3146 N N . LYS B 1 69 ? 25.419 -12.925 -0.845 1 86.07 69 LYS B N 1
ATOM 3147 C CA . LYS B 1 69 ? 26.377 -13.929 -0.391 1 86.07 69 LYS B CA 1
ATOM 3148 C C . LYS B 1 69 ? 26.036 -14.419 1.014 1 86.07 69 LYS B C 1
ATOM 3150 O O . LYS B 1 69 ? 26.434 -15.517 1.408 1 86.07 69 LYS B O 1
ATOM 3155 N N . ASP B 1 70 ? 25.333 -13.62 1.739 1 90.29 70 ASP B N 1
ATOM 3156 C CA . ASP B 1 70 ? 24.913 -13.968 3.093 1 90.29 70 ASP B CA 1
ATOM 3157 C C . ASP B 1 70 ? 23.4 -13.835 3.249 1 90.29 70 ASP B C 1
ATOM 3159 O O . ASP B 1 70 ? 22.909 -12.821 3.752 1 90.29 70 ASP B O 1
ATOM 3163 N N . LYS B 1 71 ? 22.731 -14.868 3.003 1 92.25 71 LYS B N 1
ATOM 3164 C CA . LYS B 1 71 ? 21.273 -14.887 3.08 1 92.25 71 LYS B CA 1
ATOM 3165 C C . LYS B 1 71 ? 20.795 -14.668 4.513 1 92.25 71 LYS B C 1
ATOM 3167 O O . LYS B 1 71 ? 19.788 -13.995 4.741 1 92.25 71 LYS B O 1
ATOM 3172 N N . ARG B 1 72 ? 21.545 -15.183 5.46 1 92.98 72 ARG B N 1
ATOM 3173 C CA . ARG B 1 72 ? 21.145 -15.129 6.862 1 92.98 72 ARG B CA 1
ATOM 3174 C C . ARG B 1 72 ? 21.096 -13.69 7.363 1 92.98 72 ARG B C 1
ATOM 3176 O O . ARG B 1 72 ? 20.202 -13.323 8.129 1 92.98 72 ARG B O 1
ATOM 3183 N N . GLU B 1 73 ? 22.006 -12.95 6.902 1 91.8 73 GLU B N 1
ATOM 3184 C CA . GLU B 1 73 ? 22.047 -11.552 7.318 1 91.8 73 GLU B CA 1
ATOM 3185 C C . GLU B 1 73 ? 20.801 -10.802 6.853 1 91.8 73 GLU B C 1
ATOM 3187 O O . GLU B 1 73 ? 20.206 -10.041 7.62 1 91.8 73 GLU B O 1
ATOM 3192 N N . ILE B 1 74 ? 20.429 -11.007 5.664 1 91.89 74 ILE B N 1
ATOM 3193 C CA . ILE B 1 74 ? 19.269 -10.322 5.105 1 91.89 74 ILE B CA 1
ATOM 3194 C C . ILE B 1 74 ? 17.997 -10.821 5.786 1 91.89 74 ILE B C 1
ATOM 3196 O O . ILE B 1 74 ? 17.12 -10.027 6.134 1 91.89 74 ILE B O 1
ATOM 3200 N N . LEU B 1 75 ? 17.906 -12.077 5.969 1 95.06 75 LEU B N 1
ATOM 3201 C CA . LEU B 1 75 ? 16.744 -12.662 6.631 1 95.06 75 LEU B CA 1
ATOM 3202 C C . LEU B 1 75 ? 16.616 -12.147 8.06 1 95.06 75 LEU B C 1
ATOM 3204 O O . LEU B 1 75 ? 15.508 -11.879 8.531 1 95.06 75 LEU B O 1
ATOM 3208 N N . ASN B 1 76 ? 17.732 -11.981 8.76 1 94.46 76 ASN B N 1
ATOM 3209 C CA . ASN B 1 76 ? 17.715 -11.417 10.105 1 94.46 76 ASN B CA 1
ATOM 3210 C C . ASN B 1 76 ? 17.182 -9.987 10.107 1 94.46 76 ASN B C 1
ATOM 3212 O O . ASN B 1 76 ? 16.446 -9.596 11.015 1 94.46 76 ASN B O 1
ATOM 3216 N N . ARG B 1 77 ? 17.603 -9.318 9.139 1 91.06 77 ARG B N 1
ATOM 3217 C CA . ARG B 1 77 ? 17.099 -7.954 9.016 1 91.06 77 ARG B CA 1
ATOM 3218 C C . ARG B 1 77 ? 15.587 -7.944 8.822 1 91.06 77 ARG B C 1
ATOM 3220 O O . ARG B 1 77 ? 14.886 -7.116 9.409 1 91.06 77 ARG B O 1
ATOM 3227 N N . ILE B 1 78 ? 15.075 -8.827 8.047 1 93.3 78 ILE B N 1
ATOM 3228 C CA . ILE B 1 78 ? 13.642 -8.93 7.793 1 93.3 78 ILE B CA 1
ATOM 3229 C C . ILE B 1 78 ? 12.916 -9.306 9.083 1 93.3 78 ILE B C 1
ATOM 3231 O O . ILE B 1 78 ? 11.844 -8.773 9.376 1 93.3 78 ILE B O 1
ATOM 3235 N N . VAL B 1 79 ? 13.513 -10.183 9.848 1 95.63 79 VAL B N 1
ATOM 3236 C CA . VAL B 1 79 ? 12.938 -10.571 11.132 1 95.63 79 VAL B CA 1
ATOM 3237 C C . VAL B 1 79 ? 12.832 -9.35 12.042 1 95.63 79 VAL B C 1
ATOM 3239 O O . VAL B 1 79 ? 11.799 -9.129 12.677 1 95.63 79 VAL B O 1
ATOM 3242 N N . ILE B 1 80 ? 13.872 -8.555 12.083 1 93.57 80 ILE B N 1
ATOM 3243 C CA . ILE B 1 80 ? 13.899 -7.36 12.92 1 93.57 80 ILE B CA 1
ATOM 3244 C C . ILE B 1 80 ? 12.817 -6.384 12.462 1 93.57 80 ILE B C 1
ATOM 3246 O O . ILE B 1 80 ? 12.116 -5.793 13.286 1 93.57 80 ILE B O 1
ATOM 3250 N N . GLU B 1 81 ? 12.699 -6.222 11.207 1 89.66 81 GLU B N 1
ATOM 3251 C CA . GLU B 1 81 ? 11.668 -5.348 10.655 1 89.66 81 GLU B CA 1
ATOM 3252 C C . GLU B 1 81 ? 10.273 -5.82 11.055 1 89.66 81 GLU B C 1
ATOM 3254 O O . GLU B 1 81 ? 9.424 -5.012 11.435 1 89.66 81 GLU B O 1
ATOM 3259 N N . LYS B 1 82 ? 10.007 -7.105 10.912 1 94.18 82 LYS B N 1
ATOM 3260 C CA . LYS B 1 82 ? 8.713 -7.66 11.298 1 94.18 82 LYS B CA 1
ATOM 3261 C C . LYS B 1 82 ? 8.471 -7.501 12.796 1 94.18 82 LYS B C 1
ATOM 3263 O O . LYS B 1 82 ? 7.341 -7.261 13.225 1 94.18 82 LYS B O 1
ATOM 3268 N N . GLU B 1 83 ? 9.525 -7.62 13.581 1 95.19 83 GLU B N 1
ATOM 3269 C CA . GLU B 1 83 ? 9.428 -7.427 15.025 1 95.19 83 GLU B CA 1
ATOM 3270 C C . GLU B 1 83 ? 9.029 -5.994 15.365 1 95.19 83 GLU B C 1
ATOM 3272 O O . GLU B 1 83 ? 8.199 -5.769 16.248 1 95.19 83 GLU B O 1
ATOM 3277 N N . GLN B 1 84 ? 9.632 -5.092 14.706 1 90.77 84 GLN B N 1
ATOM 3278 C CA . GLN B 1 84 ? 9.299 -3.688 14.924 1 90.77 84 GLN B CA 1
ATOM 3279 C C . GLN B 1 84 ? 7.834 -3.414 14.597 1 90.77 84 GLN B C 1
ATOM 3281 O O . GLN B 1 84 ? 7.155 -2.687 15.326 1 90.77 84 GLN B O 1
ATOM 3286 N N . LYS B 1 85 ? 7.403 -3.994 13.536 1 92.32 85 LYS B N 1
ATOM 3287 C CA . LYS B 1 85 ? 6 -3.841 13.161 1 92.32 85 LYS B CA 1
ATOM 3288 C C . LYS B 1 85 ? 5.08 -4.468 14.205 1 92.32 85 LYS B C 1
ATOM 3290 O O . LYS B 1 85 ? 4.038 -3.902 14.542 1 92.32 85 LYS B O 1
ATOM 3295 N N . GLU B 1 86 ? 5.463 -5.609 14.639 1 95.22 86 GLU B N 1
ATOM 3296 C CA . GLU B 1 86 ? 4.708 -6.296 15.684 1 95.22 86 GLU B CA 1
ATOM 3297 C C . GLU B 1 86 ? 4.579 -5.428 16.933 1 95.22 86 GLU B C 1
ATOM 3299 O O . GLU B 1 86 ? 3.492 -5.307 17.501 1 95.22 86 GLU B O 1
ATOM 3304 N N . ILE B 1 87 ? 5.685 -4.829 17.352 1 93.55 87 ILE B N 1
ATOM 3305 C CA . ILE B 1 87 ? 5.719 -3.996 18.549 1 93.55 87 ILE B CA 1
ATOM 3306 C C . ILE B 1 87 ? 4.812 -2.782 18.359 1 93.55 87 ILE B C 1
ATOM 3308 O O . ILE B 1 87 ? 4.049 -2.423 19.259 1 93.55 87 ILE B O 1
ATOM 3312 N N . ARG B 1 88 ? 4.877 -2.231 17.216 1 92.13 88 ARG B N 1
ATOM 3313 C CA . ARG B 1 88 ? 4.046 -1.068 16.925 1 92.13 88 ARG B CA 1
ATOM 3314 C C . ARG B 1 88 ? 2.564 -1.42 17.003 1 92.13 88 ARG B C 1
ATOM 3316 O O . ARG B 1 88 ? 1.768 -0.663 17.562 1 92.13 88 ARG B O 1
ATOM 3323 N N . LEU B 1 89 ? 2.239 -2.545 16.412 1 95.09 89 LEU B N 1
ATOM 3324 C CA . LEU B 1 89 ? 0.851 -2.992 16.458 1 95.09 89 LEU B CA 1
ATOM 3325 C C . LEU B 1 89 ? 0.401 -3.218 17.898 1 95.09 89 LEU B C 1
ATOM 3327 O O . LEU B 1 89 ? -0.722 -2.863 18.264 1 95.09 89 LEU B O 1
ATOM 3331 N N . LYS B 1 90 ? 1.259 -3.749 18.685 1 95.36 90 LYS B N 1
ATOM 3332 C CA . LYS B 1 90 ? 0.957 -3.98 20.095 1 95.36 90 LYS B CA 1
ATOM 3333 C C . LYS B 1 90 ? 0.697 -2.665 20.824 1 95.36 90 LYS B C 1
ATOM 3335 O O . LYS B 1 90 ? -0.253 -2.558 21.603 1 95.36 90 LYS B O 1
ATOM 3340 N N . ILE B 1 91 ? 1.53 -1.674 20.564 1 93.73 91 ILE B N 1
ATOM 3341 C CA . ILE B 1 91 ? 1.403 -0.365 21.195 1 93.73 91 ILE B CA 1
ATOM 3342 C C . ILE B 1 91 ? 0.089 0.287 20.772 1 93.73 91 ILE B C 1
ATOM 3344 O O . ILE B 1 91 ? -0.641 0.827 21.607 1 93.73 91 ILE B O 1
ATOM 3348 N N . ASP B 1 92 ? -0.186 0.217 19.467 1 95.32 92 ASP B N 1
ATOM 3349 C CA . ASP B 1 92 ? -1.445 0.756 18.959 1 95.32 92 ASP B CA 1
ATOM 3350 C C . ASP B 1 92 ? -2.639 0.121 19.668 1 95.32 92 ASP B C 1
ATOM 3352 O O . ASP B 1 92 ? -3.578 0.818 20.059 1 95.32 92 ASP B O 1
ATOM 3356 N N . LYS B 1 93 ? -2.606 -1.204 19.804 1 96.15 93 LYS B N 1
ATOM 3357 C CA . LYS B 1 93 ? -3.704 -1.931 20.435 1 96.15 93 LYS B CA 1
ATOM 3358 C C . LYS B 1 93 ? -3.899 -1.486 21.881 1 96.15 93 LYS B C 1
ATOM 3360 O O . LYS B 1 93 ? -5.031 -1.287 22.328 1 96.15 93 LYS B O 1
ATOM 3365 N N . ILE B 1 94 ? -2.817 -1.305 22.62 1 95.84 94 ILE B N 1
ATOM 3366 C CA . ILE B 1 94 ? -2.875 -0.888 24.017 1 95.84 94 ILE B CA 1
ATOM 3367 C C . ILE B 1 94 ? -3.548 0.479 24.12 1 95.84 94 ILE B C 1
ATOM 3369 O O . ILE B 1 94 ? -4.442 0.677 24.946 1 95.84 94 ILE B O 1
ATOM 3373 N N . HIS B 1 95 ? -3.154 1.394 23.26 1 95.91 95 HIS B N 1
ATOM 3374 C CA . HIS B 1 95 ? -3.731 2.734 23.276 1 95.91 95 HIS B CA 1
ATOM 3375 C C . HIS B 1 95 ? -5.205 2.703 22.888 1 95.91 95 HIS B C 1
ATOM 3377 O O . HIS B 1 95 ? -6.018 3.431 23.463 1 95.91 95 HIS B O 1
ATOM 3383 N N . LEU B 1 96 ? -5.528 1.846 21.932 1 96.4 96 LEU B N 1
ATOM 3384 C CA . LEU B 1 96 ? -6.917 1.731 21.501 1 96.4 96 LEU B CA 1
ATOM 3385 C C . LEU B 1 96 ? -7.782 1.136 22.607 1 96.4 96 LEU B C 1
ATOM 3387 O O . LEU B 1 96 ? -8.899 1.602 22.846 1 96.4 96 LEU B O 1
ATOM 3391 N N . GLU B 1 97 ? -7.29 0.136 23.241 1 96.06 97 GLU B N 1
ATOM 3392 C CA . GLU B 1 97 ? -8.024 -0.491 24.337 1 96.06 97 GLU B CA 1
ATOM 3393 C C . GLU B 1 97 ? -8.252 0.492 25.482 1 96.06 97 GLU B C 1
ATOM 3395 O O . GLU B 1 97 ? -9.331 0.521 26.076 1 96.06 97 GLU B O 1
ATOM 3400 N N . ARG B 1 98 ? -7.22 1.279 25.769 1 95.2 98 ARG B N 1
ATOM 3401 C CA . ARG B 1 98 ? -7.359 2.318 26.784 1 95.2 98 ARG B CA 1
ATOM 3402 C C . ARG B 1 98 ? -8.458 3.307 26.408 1 95.2 98 ARG B C 1
ATOM 3404 O O . ARG B 1 98 ? -9.254 3.711 27.258 1 95.2 98 ARG B O 1
ATOM 3411 N N . LEU B 1 99 ? -8.464 3.692 25.156 1 94.73 99 LEU B N 1
ATOM 3412 C CA . LEU B 1 99 ? -9.477 4.619 24.666 1 94.73 99 LEU B CA 1
ATOM 3413 C C . LEU B 1 99 ? -10.871 4.014 24.785 1 94.73 99 LEU B C 1
ATOM 3415 O O . LEU B 1 99 ? -11.806 4.681 25.235 1 94.73 99 LEU B O 1
ATOM 3419 N N . ILE B 1 100 ? -11.013 2.724 24.426 1 94.91 100 ILE B N 1
ATOM 3420 C CA . ILE B 1 100 ? -12.29 2.019 24.427 1 94.91 100 ILE B CA 1
ATOM 3421 C C . ILE B 1 100 ? -12.806 1.889 25.859 1 94.91 100 ILE B C 1
ATOM 3423 O O . ILE B 1 100 ? -14.004 2.041 26.11 1 94.91 100 ILE B O 1
ATOM 3427 N N . GLU B 1 101 ? -11.96 1.663 26.795 1 94.27 101 GLU B N 1
ATOM 3428 C CA . GLU B 1 101 ? -12.326 1.463 28.194 1 94.27 101 GLU B CA 1
ATOM 3429 C C . GLU B 1 101 ? -12.635 2.792 28.878 1 94.27 101 GLU B C 1
ATOM 3431 O O . GLU B 1 101 ? -13.273 2.819 29.933 1 94.27 101 GLU B O 1
ATOM 3436 N N . GLY B 1 102 ? -12.105 3.855 28.298 1 91.82 102 GLY B N 1
ATOM 3437 C CA . GLY B 1 102 ? -12.333 5.17 28.876 1 91.82 102 GLY B CA 1
ATOM 3438 C C . GLY B 1 102 ? -13.624 5.813 28.407 1 91.82 102 GLY B C 1
ATOM 3439 O O . GLY B 1 102 ? -14.506 5.133 27.877 1 91.82 102 GLY B O 1
ATOM 3440 N N . ASP B 1 103 ? -13.85 7.096 28.691 1 89.13 103 ASP B N 1
ATOM 3441 C CA . ASP B 1 103 ? -15.095 7.785 28.369 1 89.13 103 ASP B CA 1
ATOM 3442 C C . ASP B 1 103 ? -14.987 8.522 27.036 1 89.13 103 ASP B C 1
ATOM 3444 O O . ASP B 1 103 ? -15.941 9.167 26.598 1 89.13 103 ASP B O 1
ATOM 3448 N N . MET B 1 104 ? -13.818 8.394 26.453 1 89.26 104 MET B N 1
ATOM 3449 C CA . MET B 1 104 ? -13.565 9.008 25.153 1 89.26 104 MET B CA 1
ATOM 3450 C C . MET B 1 104 ? -13.896 10.497 25.181 1 89.26 104 MET B C 1
ATOM 3452 O O . MET B 1 104 ? -14.451 11.032 24.22 1 89.26 104 MET B O 1
ATOM 3456 N N . SER B 1 105 ? -13.643 11.153 26.367 1 91.69 105 SER B N 1
ATOM 3457 C CA . SER B 1 105 ? -13.811 12.596 26.503 1 91.69 105 SER B CA 1
ATOM 3458 C C . SER B 1 105 ? -12.693 13.352 25.791 1 91.69 105 SER B C 1
ATOM 3460 O O . SER B 1 105 ? -11.653 12.774 25.47 1 91.69 105 SER B O 1
ATOM 3462 N N . ILE B 1 106 ? -12.939 14.582 25.558 1 91.02 106 ILE B N 1
ATOM 3463 C CA . ILE B 1 106 ? -11.955 15.424 24.887 1 91.02 106 ILE B CA 1
ATOM 3464 C C . ILE B 1 106 ? -10.662 15.455 25.698 1 91.02 106 ILE B C 1
ATOM 3466 O O . ILE B 1 106 ? -9.567 15.462 25.132 1 91.02 106 ILE B O 1
ATOM 3470 N N . ASN B 1 107 ? -10.781 15.48 26.968 1 91.49 107 ASN B N 1
ATOM 3471 C CA . ASN B 1 107 ? -9.614 15.507 27.844 1 91.49 107 ASN B CA 1
ATOM 3472 C C . ASN B 1 107 ? -8.815 14.21 27.753 1 91.49 107 ASN B C 1
ATOM 3474 O O . ASN B 1 107 ? -7.583 14.236 27.725 1 91.49 107 ASN B O 1
ATOM 3478 N N . GLU B 1 108 ? -9.526 13.154 27.782 1 92.78 108 GLU B N 1
ATOM 3479 C CA . GLU B 1 108 ? -8.865 11.859 27.654 1 92.78 108 GLU B CA 1
ATOM 3480 C C . GLU B 1 108 ? -8.153 11.733 26.31 1 92.78 108 GLU B C 1
ATOM 3482 O O . GLU B 1 108 ? -7.016 11.262 26.245 1 92.78 108 GLU B O 1
ATOM 3487 N N . ILE B 1 109 ? -8.796 12.149 25.346 1 93.79 109 ILE B N 1
ATOM 3488 C CA . ILE B 1 109 ? -8.245 12.088 23.996 1 93.79 109 ILE B CA 1
ATOM 3489 C C . ILE B 1 109 ? -6.995 12.961 23.909 1 93.79 109 ILE B C 1
ATOM 3491 O O . ILE B 1 109 ? -5.97 12.537 23.371 1 93.79 109 ILE B O 1
ATOM 3495 N N . SER B 1 110 ? -7.132 14.13 24.391 1 92.61 110 SER B N 1
ATOM 3496 C CA . SER B 1 110 ? -5.998 15.049 24.392 1 92.61 110 SER B CA 1
ATOM 3497 C C . SER B 1 110 ? -4.811 14.46 25.148 1 92.61 110 SER B C 1
ATOM 3499 O O . SER B 1 110 ? -3.671 14.55 24.689 1 92.61 110 SER B O 1
ATOM 3501 N N . ARG B 1 111 ? -5.043 13.855 26.268 1 93.52 111 ARG B N 1
ATOM 3502 C CA . ARG B 1 111 ? -3.992 13.243 27.074 1 93.52 111 ARG B CA 1
ATOM 3503 C C . ARG B 1 111 ? -3.311 12.109 26.315 1 93.52 111 ARG B C 1
ATOM 3505 O O . ARG B 1 111 ? -2.083 12.003 26.317 1 93.52 111 ARG B O 1
ATOM 3512 N N . LEU B 1 112 ? -4.114 11.29 25.754 1 94.26 112 LEU B N 1
ATOM 3513 C CA . LEU B 1 112 ? -3.578 10.168 24.991 1 94.26 112 LEU B CA 1
ATOM 3514 C C . LEU B 1 112 ? -2.751 10.662 23.809 1 94.26 112 LEU B C 1
ATOM 3516 O O . LEU B 1 112 ? -1.694 10.102 23.508 1 94.26 112 LEU B O 1
ATOM 3520 N N . ASN B 1 113 ? -3.234 11.664 23.134 1 93.45 113 ASN B N 1
ATOM 3521 C CA . ASN B 1 113 ? -2.493 12.291 22.044 1 93.45 113 ASN B CA 1
ATOM 3522 C C . ASN B 1 113 ? -1.098 12.721 22.489 1 93.45 113 ASN B C 1
ATOM 3524 O O . ASN B 1 113 ? -0.109 12.425 21.816 1 93.45 113 ASN B O 1
ATOM 3528 N N . ASP B 1 114 ? -1.071 13.361 23.579 1 92.83 114 ASP B N 1
ATOM 3529 C CA . ASP B 1 114 ? 0.189 13.874 24.108 1 92.83 114 ASP B CA 1
ATOM 3530 C C . ASP B 1 114 ? 1.131 12.734 24.488 1 92.83 114 ASP B C 1
ATOM 3532 O O . ASP B 1 114 ? 2.333 12.8 24.225 1 92.83 114 ASP B O 1
ATOM 3536 N N . GLU B 1 115 ? 0.631 11.726 25.087 1 93.56 115 GLU B N 1
ATOM 3537 C CA . GLU B 1 115 ? 1.421 10.57 25.497 1 93.56 115 GLU B CA 1
ATOM 3538 C C . GLU B 1 115 ? 2.059 9.882 24.294 1 93.56 115 GLU B C 1
ATOM 3540 O O . GLU B 1 115 ? 3.247 9.555 24.317 1 93.56 115 GLU B O 1
ATOM 3545 N N . ILE B 1 116 ? 1.284 9.708 23.274 1 93.64 116 ILE B N 1
ATOM 3546 C CA . ILE B 1 116 ? 1.763 9.015 22.082 1 93.64 116 ILE B CA 1
ATOM 3547 C C . ILE B 1 116 ? 2.866 9.836 21.417 1 93.64 116 ILE B C 1
ATOM 3549 O O . ILE B 1 116 ? 3.901 9.292 21.024 1 93.64 116 ILE B O 1
ATOM 3553 N N . ILE B 1 117 ? 2.702 11.102 21.318 1 90.63 117 ILE B N 1
ATOM 3554 C CA . ILE B 1 117 ? 3.673 11.985 20.681 1 90.63 117 ILE B CA 1
ATOM 3555 C C . ILE B 1 117 ? 4.991 11.946 21.452 1 90.63 117 ILE B C 1
ATOM 3557 O O . ILE B 1 117 ? 6.064 11.843 20.854 1 90.63 117 ILE B O 1
ATOM 3561 N N . GLN B 1 118 ? 4.924 11.969 22.734 1 89.2 118 GLN B N 1
ATOM 3562 C CA . GLN B 1 118 ? 6.12 11.963 23.57 1 89.2 118 GLN B CA 1
ATOM 3563 C C . GLN B 1 118 ? 6.893 10.656 23.416 1 89.2 118 GLN B C 1
ATOM 3565 O O . GLN B 1 118 ? 8.126 10.658 23.385 1 89.2 118 GLN B O 1
ATOM 3570 N N . GLU B 1 119 ? 6.177 9.633 23.258 1 88.54 119 GLU B N 1
ATOM 3571 C CA . GLU B 1 119 ? 6.805 8.327 23.083 1 88.54 119 GLU B CA 1
ATOM 3572 C C . GLU B 1 119 ? 7.423 8.193 21.694 1 88.54 119 GLU B C 1
ATOM 3574 O O . GLU B 1 119 ? 8.52 7.65 21.546 1 88.54 119 GLU B O 1
ATOM 3579 N N . GLU B 1 120 ? 6.745 8.723 20.696 1 89.78 120 GLU B N 1
ATOM 3580 C CA . GLU B 1 120 ? 7.153 8.526 19.309 1 89.78 120 GLU B CA 1
ATOM 3581 C C . GLU B 1 120 ? 8.334 9.423 18.948 1 89.78 120 GLU B C 1
ATOM 3583 O O . GLU B 1 120 ? 9.125 9.091 18.062 1 89.78 120 GLU B O 1
ATOM 3588 N N . LYS B 1 121 ? 8.435 10.545 19.594 1 87.73 121 LYS B N 1
ATOM 3589 C CA . LYS B 1 121 ? 9.489 11.505 19.281 1 87.73 121 LYS B CA 1
ATOM 3590 C C . LYS B 1 121 ? 10.869 10.861 19.389 1 87.73 121 LYS B C 1
ATOM 3592 O O . LYS B 1 121 ? 11.821 11.31 18.747 1 87.73 121 LYS B O 1
ATOM 3597 N N . LYS B 1 122 ? 10.937 9.824 20.157 1 85.76 122 LYS B N 1
ATOM 3598 C CA . LYS B 1 122 ? 12.207 9.138 20.375 1 85.76 122 LYS B CA 1
ATOM 3599 C C . LYS B 1 122 ? 12.439 8.06 19.32 1 85.76 122 LYS B C 1
ATOM 3601 O O . LYS B 1 122 ? 13.509 7.449 19.273 1 85.76 122 LYS B O 1
ATOM 3606 N N . SER B 1 123 ? 11.452 7.894 18.564 1 86.42 123 SER B N 1
ATOM 3607 C CA . SER B 1 123 ? 11.515 6.849 17.547 1 86.42 123 SER B CA 1
ATOM 3608 C C . SER B 1 123 ? 12.154 7.366 16.262 1 86.42 123 SER B C 1
ATOM 3610 O O . SER B 1 123 ? 11.978 8.531 15.9 1 86.42 123 SER B O 1
ATOM 3612 N N . GLY B 1 124 ? 12.883 6.532 15.599 1 85.82 124 GLY B N 1
ATOM 3613 C CA . GLY B 1 124 ? 13.496 6.881 14.328 1 85.82 124 GLY B CA 1
ATOM 3614 C C . GLY B 1 124 ? 12.488 7.06 13.208 1 85.82 124 GLY B C 1
ATOM 3615 O O . GLY B 1 124 ? 12.836 7.523 12.12 1 85.82 124 GLY B O 1
ATOM 3616 N N . GLU B 1 125 ? 11.246 6.775 13.468 1 87.21 125 GLU B N 1
ATOM 3617 C CA . GLU B 1 125 ? 10.231 6.864 12.423 1 87.21 125 GLU B CA 1
ATOM 3618 C C . GLU B 1 125 ? 9.298 8.048 12.659 1 87.21 125 GLU B C 1
ATOM 3620 O O . GLU B 1 125 ? 8.369 8.278 11.882 1 87.21 125 GLU B O 1
ATOM 3625 N N . PHE B 1 126 ? 9.564 8.838 13.622 1 89.85 126 PHE B N 1
ATOM 3626 C CA . PHE B 1 126 ? 8.633 9.878 14.044 1 89.85 126 PHE B CA 1
ATOM 3627 C C . PHE B 1 126 ? 8.459 10.926 12.951 1 89.85 126 PHE B C 1
ATOM 3629 O O . PHE B 1 126 ? 7.333 11.26 12.577 1 89.85 126 PHE B O 1
ATOM 3636 N N . ILE B 1 127 ? 9.571 11.349 12.438 1 91.48 127 ILE B N 1
ATOM 3637 C CA . ILE B 1 127 ? 9.528 12.444 11.475 1 91.48 127 ILE B CA 1
ATOM 3638 C C . ILE B 1 127 ? 8.731 12.018 10.244 1 91.48 127 ILE B C 1
ATOM 3640 O O . ILE B 1 127 ? 7.866 12.759 9.77 1 91.48 127 ILE B O 1
ATOM 3644 N N . LYS B 1 128 ? 8.994 10.888 9.842 1 90.07 128 LYS B N 1
ATOM 3645 C CA . LYS B 1 128 ? 8.299 10.349 8.677 1 90.07 128 LYS B CA 1
ATOM 3646 C C . LYS B 1 128 ? 6.799 10.244 8.931 1 90.07 128 LYS B C 1
ATOM 3648 O O . LYS B 1 128 ? 5.992 10.694 8.115 1 90.07 128 LYS B O 1
ATOM 3653 N N . ARG B 1 129 ? 6.38 9.785 9.963 1 91.06 129 ARG B N 1
ATOM 3654 C CA . ARG B 1 129 ? 4.976 9.575 10.301 1 91.06 129 ARG B CA 1
ATOM 3655 C C . ARG B 1 129 ? 4.261 10.904 10.525 1 91.06 129 ARG B C 1
ATOM 3657 O O . ARG B 1 129 ? 3.142 11.101 10.048 1 91.06 129 ARG B O 1
ATOM 3664 N N . GLU B 1 130 ? 4.966 11.756 11.23 1 92.81 130 GLU B N 1
ATOM 3665 C CA . GLU B 1 130 ? 4.35 13.04 11.555 1 92.81 130 GLU B CA 1
ATOM 3666 C C . GLU B 1 130 ? 4.165 13.895 10.306 1 92.81 130 GLU B C 1
ATOM 3668 O O . GLU B 1 130 ? 3.199 14.653 10.204 1 92.81 130 GLU B O 1
ATOM 3673 N N . LEU B 1 131 ? 5.077 13.784 9.461 1 93.16 131 LEU B N 1
ATOM 3674 C CA . LEU B 1 131 ? 4.943 14.541 8.22 1 93.16 131 LEU B CA 1
ATOM 3675 C C . LEU B 1 131 ? 3.718 14.086 7.435 1 93.16 131 LEU B C 1
ATOM 3677 O O . LEU B 1 131 ? 2.977 14.914 6.899 1 93.16 131 LEU B O 1
ATOM 3681 N N . LYS B 1 132 ? 3.467 12.858 7.439 1 90.29 132 LYS B N 1
ATOM 3682 C CA . LYS B 1 132 ? 2.304 12.301 6.756 1 90.29 132 LYS B CA 1
ATOM 3683 C C . LYS B 1 132 ? 1.008 12.718 7.447 1 90.29 132 LYS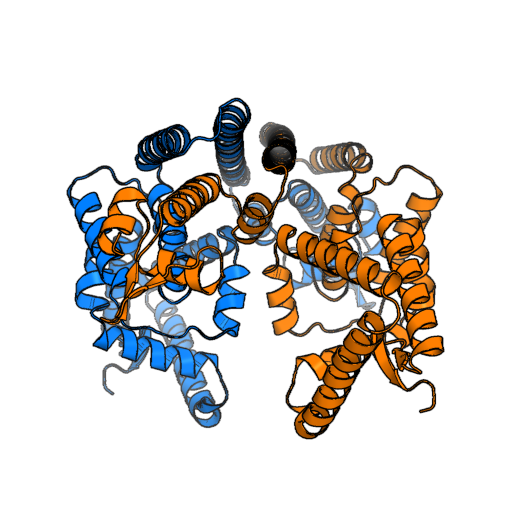 B C 1
ATOM 3685 O O . LYS B 1 132 ? 0.003 12.983 6.785 1 90.29 132 LYS B O 1
ATOM 3690 N N . ARG B 1 133 ? 1.076 12.801 8.689 1 93.2 133 ARG B N 1
ATOM 3691 C CA . ARG B 1 133 ? -0.095 13.186 9.469 1 93.2 133 ARG B CA 1
ATOM 3692 C C . ARG B 1 133 ? -0.393 14.674 9.311 1 93.2 133 ARG B C 1
ATOM 3694 O O . ARG B 1 133 ? -1.556 15.073 9.221 1 93.2 133 ARG B O 1
ATOM 3701 N N . ALA B 1 134 ? 0.663 15.441 9.254 1 94.89 134 ALA B N 1
ATOM 3702 C CA . ALA B 1 134 ? 0.55 16.897 9.206 1 94.89 134 ALA B CA 1
ATOM 3703 C C . ALA B 1 134 ? 0.009 17.361 7.857 1 94.89 134 ALA B C 1
ATOM 3705 O O . ALA B 1 134 ? -0.633 18.41 7.766 1 94.89 134 ALA B O 1
ATOM 3706 N N . PHE B 1 135 ? 0.222 16.541 6.869 1 94.43 135 PHE B N 1
ATOM 3707 C CA . PHE B 1 135 ? -0.188 16.915 5.521 1 94.43 135 PHE B CA 1
ATOM 3708 C C . PHE B 1 135 ? -0.838 15.737 4.805 1 94.43 135 PHE B C 1
ATOM 3710 O O . PHE B 1 135 ? -0.206 15.086 3.971 1 94.43 135 PHE B O 1
ATOM 3717 N N . PRO B 1 136 ? -2.049 15.564 5.06 1 89.57 136 PRO B N 1
ATOM 3718 C CA . PRO B 1 136 ? -2.734 14.363 4.577 1 89.57 136 PRO B CA 1
ATOM 3719 C C . PRO B 1 136 ? -2.987 14.393 3.072 1 89.57 136 PRO B C 1
ATOM 3721 O O . PRO B 1 136 ? -3.293 13.359 2.473 1 89.57 136 PRO B O 1
ATOM 3724 N N . LYS B 1 137 ? -2.89 15.593 2.433 1 87.5 137 LYS B N 1
ATOM 3725 C CA . LYS B 1 137 ? -3.141 15.704 0.999 1 87.5 137 LYS B CA 1
ATOM 3726 C C . LYS B 1 137 ? -2.342 16.853 0.389 1 87.5 137 LYS B C 1
ATOM 3728 O O . LYS B 1 137 ? -1.841 17.719 1.11 1 87.5 137 LYS B O 1
ATOM 3733 N N . GLY B 1 138 ? -2.163 16.72 -0.913 1 88.97 138 GLY B N 1
ATOM 3734 C CA . GLY B 1 138 ? -1.56 17.834 -1.628 1 88.97 138 GLY B CA 1
ATOM 3735 C C . GLY B 1 138 ? -0.045 17.777 -1.653 1 88.97 138 GLY B C 1
ATOM 3736 O O . GLY B 1 138 ? 0.541 16.692 -1.658 1 88.97 138 GLY B O 1
ATOM 3737 N N . PHE B 1 139 ? 0.534 18.937 -1.71 1 91.86 139 PHE B N 1
ATOM 3738 C CA . PHE B 1 139 ? 1.979 19.048 -1.874 1 91.86 139 PHE B CA 1
ATOM 3739 C C . PHE B 1 139 ? 2.706 18.514 -0.645 1 91.86 139 PHE B C 1
ATOM 3741 O O . PHE B 1 139 ? 3.752 17.874 -0.766 1 91.86 139 PHE B O 1
ATOM 3748 N N . GLY B 1 140 ? 2.187 18.776 0.468 1 92.42 140 GLY B N 1
ATOM 3749 C CA . GLY B 1 140 ? 2.799 18.263 1.683 1 92.42 140 GLY B CA 1
ATOM 3750 C C . GLY B 1 140 ? 2.843 16.748 1.735 1 92.42 140 GLY B C 1
ATOM 3751 O O . GLY B 1 140 ? 3.823 16.165 2.205 1 92.42 140 GLY B O 1
ATOM 3752 N N . GLU B 1 141 ? 1.787 16.191 1.27 1 90.61 141 GLU B N 1
ATOM 3753 C CA . GLU B 1 141 ? 1.755 14.735 1.174 1 90.61 141 GLU B CA 1
ATOM 3754 C C . GLU B 1 141 ? 2.826 14.221 0.216 1 90.61 141 GLU B C 1
ATOM 3756 O O . GLU B 1 141 ? 3.517 13.245 0.515 1 90.61 141 GLU B O 1
ATOM 3761 N N . TYR B 1 142 ? 2.88 14.863 -0.849 1 89.63 142 TYR B N 1
ATOM 3762 C CA . TYR B 1 142 ? 3.892 14.519 -1.841 1 89.63 142 TYR B CA 1
ATOM 3763 C C . TYR B 1 142 ? 5.288 14.56 -1.233 1 89.63 142 TYR B C 1
ATOM 3765 O O . TYR B 1 142 ? 6.097 13.657 -1.457 1 89.63 142 TYR B O 1
ATOM 3773 N N . MET B 1 143 ? 5.551 15.571 -0.48 1 91.71 143 MET B N 1
ATOM 3774 C CA . MET B 1 143 ? 6.858 15.721 0.153 1 91.71 143 MET B CA 1
ATOM 3775 C C . MET B 1 143 ? 7.098 14.614 1.174 1 91.71 143 MET B C 1
ATOM 3777 O O . MET B 1 143 ? 8.206 14.084 1.274 1 91.71 143 MET B O 1
ATOM 3781 N N . ALA B 1 144 ? 6.072 14.298 1.89 1 90.27 144 ALA B N 1
ATOM 3782 C CA . ALA B 1 144 ? 6.183 13.233 2.884 1 90.27 144 ALA B CA 1
ATOM 3783 C C . ALA B 1 144 ? 6.589 11.915 2.232 1 90.27 144 ALA B C 1
ATOM 3785 O O . ALA B 1 144 ? 7.486 11.223 2.722 1 90.27 144 ALA B O 1
ATOM 3786 N N . TYR B 1 145 ? 6.003 11.662 1.17 1 85.31 145 TYR B N 1
ATOM 3787 C CA . TYR B 1 145 ? 6.315 10.427 0.459 1 85.31 145 TYR B CA 1
ATOM 3788 C C . TYR B 1 145 ? 7.714 10.481 -0.141 1 85.31 145 TYR B C 1
ATOM 3790 O O . TYR B 1 145 ? 8.479 9.52 -0.036 1 85.31 145 TYR B O 1
ATOM 3798 N N . HIS B 1 146 ? 7.992 11.556 -0.733 1 84.31 146 HIS B N 1
ATOM 3799 C CA . HIS B 1 146 ? 9.248 11.727 -1.454 1 84.31 146 HIS B CA 1
ATOM 3800 C C . HIS B 1 146 ? 10.444 11.586 -0.519 1 84.31 146 HIS B C 1
ATOM 3802 O O . HIS B 1 146 ? 11.451 10.973 -0.88 1 84.31 146 HIS B O 1
ATOM 3808 N N . PHE B 1 147 ? 10.285 12.086 0.645 1 89.55 147 PHE B N 1
ATOM 3809 C CA . PHE B 1 147 ? 11.444 12.155 1.527 1 89.55 147 PHE B CA 1
ATOM 3810 C C . PHE B 1 147 ? 11.399 11.043 2.568 1 89.55 147 PHE B C 1
ATOM 3812 O O . PHE B 1 147 ? 12.341 10.875 3.346 1 89.55 147 PHE B O 1
ATOM 3819 N N . SER B 1 148 ? 10.39 10.238 2.543 1 88.36 148 SER B N 1
ATOM 3820 C CA . SER B 1 148 ? 10.156 9.218 3.56 1 88.36 148 SER B CA 1
ATOM 3821 C C . SER B 1 148 ? 11.361 8.295 3.706 1 88.36 148 SER B C 1
ATOM 3823 O O . SER B 1 148 ? 11.725 7.913 4.82 1 88.36 148 SER B O 1
ATOM 3825 N N . PRO B 1 149 ? 12.07 7.98 2.66 1 83.41 149 PRO B N 1
ATOM 3826 C CA . PRO B 1 149 ? 13.194 7.053 2.81 1 83.41 149 PRO B CA 1
ATOM 3827 C C . PRO B 1 149 ? 14.341 7.644 3.627 1 83.41 149 PRO B C 1
ATOM 3829 O O . PRO B 1 149 ? 15.179 6.903 4.148 1 83.41 149 PRO B O 1
ATOM 3832 N N . TYR B 1 150 ? 14.342 8.963 3.795 1 88.9 150 TYR B N 1
ATOM 3833 C CA . TYR B 1 150 ? 15.462 9.632 4.448 1 88.9 150 TYR B CA 1
ATOM 3834 C C . TYR B 1 150 ? 15.125 9.973 5.894 1 88.9 150 TYR B C 1
ATOM 3836 O O . TYR B 1 150 ? 15.989 10.426 6.649 1 88.9 150 TYR B O 1
ATOM 3844 N N . LEU B 1 151 ? 13.938 9.778 6.205 1 90.47 151 LEU B N 1
ATOM 3845 C CA . LEU B 1 151 ? 13.453 10.322 7.469 1 90.47 151 LEU B CA 1
ATOM 3846 C C . LEU B 1 151 ? 13.378 9.234 8.536 1 90.47 151 LEU B C 1
ATOM 3848 O O . LEU B 1 151 ? 12.336 9.051 9.169 1 90.47 151 LEU B O 1
ATOM 3852 N N . ASN B 1 152 ? 14.48 8.619 8.822 1 87.28 152 ASN B N 1
ATOM 3853 C CA . ASN B 1 152 ? 14.545 7.512 9.77 1 87.28 152 ASN B CA 1
ATOM 3854 C C . ASN B 1 152 ? 15.29 7.905 11.042 1 87.28 152 ASN B C 1
ATOM 3856 O O . ASN B 1 152 ? 16.01 7.091 11.622 1 87.28 152 ASN B O 1
ATOM 3860 N N . GLU B 1 153 ? 15.215 9.153 11.435 1 89.69 153 GLU B N 1
ATOM 3861 C CA . GLU B 1 153 ? 15.905 9.666 12.615 1 89.69 153 GLU B CA 1
ATOM 3862 C C . GLU B 1 153 ? 14.918 10.26 13.616 1 89.69 153 GLU B C 1
ATOM 3864 O O . GLU B 1 153 ? 13.854 10.75 13.232 1 89.69 153 GLU B O 1
ATOM 3869 N N . PRO B 1 154 ? 15.289 10.221 14.876 1 90.79 154 PRO B N 1
ATOM 3870 C CA . PRO B 1 154 ? 14.436 10.836 15.895 1 90.79 154 PRO B CA 1
ATOM 3871 C C . PRO B 1 154 ? 14.595 12.354 15.96 1 90.79 154 PRO B C 1
ATOM 3873 O O . PRO B 1 154 ? 15.509 12.909 15.344 1 90.79 154 PRO B O 1
ATOM 3876 N N . LEU B 1 155 ? 13.694 12.972 16.56 1 91.38 155 LEU B N 1
ATOM 3877 C CA . LEU B 1 155 ? 13.783 14.386 16.906 1 91.38 155 LEU B CA 1
ATOM 3878 C C . LEU B 1 155 ? 14.391 14.569 18.292 1 91.38 155 LEU B C 1
ATOM 3880 O O . LEU B 1 155 ? 13.689 14.928 19.24 1 91.38 155 LEU B O 1
ATOM 3884 N N . ASP B 1 156 ? 15.711 14.458 18.359 1 89.15 156 ASP B N 1
ATOM 3885 C CA . ASP B 1 156 ? 16.35 14.284 19.66 1 89.15 156 ASP B CA 1
ATOM 3886 C C . ASP B 1 156 ? 17.25 15.472 19.993 1 89.15 156 ASP B C 1
ATOM 3888 O O . ASP B 1 156 ? 17.814 15.543 21.087 1 89.15 156 ASP B O 1
ATOM 3892 N N . THR B 1 157 ? 17.503 16.438 19.085 1 92.52 157 THR B N 1
ATOM 3893 C CA . THR B 1 157 ? 18.322 17.618 19.34 1 92.52 157 THR B CA 1
ATOM 3894 C C . THR B 1 157 ? 17.516 18.894 19.114 1 92.52 157 THR B C 1
ATOM 3896 O O . THR B 1 157 ? 16.507 18.88 18.406 1 92.52 157 THR B O 1
ATOM 3899 N N . MET B 1 158 ? 17.954 19.897 19.667 1 94.46 158 MET B N 1
ATOM 3900 C CA . MET B 1 158 ? 17.287 21.187 19.521 1 94.46 158 MET B CA 1
ATOM 3901 C C . MET B 1 158 ? 17.35 21.672 18.076 1 94.46 158 MET B C 1
ATOM 3903 O O . MET B 1 158 ? 16.402 22.285 17.581 1 94.46 158 MET B O 1
ATOM 3907 N N . GLU B 1 159 ? 18.441 21.39 17.468 1 95.61 159 GLU B N 1
ATOM 3908 C CA . GLU B 1 159 ? 18.6 21.774 16.069 1 95.61 159 GLU B CA 1
ATOM 3909 C C . GLU B 1 159 ? 17.581 21.065 15.182 1 95.61 159 GLU B C 1
ATOM 3911 O O . GLU B 1 159 ? 16.992 21.68 14.29 1 95.61 159 GLU B O 1
ATOM 3916 N N . LYS B 1 160 ? 17.363 19.806 15.492 1 95.08 160 LYS B N 1
ATOM 3917 C CA . LYS B 1 160 ? 16.395 19.035 14.717 1 95.08 160 LYS B CA 1
ATOM 3918 C C . LYS B 1 160 ? 14.97 19.507 14.994 1 95.08 160 LYS B C 1
ATOM 3920 O O . LYS B 1 160 ? 14.14 19.559 14.084 1 95.08 160 LYS B O 1
ATOM 3925 N N . ILE B 1 161 ? 14.726 19.877 16.196 1 94.94 161 ILE B N 1
ATOM 3926 C CA . ILE B 1 161 ? 13.4 20.361 16.564 1 94.94 161 ILE B CA 1
ATOM 3927 C C . ILE B 1 161 ? 13.103 21.664 15.825 1 94.94 161 ILE B C 1
ATOM 3929 O O . ILE B 1 161 ? 12.015 21.836 15.27 1 94.94 161 ILE B O 1
ATOM 3933 N N . LYS B 1 162 ? 14.062 22.525 15.768 1 96.54 162 LYS B N 1
ATOM 3934 C CA . LYS B 1 162 ? 13.907 23.79 15.057 1 96.54 162 LYS B CA 1
ATOM 3935 C C . LYS B 1 162 ? 13.72 23.56 13.56 1 96.54 162 LYS B C 1
ATOM 3937 O O . LYS B 1 162 ? 12.859 24.182 12.934 1 96.54 162 LYS B O 1
ATOM 3942 N N . ALA B 1 163 ? 14.522 22.672 13.062 1 97.09 163 ALA B N 1
ATOM 3943 C CA . ALA B 1 163 ? 14.421 22.348 11.641 1 97.09 163 ALA B CA 1
ATOM 3944 C C . ALA B 1 163 ? 13.048 21.772 11.307 1 97.09 163 ALA B C 1
ATOM 3946 O O . ALA B 1 163 ? 12.457 22.115 10.28 1 97.09 163 ALA B O 1
ATOM 3947 N N . TRP B 1 164 ? 12.573 20.941 12.166 1 95.75 164 TRP B N 1
ATOM 3948 C CA . TRP B 1 164 ? 11.251 20.349 11.989 1 95.75 164 TRP B CA 1
ATOM 3949 C C . TRP B 1 164 ? 10.172 21.427 11.955 1 95.75 164 TRP B C 1
ATOM 3951 O O . TRP B 1 164 ? 9.316 21.429 11.067 1 95.75 164 TRP B O 1
ATOM 3961 N N . HIS B 1 165 ? 10.236 22.317 12.864 1 95.92 165 HIS B N 1
ATOM 3962 C CA . HIS B 1 165 ? 9.264 23.403 12.914 1 95.92 165 HIS B CA 1
ATOM 3963 C C . HIS B 1 165 ? 9.312 24.246 11.644 1 95.92 165 HIS B C 1
ATOM 3965 O O . HIS B 1 165 ? 8.27 24.644 11.118 1 95.92 165 HIS B O 1
ATOM 3971 N N . ASN B 1 166 ? 10.498 24.508 11.161 1 97.02 166 ASN B N 1
ATOM 3972 C CA . ASN B 1 166 ? 10.661 25.286 9.938 1 97.02 166 ASN B CA 1
ATOM 3973 C C . ASN B 1 166 ? 10.042 24.578 8.736 1 97.02 166 ASN B C 1
ATOM 3975 O O . ASN B 1 166 ? 9.404 25.215 7.896 1 97.02 166 ASN B O 1
ATOM 3979 N N . ILE B 1 167 ? 10.194 23.286 8.7 1 96.98 167 ILE B N 1
ATOM 3980 C CA . ILE B 1 167 ? 9.669 22.493 7.594 1 96.98 167 ILE B CA 1
ATOM 3981 C C . ILE B 1 167 ? 8.143 22.506 7.629 1 96.98 167 ILE B C 1
ATOM 3983 O O . ILE B 1 167 ? 7.494 22.748 6.609 1 96.98 167 ILE B O 1
ATOM 3987 N N . VAL B 1 168 ? 7.614 22.315 8.779 1 96.5 168 VAL B N 1
ATOM 3988 C CA . VAL B 1 168 ? 6.163 22.268 8.923 1 96.5 168 VAL B CA 1
ATOM 3989 C C . VAL B 1 168 ? 5.567 23.635 8.594 1 96.5 168 VAL B C 1
ATOM 3991 O O . VAL B 1 168 ? 4.569 23.728 7.875 1 96.5 168 VAL B O 1
ATOM 3994 N N . GLU B 1 169 ? 6.215 24.639 9.094 1 96.1 169 GLU B N 1
ATOM 3995 C CA . GLU B 1 169 ? 5.754 25.997 8.821 1 96.1 169 GLU B CA 1
ATOM 3996 C C . GLU B 1 169 ? 5.82 26.313 7.33 1 96.1 169 GLU B C 1
ATOM 3998 O O . GLU B 1 169 ? 4.885 26.891 6.771 1 96.1 169 GLU B O 1
ATOM 4003 N N . PHE B 1 170 ? 6.865 25.974 6.718 1 96.91 170 PHE B N 1
ATOM 4004 C CA . PHE B 1 170 ? 7.04 26.198 5.288 1 96.91 170 PHE B CA 1
ATOM 4005 C C . PHE B 1 170 ? 5.938 25.508 4.494 1 96.91 170 PHE B C 1
ATOM 4007 O O . PHE B 1 170 ? 5.264 26.141 3.678 1 96.91 170 PHE B O 1
ATOM 4014 N N . LEU B 1 171 ? 5.726 24.208 4.784 1 96.63 171 LEU B N 1
ATOM 4015 C CA . LEU B 1 171 ? 4.751 23.429 4.029 1 96.63 171 LEU B CA 1
ATOM 4016 C C . LEU B 1 171 ? 3.333 23.919 4.305 1 96.63 171 LEU B C 1
ATOM 4018 O O . LEU B 1 171 ? 2.461 23.83 3.437 1 96.63 171 LEU B O 1
ATOM 4022 N N . ASP B 1 172 ? 3.141 24.42 5.475 1 96.18 172 ASP B N 1
ATOM 4023 C CA . ASP B 1 172 ? 1.811 24.862 5.882 1 96.18 172 ASP B CA 1
ATOM 4024 C C . ASP B 1 172 ? 1.461 26.207 5.248 1 96.18 172 ASP B C 1
ATOM 4026 O O . ASP B 1 172 ? 0.287 26.575 5.168 1 96.18 172 ASP B O 1
ATOM 4030 N N . ASN B 1 173 ? 2.457 26.905 4.784 1 94.34 173 ASN B N 1
ATOM 4031 C CA . ASN B 1 173 ? 2.219 28.25 4.272 1 94.34 173 ASN B CA 1
ATOM 4032 C C . ASN B 1 173 ? 2.555 28.352 2.786 1 94.34 173 ASN B C 1
ATOM 4034 O O . ASN B 1 173 ? 2.291 29.377 2.155 1 94.34 173 ASN B O 1
ATOM 4038 N N . ILE B 1 174 ? 3.07 27.317 2.252 1 93.6 174 ILE B N 1
ATOM 4039 C CA . ILE B 1 174 ? 3.481 27.336 0.853 1 93.6 174 ILE B CA 1
ATOM 4040 C C . ILE B 1 174 ? 2.251 27.444 -0.045 1 93.6 174 ILE B C 1
ATOM 4042 O O . ILE B 1 174 ? 1.18 26.937 0.295 1 93.6 174 ILE B O 1
ATOM 4046 N N . PRO B 1 175 ? 2.398 28.136 -1.151 1 91.42 175 PRO B N 1
ATOM 4047 C CA . PRO B 1 175 ? 1.26 28.229 -2.069 1 91.42 175 PRO B CA 1
ATOM 4048 C C . PRO B 1 175 ? 0.755 26.861 -2.524 1 91.42 175 PRO B C 1
ATOM 4050 O O . PRO B 1 175 ? 1.51 25.886 -2.514 1 91.42 175 PRO B O 1
ATOM 4053 N N . GLN B 1 176 ? -0.435 26.874 -2.904 1 90.05 176 GLN B N 1
ATOM 4054 C CA . GLN B 1 176 ? -1.046 25.624 -3.343 1 90.05 176 GLN B CA 1
ATOM 4055 C C . GLN B 1 176 ? -0.411 25.126 -4.638 1 90.05 176 GLN B C 1
ATOM 4057 O O . GLN B 1 176 ? -0.139 25.915 -5.546 1 90.05 176 GLN B O 1
ATOM 4062 N N . PHE B 1 177 ? -0.039 23.962 -4.633 1 92.28 177 PHE B N 1
ATOM 4063 C CA . PHE B 1 177 ? 0.474 23.267 -5.808 1 92.28 177 PHE B CA 1
ATOM 4064 C C . PHE B 1 177 ? -0.313 21.989 -6.068 1 92.28 177 PHE B C 1
ATOM 4066 O O . PHE B 1 177 ? -0.372 21.105 -5.21 1 92.28 177 PHE B O 1
ATOM 4073 N N . LYS B 1 178 ? -0.873 21.93 -7.186 1 88.25 178 LYS B N 1
ATOM 4074 C CA . LYS B 1 178 ? -1.738 20.799 -7.51 1 88.25 178 LYS B CA 1
ATOM 4075 C C . LYS B 1 178 ? -0.921 19.602 -7.988 1 88.25 178 LYS B C 1
ATOM 4077 O O . LYS B 1 178 ? -0.201 19.693 -8.984 1 88.25 178 LYS B O 1
ATOM 4082 N N . ILE B 1 179 ? -1.047 18.564 -7.286 1 87.15 179 ILE B N 1
ATOM 4083 C CA . ILE B 1 179 ? -0.424 17.309 -7.69 1 87.15 179 ILE B CA 1
ATOM 4084 C C . ILE B 1 179 ? -1.368 16.536 -8.608 1 87.15 179 ILE B C 1
ATOM 4086 O O . ILE B 1 179 ? -2.502 16.233 -8.23 1 87.15 179 ILE B O 1
ATOM 4090 N N . PRO B 1 180 ? -0.869 16.263 -9.725 1 77.06 180 PRO B N 1
ATOM 4091 C CA . PRO B 1 180 ? -1.744 15.527 -10.64 1 77.06 180 PRO B CA 1
ATOM 4092 C C . PRO B 1 180 ? -2.205 14.188 -10.067 1 77.06 180 PRO B C 1
ATOM 4094 O O . PRO B 1 180 ? -1.478 13.562 -9.292 1 77.06 180 PRO B O 1
ATOM 4097 N N . LYS B 1 181 ? -3.318 13.741 -10.444 1 72.25 181 LYS B N 1
ATOM 4098 C CA . LYS B 1 181 ? -3.955 12.536 -9.92 1 72.25 181 LYS B CA 1
ATOM 4099 C C . LYS B 1 181 ? -3.084 11.306 -10.159 1 72.25 181 LYS B C 1
ATOM 4101 O O . LYS B 1 181 ? -3.004 10.42 -9.305 1 72.25 181 LYS B O 1
ATOM 4106 N N . PHE B 1 182 ? -2.515 11.355 -11.297 1 63.91 182 PHE B N 1
ATOM 4107 C CA . PHE B 1 182 ? -1.721 10.176 -11.622 1 63.91 182 PHE B CA 1
ATOM 4108 C C . PHE B 1 182 ? -0.514 10.064 -10.698 1 63.91 182 PHE B C 1
ATOM 4110 O O . PHE B 1 182 ? -0.098 8.96 -10.343 1 63.91 182 PHE B O 1
ATOM 4117 N N . ILE B 1 183 ? 0.022 11.154 -10.248 1 73.4 183 ILE B N 1
ATOM 4118 C CA . ILE B 1 183 ? 1.122 11.15 -9.29 1 73.4 183 ILE B CA 1
ATOM 4119 C C . ILE B 1 183 ? 0.611 10.714 -7.918 1 73.4 183 ILE B C 1
ATOM 4121 O O . ILE B 1 183 ? 1.27 9.941 -7.22 1 73.4 183 ILE B O 1
ATOM 4125 N N . GLN B 1 184 ? -0.543 11.193 -7.6 1 74.22 184 GLN B N 1
ATOM 4126 C CA . GLN B 1 184 ? -1.145 10.845 -6.317 1 74.22 184 GLN B CA 1
ATOM 4127 C C . GLN B 1 184 ? -1.36 9.339 -6.201 1 74.22 184 GLN B C 1
ATOM 4129 O O . GLN B 1 184 ? -1.071 8.744 -5.161 1 74.22 184 GLN B O 1
ATOM 4134 N N . ILE B 1 185 ? -1.767 8.816 -7.241 1 63.71 185 ILE B N 1
ATOM 4135 C CA . ILE B 1 185 ? -2.015 7.379 -7.286 1 63.71 185 ILE B CA 1
ATOM 4136 C C . ILE B 1 185 ? -0.695 6.623 -7.149 1 63.71 185 ILE B C 1
ATOM 4138 O O . ILE B 1 185 ? -0.609 5.641 -6.409 1 63.71 185 ILE B O 1
ATOM 4142 N N . GLY B 1 186 ? 0.303 7.08 -7.807 1 63.63 186 GLY B N 1
ATOM 4143 C CA . GLY B 1 186 ? 1.619 6.467 -7.712 1 63.63 186 GLY B CA 1
ATOM 4144 C C . GLY B 1 186 ? 2.192 6.5 -6.308 1 63.63 186 GLY B C 1
ATOM 4145 O O . GLY B 1 186 ? 2.749 5.507 -5.836 1 63.63 186 GLY B O 1
ATOM 4146 N N . LEU B 1 187 ? 1.945 7.595 -5.702 1 69.82 187 LEU B N 1
ATOM 4147 C CA . LEU B 1 187 ? 2.455 7.772 -4.347 1 69.82 187 LEU B CA 1
ATOM 4148 C C . LEU B 1 187 ? 1.752 6.832 -3.374 1 69.82 187 LEU B C 1
ATOM 4150 O O . LEU B 1 187 ? 2.398 6.212 -2.526 1 69.82 187 LEU B O 1
ATOM 4154 N N . ALA B 1 188 ? 0.501 6.806 -3.532 1 63.07 188 ALA B N 1
ATOM 4155 C CA . ALA B 1 188 ? -0.315 6.003 -2.625 1 63.07 188 ALA B CA 1
ATOM 4156 C C . ALA B 1 188 ? -0.053 4.513 -2.826 1 63.07 188 ALA B C 1
ATOM 4158 O O . ALA B 1 188 ? -0.195 3.72 -1.892 1 63.07 188 ALA B O 1
ATOM 4159 N N . SER B 1 189 ? 0.378 4.271 -4.022 1 52.86 189 SER B N 1
ATOM 4160 C CA . SER B 1 189 ? 0.557 2.869 -4.385 1 52.86 189 SER B CA 1
ATOM 4161 C C . SER B 1 189 ? 1.947 2.372 -4.002 1 52.86 189 SER B C 1
ATOM 4163 O O . SER B 1 189 ? 2.178 1.164 -3.917 1 52.86 189 SER B O 1
ATOM 4165 N N . SER B 1 190 ? 2.779 3.292 -3.754 1 56.02 190 SER B N 1
ATOM 4166 C CA . SER B 1 190 ? 4.146 2.899 -3.429 1 56.02 190 SER B CA 1
ATOM 4167 C C . SER B 1 190 ? 4.312 2.658 -1.933 1 56.02 190 SER B C 1
ATOM 4169 O O . SER B 1 190 ? 4.082 3.559 -1.124 1 56.02 190 SER B O 1
ATOM 4171 N N . SER B 1 191 ? 4.43 1.399 -1.677 1 58.33 191 SER B N 1
ATOM 4172 C CA . SER B 1 191 ? 4.665 1.067 -0.276 1 58.33 191 SER B CA 1
ATOM 4173 C C . SER B 1 191 ? 5.966 1.682 0.228 1 58.33 191 SER B C 1
ATOM 4175 O O . SER B 1 191 ? 6.83 2.057 -0.567 1 58.33 191 SER B O 1
ATOM 4177 N N . ASP B 1 192 ? 5.997 1.949 1.448 1 63.59 192 ASP B N 1
ATOM 4178 C CA . ASP B 1 192 ? 7.212 2.442 2.089 1 63.59 192 ASP B CA 1
ATOM 4179 C C . ASP B 1 192 ? 8.409 1.554 1.755 1 63.59 192 ASP B C 1
ATOM 4181 O O . ASP B 1 192 ? 9.528 2.045 1.593 1 63.59 192 ASP B O 1
ATOM 4185 N N . GLU B 1 193 ? 8.052 0.44 1.499 1 60.49 193 GLU B N 1
ATOM 4186 C CA . GLU B 1 193 ? 9.108 -0.516 1.182 1 60.49 193 GLU B CA 1
ATOM 4187 C C . GLU B 1 193 ? 9.683 -0.261 -0.209 1 60.49 193 GLU B C 1
ATOM 4189 O O . GLU B 1 193 ? 10.899 -0.325 -0.405 1 60.49 193 GLU B O 1
ATOM 4194 N N . ILE B 1 194 ? 8.853 0.003 -1.072 1 59.77 194 ILE B N 1
ATOM 4195 C CA . ILE B 1 194 ? 9.291 0.284 -2.435 1 59.77 194 ILE B CA 1
ATOM 4196 C C . ILE B 1 194 ? 10.154 1.544 -2.45 1 59.77 194 ILE B C 1
ATOM 4198 O O . ILE B 1 194 ? 11.204 1.576 -3.096 1 59.77 194 ILE B O 1
ATOM 4202 N N . ARG B 1 195 ? 9.752 2.424 -1.715 1 68.76 195 ARG B N 1
ATOM 4203 C CA . ARG B 1 195 ? 10.497 3.678 -1.661 1 68.76 195 ARG B CA 1
ATOM 4204 C C . ARG B 1 195 ? 11.873 3.471 -1.035 1 68.76 195 ARG B C 1
ATOM 4206 O O . ARG B 1 195 ? 12.866 4.025 -1.511 1 68.76 195 ARG B O 1
ATOM 4213 N N . LYS B 1 196 ? 11.85 2.731 -0.096 1 71.05 196 LYS B N 1
ATOM 4214 C CA . LYS B 1 196 ? 13.121 2.431 0.557 1 71.05 196 LYS B CA 1
ATOM 4215 C C . LYS B 1 196 ? 14.073 1.715 -0.396 1 71.05 196 LYS B C 1
ATOM 4217 O O . LYS B 1 196 ? 15.263 2.031 -0.447 1 71.05 196 LYS B O 1
ATOM 4222 N N . ARG B 1 197 ? 13.585 0.954 -1.164 1 58.74 197 ARG B N 1
ATOM 4223 C CA . ARG B 1 197 ? 14.394 0.191 -2.11 1 58.74 197 ARG B CA 1
ATOM 4224 C C . ARG B 1 197 ? 14.946 1.092 -3.209 1 58.74 197 ARG B C 1
ATOM 4226 O O . ARG B 1 197 ? 16.117 0.981 -3.581 1 58.74 197 ARG B O 1
ATOM 4233 N N . THR B 1 198 ? 14.01 1.781 -3.653 1 65.18 198 THR B N 1
ATOM 4234 C CA . THR B 1 198 ? 14.435 2.73 -4.676 1 65.18 198 THR B CA 1
ATOM 4235 C C . THR B 1 198 ? 15.552 3.627 -4.151 1 65.18 198 THR B C 1
ATOM 4237 O O . THR B 1 198 ? 16.526 3.894 -4.858 1 65.18 198 THR B O 1
ATOM 4240 N N . TYR B 1 199 ? 15.373 3.924 -2.953 1 74.64 199 TYR B N 1
ATOM 4241 C CA . TYR B 1 199 ? 16.379 4.75 -2.294 1 74.64 199 TYR B CA 1
ATOM 4242 C C . TYR B 1 199 ? 17.71 4.014 -2.197 1 74.64 199 TYR B C 1
ATOM 4244 O O . TYR B 1 199 ? 18.76 4.571 -2.525 1 74.64 199 TYR B O 1
ATOM 4252 N N . GLU B 1 200 ? 17.628 2.849 -1.801 1 74.42 200 GLU B N 1
ATOM 4253 C CA . GLU B 1 200 ? 18.848 2.064 -1.642 1 74.42 200 GLU B CA 1
ATOM 4254 C C . GLU B 1 200 ? 19.527 1.82 -2.987 1 74.42 200 GLU B C 1
ATOM 4256 O O . GLU B 1 200 ? 20.755 1.872 -3.087 1 74.42 200 GLU B O 1
ATOM 4261 N N . ALA B 1 201 ? 18.739 1.548 -3.952 1 66.82 201 ALA B N 1
ATOM 4262 C CA . ALA B 1 201 ? 19.287 1.354 -5.292 1 66.82 201 ALA B CA 1
ATOM 4263 C C . ALA B 1 201 ? 19.956 2.627 -5.801 1 66.82 201 ALA B C 1
ATOM 4265 O O . ALA B 1 201 ? 21.037 2.574 -6.393 1 66.82 201 ALA B O 1
ATOM 4266 N N . THR B 1 202 ? 19.333 3.668 -5.577 1 74.28 202 THR B N 1
ATOM 4267 C CA . THR B 1 202 ? 19.882 4.957 -5.985 1 74.28 202 THR B CA 1
ATOM 4268 C C . THR B 1 202 ? 21.195 5.239 -5.261 1 74.28 202 THR B C 1
ATOM 4270 O O . THR B 1 202 ? 22.161 5.7 -5.873 1 74.28 202 THR B O 1
ATOM 4273 N N . LYS B 1 203 ? 21.116 4.944 -4.023 1 78.17 203 LYS B N 1
ATOM 4274 C CA . LYS B 1 203 ? 22.321 5.139 -3.222 1 78.17 203 LYS B CA 1
ATOM 4275 C C . LYS B 1 203 ? 23.484 4.314 -3.767 1 78.17 203 LYS B C 1
ATOM 4277 O O . LYS B 1 203 ? 24.6 4.818 -3.902 1 78.17 203 LYS B O 1
ATOM 4282 N N . SER B 1 204 ? 23.191 3.11 -4.097 1 76.21 204 SER B N 1
ATOM 4283 C CA . SER B 1 204 ? 24.212 2.217 -4.636 1 76.21 204 SER B CA 1
ATOM 4284 C C . SER B 1 204 ? 24.735 2.721 -5.976 1 76.21 204 SER B C 1
ATOM 4286 O O . SER B 1 204 ? 25.939 2.67 -6.237 1 76.21 204 SER B O 1
ATOM 4288 N N . LYS B 1 205 ? 23.906 3.156 -6.756 1 75.36 205 LYS B N 1
ATOM 4289 C CA . LYS B 1 205 ? 24.3 3.678 -8.062 1 75.36 205 LYS B CA 1
ATOM 4290 C C . LYS B 1 205 ? 25.172 4.921 -7.917 1 75.36 205 LYS B C 1
ATOM 4292 O O . LYS B 1 205 ? 26.142 5.096 -8.658 1 75.36 205 LYS B O 1
ATOM 4297 N N . MET B 1 206 ? 24.834 5.731 -7.046 1 79.96 206 MET B N 1
ATOM 4298 C CA . MET B 1 206 ? 25.608 6.946 -6.808 1 79.96 206 MET B CA 1
ATOM 4299 C C . MET B 1 206 ? 27.022 6.609 -6.349 1 79.96 206 MET B C 1
ATOM 4301 O O . MET B 1 206 ? 27.988 7.238 -6.785 1 79.96 206 MET B O 1
ATOM 4305 N N . GLU B 1 207 ? 27.051 5.649 -5.555 1 82.24 207 GLU B N 1
ATOM 4306 C CA . GLU B 1 207 ? 28.361 5.212 -5.08 1 82.24 207 GLU B CA 1
ATOM 4307 C C . GLU B 1 207 ? 29.199 4.643 -6.221 1 82.24 207 GLU B C 1
ATOM 4309 O O . GLU B 1 207 ? 30.389 4.944 -6.334 1 82.24 207 GLU B O 1
ATOM 4314 N N . ALA B 1 208 ? 28.54 3.914 -7.014 1 79.7 208 ALA B N 1
ATOM 4315 C CA . ALA B 1 208 ? 29.227 3.337 -8.167 1 79.7 208 ALA B CA 1
ATOM 4316 C C . ALA B 1 208 ? 29.72 4.427 -9.114 1 79.7 208 ALA B C 1
ATOM 4318 O O . ALA B 1 208 ? 30.834 4.346 -9.636 1 79.7 208 ALA B O 1
ATOM 4319 N N . LEU B 1 209 ? 28.951 5.353 -9.312 1 82.16 209 LEU B N 1
ATOM 4320 C CA . LEU B 1 209 ? 29.301 6.449 -10.208 1 82.16 209 LEU B CA 1
ATOM 4321 C C . LEU B 1 209 ? 30.464 7.26 -9.647 1 82.16 209 LEU B C 1
ATOM 4323 O O . LEU B 1 209 ? 31.341 7.696 -10.396 1 82.16 209 LEU B O 1
ATOM 4327 N N . LEU B 1 210 ? 30.493 7.446 -8.444 1 85.95 210 LEU B N 1
ATOM 4328 C CA . LEU B 1 210 ? 31.545 8.22 -7.794 1 85.95 210 LEU B CA 1
ATOM 4329 C C . LEU B 1 210 ? 32.882 7.489 -7.866 1 85.95 210 LEU B C 1
ATOM 4331 O O . LEU B 1 210 ? 33.937 8.122 -7.946 1 85.95 210 LEU B O 1
ATOM 4335 N N . GLU B 1 211 ? 32.734 6.225 -7.891 1 85.52 211 GLU B N 1
ATOM 4336 C CA . GLU B 1 211 ? 33.944 5.407 -7.909 1 85.52 211 GLU B CA 1
ATOM 4337 C C . GLU B 1 211 ? 34.38 5.099 -9.338 1 85.52 211 GLU B C 1
ATOM 4339 O O . GLU B 1 211 ? 35.517 4.682 -9.569 1 85.52 211 GLU B O 1
ATOM 4344 N N . ALA B 1 212 ? 33.45 5.238 -10.194 1 84.24 212 ALA B N 1
ATOM 4345 C CA . ALA B 1 212 ? 33.722 4.888 -11.586 1 84.24 212 ALA B CA 1
ATOM 4346 C C . ALA B 1 212 ? 34.856 5.737 -12.154 1 84.24 212 ALA B C 1
ATOM 4348 O O . ALA B 1 212 ? 34.947 6.933 -11.869 1 84.24 212 ALA B O 1
ATOM 4349 N N . GLN B 1 213 ? 35.8 5.016 -12.809 1 83.73 213 GLN B N 1
ATOM 4350 C CA . GLN B 1 213 ? 36.924 5.673 -13.468 1 83.73 213 GLN B CA 1
ATOM 4351 C C . GLN B 1 213 ? 37.128 5.129 -14.879 1 83.73 213 GLN B C 1
ATOM 4353 O O . GLN B 1 213 ? 36.586 4.079 -15.23 1 83.73 213 GLN B O 1
ATOM 4358 N N . GLY B 1 214 ? 37.753 5.914 -15.715 1 81.88 214 GLY B N 1
ATOM 4359 C CA . GLY B 1 214 ? 38.147 5.472 -17.043 1 81.88 214 GLY B CA 1
ATOM 4360 C C . GLY B 1 214 ? 36.971 5.06 -17.908 1 81.88 214 GLY B C 1
ATOM 4361 O O . GLY B 1 214 ? 36.024 5.829 -18.085 1 81.88 214 GLY B O 1
ATOM 4362 N N . GLU B 1 215 ? 36.936 3.833 -18.276 1 81.3 215 GLU B N 1
ATOM 4363 C CA . GLU B 1 215 ? 35.958 3.302 -19.221 1 81.3 215 GLU B CA 1
ATOM 4364 C C . GLU B 1 215 ? 34.573 3.209 -18.588 1 81.3 215 GLU B C 1
ATOM 4366 O O . GLU B 1 215 ? 33.563 3.45 -19.253 1 81.3 215 GLU B O 1
ATOM 4371 N N . GLU B 1 216 ? 34.575 2.962 -17.378 1 82.24 216 GLU B N 1
ATOM 4372 C CA . GLU B 1 216 ? 33.304 2.85 -16.668 1 82.24 216 GLU B CA 1
ATOM 4373 C C . GLU B 1 216 ? 32.574 4.19 -16.629 1 82.24 216 GLU B C 1
ATOM 4375 O O . GLU B 1 216 ? 31.354 4.242 -16.796 1 82.24 216 GLU B O 1
ATOM 4380 N N . LEU B 1 217 ? 33.352 5.178 -16.419 1 82.95 217 LEU B N 1
ATOM 4381 C CA . LEU B 1 217 ? 32.775 6.516 -16.356 1 82.95 217 LEU B CA 1
ATOM 4382 C C . LEU B 1 217 ? 32.245 6.945 -17.72 1 82.95 217 LEU B C 1
ATOM 4384 O O . LEU B 1 217 ? 31.21 7.61 -17.807 1 82.95 217 LEU B O 1
ATOM 4388 N N . GLU B 1 218 ? 32.921 6.519 -18.709 1 80.3 218 GLU B N 1
ATOM 4389 C CA . GLU B 1 218 ? 32.489 6.845 -20.065 1 80.3 218 GLU B CA 1
ATOM 4390 C C . GLU B 1 218 ? 31.187 6.132 -20.416 1 80.3 218 GLU B C 1
ATOM 4392 O O . GLU B 1 218 ? 30.354 6.673 -21.146 1 80.3 218 GLU B O 1
ATOM 4397 N N . GLU B 1 219 ? 31.116 5.014 -19.901 1 81.12 219 GLU B N 1
ATOM 4398 C CA . GLU B 1 219 ? 29.883 4.267 -20.132 1 81.12 219 GLU B CA 1
ATOM 4399 C C . GLU B 1 219 ? 28.693 4.945 -19.459 1 81.12 219 GLU B C 1
ATOM 4401 O O . GLU B 1 219 ? 27.608 5.024 -20.039 1 81.12 219 GLU B O 1
ATOM 4406 N N . TYR B 1 220 ? 28.946 5.397 -18.313 1 77.19 220 TYR B N 1
ATOM 4407 C CA . TYR B 1 220 ? 27.889 6.121 -17.616 1 77.19 220 TYR B CA 1
ATOM 4408 C C . TYR B 1 220 ? 27.522 7.4 -18.359 1 77.19 220 TYR B C 1
ATOM 4410 O O . TYR B 1 220 ? 26.346 7.762 -18.441 1 77.19 220 TYR B O 1
ATOM 4418 N N . LYS B 1 221 ? 28.559 7.991 -18.855 1 76.01 221 LYS B N 1
ATOM 4419 C CA . LYS B 1 221 ? 28.332 9.2 -19.641 1 76.01 221 LYS B CA 1
ATOM 4420 C C . LYS B 1 221 ? 27.426 8.917 -20.836 1 76.01 221 LYS B C 1
ATOM 4422 O O . LYS B 1 221 ? 26.491 9.673 -21.106 1 76.01 221 LYS B O 1
ATOM 4427 N N . LYS B 1 222 ? 27.694 7.871 -21.442 1 75.54 222 LYS B N 1
ATOM 4428 C CA . LYS B 1 222 ? 26.909 7.487 -22.612 1 75.54 222 LYS B CA 1
ATOM 4429 C C . LYS B 1 222 ? 25.461 7.192 -22.23 1 75.54 222 LYS B C 1
ATOM 4431 O O . LYS B 1 222 ? 24.533 7.592 -22.936 1 75.54 222 LYS B O 1
ATOM 4436 N N . GLU B 1 223 ? 25.362 6.58 -21.171 1 74.85 223 GLU B N 1
ATOM 4437 C CA . GLU B 1 223 ? 24.02 6.264 -20.69 1 74.85 223 GLU B CA 1
ATOM 4438 C C . GLU B 1 223 ? 23.243 7.532 -20.347 1 74.85 223 GLU B C 1
ATOM 4440 O O . GLU B 1 223 ? 22.081 7.677 -20.732 1 74.85 223 GLU B O 1
ATOM 4445 N N . LEU B 1 224 ? 23.848 8.421 -19.694 1 73.56 224 LEU B N 1
ATOM 4446 C CA . LEU B 1 224 ? 23.208 9.649 -19.238 1 73.56 224 LEU B CA 1
ATOM 4447 C C . LEU B 1 224 ? 22.879 10.561 -20.415 1 73.56 224 LEU B C 1
ATOM 4449 O O . LEU B 1 224 ? 21.803 11.162 -20.459 1 73.56 224 LEU B O 1
ATOM 4453 N N . LEU B 1 225 ? 23.79 10.584 -21.347 1 71.29 225 LEU B N 1
ATOM 4454 C CA . LEU B 1 225 ? 23.559 11.393 -22.539 1 71.29 225 LEU B CA 1
ATOM 4455 C C . LEU B 1 225 ? 22.455 10.788 -23.4 1 71.29 225 LEU B C 1
ATOM 4457 O O . LEU B 1 225 ? 21.673 11.516 -24.015 1 71.29 225 LEU B O 1
ATOM 4461 N N . GLY B 1 226 ? 22.516 9.456 -23.406 1 64.95 226 GLY B N 1
ATOM 4462 C CA . GLY B 1 226 ? 21.43 8.786 -24.103 1 64.95 226 GLY B CA 1
ATOM 4463 C C . GLY B 1 226 ? 20.061 9.144 -23.558 1 64.95 226 GLY B C 1
ATOM 4464 O O . GLY B 1 226 ? 19.115 9.345 -24.323 1 64.95 226 GLY B O 1
ATOM 4465 N N . TYR B 1 227 ? 20.05 9.263 -22.294 1 63.97 227 TYR B N 1
ATOM 4466 C CA . TYR B 1 227 ? 18.796 9.653 -21.659 1 63.97 227 TYR B CA 1
ATOM 4467 C C . TYR B 1 227 ? 18.416 11.081 -22.034 1 63.97 227 TYR B C 1
ATOM 4469 O O . TYR B 1 227 ? 17.244 11.373 -22.284 1 63.97 227 TYR B O 1
ATOM 4477 N N . VAL B 1 228 ? 19.397 11.94 -22.075 1 62.19 228 VAL B N 1
ATOM 4478 C CA . VAL B 1 228 ? 19.171 13.339 -22.422 1 62.19 228 VAL B CA 1
ATOM 4479 C C . VAL B 1 228 ? 18.649 13.438 -23.854 1 62.19 228 VAL B C 1
ATOM 4481 O O . VAL B 1 228 ? 17.725 14.205 -24.133 1 62.19 228 VAL B O 1
ATOM 4484 N N . ASP B 1 229 ? 19.264 12.674 -24.656 1 60.46 229 ASP B N 1
ATOM 4485 C CA . ASP B 1 229 ? 18.875 12.699 -26.063 1 60.46 229 ASP B CA 1
ATOM 4486 C C . ASP B 1 229 ? 17.466 12.143 -26.254 1 60.46 229 ASP B C 1
ATOM 4488 O O . ASP B 1 229 ? 16.685 12.675 -27.046 1 60.46 229 ASP B O 1
ATOM 4492 N N . LYS B 1 230 ? 17.254 11.155 -25.59 1 56.18 230 LYS B N 1
ATOM 4493 C CA . LYS B 1 230 ? 15.914 10.581 -25.676 1 56.18 230 LYS B CA 1
ATOM 4494 C C . LYS B 1 230 ? 14.863 11.558 -25.156 1 56.18 230 LYS B C 1
ATOM 4496 O O . LYS B 1 230 ? 13.749 11.616 -25.68 1 56.18 230 LYS B O 1
ATOM 4501 N N . GLN B 1 231 ? 15.243 12.23 -24.18 1 51.04 231 GLN B N 1
ATOM 4502 C CA . GLN B 1 231 ? 14.351 13.247 -23.633 1 51.04 231 GLN B CA 1
ATOM 4503 C C . GLN B 1 231 ? 14.105 14.364 -24.643 1 51.04 231 GLN B C 1
ATOM 4505 O O . GLN B 1 231 ? 13.009 14.925 -24.702 1 51.04 231 GLN B O 1
ATOM 4510 N N . LYS B 1 232 ? 15.173 14.764 -25.315 1 52.91 232 LYS B N 1
ATOM 4511 C CA . LYS B 1 232 ? 15.018 15.742 -26.388 1 52.91 232 LYS B CA 1
ATOM 4512 C C . LYS B 1 232 ? 14.104 15.211 -27.488 1 52.91 232 LYS B C 1
ATOM 4514 O O . LYS B 1 232 ? 13.327 15.966 -28.075 1 52.91 232 LYS B O 1
ATOM 4519 N N . GLU B 1 233 ? 14.406 13.993 -27.767 1 49.23 233 GLU B N 1
ATOM 4520 C CA . GLU B 1 233 ? 13.528 13.371 -28.753 1 49.23 233 GLU B CA 1
ATOM 4521 C C . GLU B 1 233 ? 12.081 13.352 -28.269 1 49.23 233 GLU B C 1
ATOM 4523 O O . GLU B 1 233 ? 11.155 13.574 -29.052 1 49.23 233 GLU B O 1
ATOM 4528 N N . TRP B 1 234 ? 12.013 13.084 -27.13 1 43.77 234 TRP B N 1
ATOM 4529 C CA . TRP B 1 234 ? 10.672 13.069 -26.555 1 43.77 234 TRP B CA 1
ATOM 4530 C C . TRP B 1 234 ? 10.146 14.487 -26.363 1 43.77 234 TRP B C 1
ATOM 4532 O O . TRP B 1 234 ? 8.94 14.693 -26.205 1 43.77 234 TRP B O 1
ATOM 4542 N N . ARG B 1 235 ? 11.077 15.491 -26.067 1 44.99 235 ARG B N 1
ATOM 4543 C CA . ARG B 1 235 ? 10.655 16.888 -26.096 1 44.99 235 ARG B CA 1
ATOM 4544 C C . ARG B 1 235 ? 9.847 17.19 -27.353 1 44.99 235 ARG B C 1
ATOM 4546 O O . ARG B 1 235 ? 9.032 18.115 -27.366 1 44.99 235 ARG B O 1
ATOM 4553 N N . LEU B 1 236 ? 10.321 16.74 -28.384 1 39.76 236 LEU B N 1
ATOM 4554 C CA . LEU B 1 236 ? 9.507 17.028 -29.56 1 39.76 236 LEU B CA 1
ATOM 4555 C C . LEU B 1 236 ? 8.092 16.486 -29.387 1 39.76 236 LEU B C 1
ATOM 4557 O O . LEU B 1 236 ? 7.159 16.956 -30.043 1 39.76 236 LEU B O 1
ATOM 4561 N N . LEU B 1 237 ? 7.905 15.423 -28.757 1 38.59 237 LEU B N 1
ATOM 4562 C CA . LEU B 1 237 ? 6.534 15.031 -28.451 1 38.59 237 LEU B CA 1
ATOM 4563 C C . LEU B 1 237 ? 6.167 15.406 -27.019 1 38.59 237 LEU B C 1
ATOM 4565 O O . LEU B 1 237 ? 5.86 14.534 -26.203 1 38.59 237 LEU B O 1
ATOM 4569 N N . PRO B 1 238 ? 6.833 16.294 -26.386 1 42.4 238 PRO B N 1
ATOM 4570 C CA . PRO B 1 238 ? 6.946 16.738 -24.995 1 42.4 238 PRO B CA 1
ATOM 4571 C C . PRO B 1 238 ? 5.59 16.857 -24.302 1 42.4 238 PRO B C 1
ATOM 4573 O O . PRO B 1 238 ? 5.471 16.548 -23.113 1 42.4 238 PRO B O 1
ATOM 4576 N N . TYR B 1 239 ? 4.698 17.607 -24.966 1 40.44 239 TYR B N 1
ATOM 4577 C CA . TYR B 1 239 ? 3.368 17.995 -24.512 1 40.44 239 TYR B CA 1
ATOM 4578 C C . TYR B 1 239 ? 2.543 16.771 -24.131 1 40.44 239 TYR B C 1
ATOM 4580 O O . TYR B 1 239 ? 1.54 16.887 -23.423 1 40.44 239 TYR B O 1
ATOM 4588 N N . LEU B 1 240 ? 3.041 15.646 -24.542 1 47.73 240 LEU B N 1
ATOM 4589 C CA . LEU B 1 240 ? 2.118 14.524 -24.405 1 47.73 240 LEU B CA 1
ATOM 4590 C C . LEU B 1 240 ? 2.466 13.681 -23.183 1 47.73 240 LEU B C 1
ATOM 4592 O O . LEU B 1 240 ? 1.675 12.833 -22.763 1 47.73 240 LEU B O 1
ATOM 4596 N N . ASN B 1 241 ? 3.717 14.052 -22.588 1 51.79 241 ASN B N 1
ATOM 4597 C CA . ASN B 1 241 ? 4.01 13.21 -21.434 1 51.79 241 ASN B CA 1
ATOM 4598 C C . ASN B 1 241 ? 3.621 13.895 -20.127 1 51.79 241 ASN B C 1
ATOM 4600 O O . ASN B 1 241 ? 4.213 14.908 -19.752 1 51.79 241 ASN B O 1
ATOM 4604 N N . PRO B 1 242 ? 2.601 13.614 -19.56 1 60.57 242 PRO B N 1
ATOM 4605 C CA . PRO B 1 242 ? 2.085 14.238 -18.339 1 60.57 242 PRO B CA 1
ATOM 4606 C C . PRO B 1 242 ? 3.117 14.277 -17.214 1 60.57 242 PRO B C 1
ATOM 4608 O O . PRO B 1 242 ? 3.117 15.207 -16.404 1 60.57 242 PRO B O 1
ATOM 4611 N N . PHE B 1 243 ? 4.042 13.462 -17.343 1 65.84 243 PHE B N 1
ATOM 4612 C CA . PHE B 1 243 ? 5.068 13.434 -16.307 1 65.84 243 PHE B CA 1
ATOM 4613 C C . PHE B 1 243 ? 6.066 14.569 -16.504 1 65.84 243 PHE B C 1
ATOM 4615 O O . PHE B 1 243 ? 6.474 15.219 -15.539 1 65.84 243 PHE B O 1
ATOM 4622 N N . PHE B 1 244 ? 6.422 14.794 -17.707 1 62.42 244 PHE B N 1
ATOM 4623 C CA . PHE B 1 244 ? 7.385 15.848 -18.006 1 62.42 244 PHE B CA 1
ATOM 4624 C C . PHE B 1 244 ? 6.812 17.218 -17.664 1 62.42 244 PHE B C 1
ATOM 4626 O O . PHE B 1 244 ? 7.504 18.06 -17.088 1 62.42 244 PHE B O 1
ATOM 4633 N N . ASN B 1 245 ? 5.608 17.399 -18.029 1 67.1 245 ASN B N 1
ATOM 4634 C CA . ASN B 1 245 ? 4.957 18.665 -17.71 1 67.1 245 ASN B CA 1
ATOM 4635 C C . ASN B 1 245 ? 4.873 18.889 -16.203 1 67.1 245 ASN B C 1
ATOM 4637 O O . ASN B 1 245 ? 5.104 20 -15.722 1 67.1 245 ASN B O 1
ATOM 4641 N N . PHE B 1 246 ? 4.577 17.897 -15.508 1 79.91 246 PHE B N 1
ATOM 4642 C CA . PHE B 1 246 ? 4.52 17.999 -14.055 1 79.91 246 PHE B CA 1
ATOM 4643 C C . PHE B 1 246 ? 5.889 18.342 -13.481 1 79.91 246 PHE B C 1
ATOM 4645 O O . PHE B 1 246 ? 6.006 19.211 -12.614 1 79.91 246 PHE B O 1
ATOM 4652 N N . LYS B 1 247 ? 6.81 17.662 -13.988 1 76.47 247 LYS B N 1
ATOM 4653 C CA . LYS B 1 247 ? 8.163 17.896 -13.491 1 76.47 247 LYS B CA 1
ATOM 4654 C C . LYS B 1 247 ? 8.588 19.344 -13.716 1 76.47 247 LYS B C 1
ATOM 4656 O O . LYS B 1 247 ? 9.173 19.97 -12.829 1 76.47 247 LYS B O 1
ATOM 4661 N N . LYS B 1 248 ? 8.324 19.832 -14.878 1 75.15 248 LYS B N 1
ATOM 4662 C CA . LYS B 1 248 ? 8.675 21.213 -15.193 1 75.15 248 LYS B CA 1
ATOM 4663 C C . LYS B 1 248 ? 7.97 22.187 -14.253 1 75.15 248 LYS B C 1
ATOM 4665 O O . LYS B 1 248 ? 8.599 23.093 -13.703 1 75.15 248 LYS B O 1
ATOM 4670 N N . LYS B 1 249 ? 6.74 21.995 -14.039 1 84.25 249 LYS B N 1
ATOM 4671 C CA . LYS B 1 249 ? 5.965 22.845 -13.14 1 84.25 249 LYS B CA 1
ATOM 4672 C C . LYS B 1 249 ? 6.488 22.754 -11.709 1 84.25 249 LYS B C 1
ATOM 4674 O O . LYS B 1 249 ? 6.562 23.763 -11.005 1 84.25 249 LYS B O 1
ATOM 4679 N N . LEU B 1 250 ? 6.8 21.616 -11.406 1 87.06 250 LEU B N 1
ATOM 4680 C CA . LEU B 1 250 ? 7.307 21.367 -10.061 1 87.06 250 LEU B CA 1
ATOM 4681 C C . LEU B 1 250 ? 8.633 22.087 -9.839 1 87.06 250 LEU B C 1
ATOM 4683 O O . LEU B 1 250 ? 8.837 22.714 -8.797 1 87.06 250 LEU B O 1
ATOM 4687 N N . MET B 1 251 ? 9.464 22.066 -10.808 1 83.91 251 MET B N 1
ATOM 4688 C CA . MET B 1 251 ? 10.761 22.728 -10.701 1 83.91 251 MET B CA 1
ATOM 4689 C C . MET B 1 251 ? 10.593 24.239 -10.581 1 83.91 251 MET B C 1
ATOM 4691 O O . MET B 1 251 ? 11.286 24.885 -9.793 1 83.91 251 MET B O 1
ATOM 4695 N N . ASN B 1 252 ? 9.734 24.71 -11.333 1 83.87 252 ASN B N 1
ATOM 4696 C CA . ASN B 1 252 ? 9.453 26.138 -11.236 1 83.87 252 ASN B CA 1
ATOM 4697 C C . ASN B 1 252 ? 8.882 26.506 -9.87 1 83.87 252 ASN B C 1
ATOM 4699 O O . ASN B 1 252 ? 9.247 27.533 -9.296 1 83.87 252 ASN B O 1
ATOM 4703 N N . PHE B 1 253 ? 8.067 25.666 -9.44 1 90.77 253 PHE B N 1
ATOM 4704 C CA . PHE B 1 253 ? 7.474 25.88 -8.125 1 90.77 253 PHE B CA 1
ATOM 4705 C C . PHE B 1 253 ? 8.543 25.862 -7.039 1 90.77 253 PHE B C 1
ATOM 4707 O O . PHE B 1 253 ? 8.52 26.688 -6.125 1 90.77 253 PHE B O 1
ATOM 4714 N N . TYR B 1 254 ? 9.495 24.985 -7.153 1 88.7 254 TYR B N 1
ATOM 4715 C CA . TYR B 1 254 ? 10.595 24.894 -6.199 1 88.7 254 TYR B CA 1
ATOM 4716 C C . TYR B 1 254 ? 11.406 26.184 -6.177 1 88.7 254 TYR B C 1
ATOM 4718 O O . TYR B 1 254 ? 11.767 26.679 -5.106 1 88.7 254 TYR B O 1
ATOM 4726 N N . LYS B 1 255 ? 11.611 26.695 -7.313 1 85.9 255 LYS B N 1
ATOM 4727 C CA . LYS B 1 255 ? 12.436 27.893 -7.445 1 85.9 255 LYS B CA 1
ATOM 4728 C C . LYS B 1 255 ? 11.742 29.108 -6.836 1 85.9 255 LYS B C 1
ATOM 4730 O O . LYS B 1 255 ? 12.399 29.989 -6.278 1 85.9 255 LYS B O 1
ATOM 4735 N N . GLU B 1 256 ? 10.471 29.075 -6.851 1 90.36 256 GLU B N 1
ATOM 4736 C CA . GLU B 1 256 ? 9.73 30.283 -6.5 1 90.36 256 GLU B CA 1
ATOM 4737 C C . GLU B 1 256 ? 9.18 30.201 -5.079 1 90.36 256 GLU B C 1
ATOM 4739 O O . GLU B 1 256 ? 8.819 31.22 -4.487 1 90.36 256 GLU B O 1
ATOM 4744 N N . SER B 1 257 ? 9.117 29.075 -4.478 1 91.91 257 SER B N 1
ATOM 4745 C CA . SER B 1 257 ? 8.355 28.881 -3.248 1 91.91 257 SER B CA 1
ATOM 4746 C C . SER B 1 257 ? 9.263 28.923 -2.023 1 91.91 257 SER B C 1
ATOM 4748 O O . SER B 1 257 ? 8.788 28.849 -0.889 1 91.91 257 SER B O 1
ATOM 4750 N N . GLY B 1 258 ? 10.609 28.974 -2.183 1 90.56 258 GLY B N 1
ATOM 4751 C CA . GLY B 1 258 ? 11.534 28.918 -1.062 1 90.56 258 GLY B CA 1
ATOM 4752 C C . GLY B 1 258 ? 11.982 27.508 -0.728 1 90.56 258 GLY B C 1
ATOM 4753 O O . GLY B 1 258 ? 12.632 27.284 0.295 1 90.56 258 GLY B O 1
ATOM 4754 N N . TYR B 1 259 ? 11.664 26.602 -1.569 1 92.53 259 TYR B N 1
ATOM 4755 C CA . TYR B 1 259 ? 12.011 25.196 -1.4 1 92.53 259 TYR B CA 1
ATOM 4756 C C . TYR B 1 259 ? 13.508 25.028 -1.163 1 92.53 259 TYR B C 1
ATOM 4758 O O . TYR B 1 259 ? 13.921 24.371 -0.205 1 92.53 259 TYR B O 1
ATOM 4766 N N . TYR B 1 260 ? 14.32 25.72 -1.87 1 89.37 260 TYR B N 1
ATOM 4767 C CA . TYR B 1 260 ? 15.766 25.536 -1.799 1 89.37 260 TYR B CA 1
ATOM 4768 C C . TYR B 1 260 ? 16.364 26.358 -0.663 1 89.37 260 TYR B C 1
ATOM 4770 O O . TYR B 1 260 ? 17.398 25.989 -0.1 1 89.37 260 TYR B O 1
ATOM 4778 N N . GLU B 1 261 ? 15.688 27.333 -0.256 1 92.38 261 GLU B N 1
ATOM 4779 C CA . GLU B 1 261 ? 16.246 28.253 0.732 1 92.38 261 GLU B CA 1
ATOM 4780 C C . GLU B 1 261 ? 15.812 27.875 2.145 1 92.38 261 GLU B C 1
ATOM 4782 O O . GLU B 1 261 ? 16.518 28.161 3.114 1 92.38 261 GLU B O 1
ATOM 4787 N N . VAL B 1 262 ? 14.716 27.259 2.204 1 95.5 262 VAL B N 1
ATOM 4788 C CA . VAL B 1 262 ? 14.171 26.974 3.527 1 95.5 262 VAL B CA 1
ATOM 4789 C C . VAL B 1 262 ? 14.061 25.464 3.726 1 95.5 262 VAL B C 1
ATOM 4791 O O . VAL B 1 262 ? 14.688 24.903 4.628 1 95.5 262 VAL B O 1
ATOM 4794 N N . PHE B 1 263 ? 13.365 24.763 2.849 1 95.83 263 PHE B N 1
ATOM 4795 C CA . PHE B 1 263 ? 13.025 23.357 3.035 1 95.83 263 PHE B CA 1
ATOM 4796 C C . PHE B 1 263 ? 14.277 22.489 3.001 1 95.83 263 PHE B C 1
ATOM 4798 O O . PHE B 1 263 ? 14.525 21.713 3.927 1 95.83 263 PHE B O 1
ATOM 4805 N N . ILE B 1 264 ? 15.091 22.657 2.022 1 94.04 264 ILE B N 1
ATOM 4806 C CA . ILE B 1 264 ? 16.214 21.756 1.788 1 94.04 264 ILE B CA 1
ATOM 4807 C C . ILE B 1 264 ? 17.244 21.914 2.904 1 94.04 264 ILE B C 1
ATOM 4809 O O . ILE B 1 264 ? 17.696 20.924 3.485 1 94.04 264 ILE B O 1
ATOM 4813 N N . PRO B 1 265 ? 17.593 23.156 3.295 1 95.46 265 PRO B N 1
ATOM 4814 C CA . PRO B 1 265 ? 18.551 23.288 4.395 1 95.46 265 PRO B CA 1
ATOM 4815 C C . PRO B 1 265 ? 18.048 22.66 5.693 1 95.46 265 PRO B C 1
ATOM 4817 O O . PRO B 1 265 ? 18.825 22.038 6.423 1 95.46 265 PRO B O 1
ATOM 4820 N N . ASN B 1 266 ? 16.851 22.796 5.942 1 96.96 266 ASN B N 1
ATOM 4821 C CA . ASN B 1 266 ? 16.302 22.207 7.159 1 96.96 266 ASN B CA 1
ATOM 4822 C C . ASN B 1 266 ? 16.198 20.688 7.048 1 96.96 266 ASN B C 1
ATOM 4824 O O . ASN B 1 266 ? 16.368 19.976 8.039 1 96.96 266 ASN B O 1
ATOM 4828 N N . MET B 1 267 ? 15.927 20.159 5.853 1 95.66 267 MET B N 1
ATOM 4829 C CA . MET B 1 267 ? 15.904 18.718 5.619 1 95.66 267 MET B CA 1
ATOM 4830 C C . MET B 1 267 ? 17.275 18.103 5.878 1 95.66 267 MET B C 1
ATOM 4832 O O . MET B 1 267 ? 17.374 17.007 6.433 1 95.66 267 MET B O 1
ATOM 4836 N N . LYS B 1 268 ? 18.304 18.843 5.569 1 95.33 268 LYS B N 1
ATOM 4837 C CA . LYS B 1 268 ? 19.671 18.372 5.774 1 95.33 268 LYS B CA 1
ATOM 4838 C C . LYS B 1 268 ? 20.011 18.301 7.26 1 95.33 268 LYS B C 1
ATOM 4840 O O . LYS B 1 268 ? 20.81 17.461 7.68 1 95.33 268 LYS B O 1
ATOM 4845 N N . VAL B 1 269 ? 19.426 19.172 7.973 1 96.19 269 VAL B N 1
ATOM 4846 C CA . VAL B 1 269 ? 19.62 19.16 9.419 1 96.19 269 VAL B CA 1
ATOM 4847 C C . VAL B 1 269 ? 18.835 18.004 10.035 1 96.19 269 VAL B C 1
ATOM 4849 O O . VAL B 1 269 ? 19.337 17.308 10.922 1 96.19 269 VAL B O 1
ATOM 4852 N N . LEU B 1 270 ? 17.654 17.758 9.551 1 94.63 270 LEU B N 1
ATOM 4853 C CA . LEU B 1 270 ? 16.721 16.784 10.107 1 94.63 270 LEU B CA 1
ATOM 4854 C C . LEU B 1 270 ? 17.187 15.361 9.82 1 94.63 270 LEU B C 1
ATOM 4856 O O . LEU B 1 270 ? 16.939 14.45 10.614 1 94.63 270 LEU B O 1
ATOM 4860 N N . SER B 1 271 ? 17.836 15.205 8.682 1 94.18 271 SER B N 1
ATOM 4861 C CA . SER B 1 271 ? 18.194 13.866 8.226 1 94.18 271 SER B CA 1
ATOM 4862 C C . SER B 1 271 ? 19.656 13.801 7.797 1 94.18 271 SER B C 1
ATOM 4864 O O . SER B 1 271 ? 20.042 14.403 6.792 1 94.18 271 SER B O 1
ATOM 4866 N N . LYS B 1 272 ? 20.356 13.049 8.511 1 93.03 272 LYS B N 1
ATOM 4867 C CA . LYS B 1 272 ? 21.743 12.803 8.127 1 93.03 272 LYS B CA 1
ATOM 4868 C C . LYS B 1 272 ? 21.822 12.078 6.787 1 93.03 272 LYS B C 1
ATOM 4870 O O . LYS B 1 272 ? 22.686 12.381 5.961 1 93.03 272 LYS B O 1
ATOM 4875 N N . GLU B 1 273 ? 20.927 11.187 6.601 1 89.19 273 GLU B N 1
ATOM 4876 C CA . GLU B 1 273 ? 20.897 10.424 5.357 1 89.19 273 GLU B CA 1
ATOM 4877 C C . GLU B 1 273 ? 20.666 11.336 4.156 1 89.19 273 GLU B C 1
ATOM 4879 O O . GLU B 1 273 ? 21.297 11.166 3.11 1 89.19 273 GLU B O 1
ATOM 4884 N N . TYR B 1 274 ? 19.794 12.225 4.331 1 92.13 274 TYR B N 1
ATOM 4885 C CA . TYR B 1 274 ? 19.533 13.144 3.229 1 92.13 274 TYR B CA 1
ATOM 4886 C C . TYR B 1 274 ? 20.729 14.057 2.986 1 92.13 274 TYR B C 1
ATOM 4888 O O . TYR B 1 274 ? 21.061 14.363 1.838 1 92.13 274 TYR B O 1
ATOM 4896 N N . ARG B 1 275 ? 21.292 14.508 4.033 1 93.76 275 ARG B N 1
ATOM 4897 C CA . ARG B 1 275 ? 22.482 15.343 3.901 1 93.76 275 ARG B CA 1
ATOM 4898 C C . ARG B 1 275 ? 23.572 14.622 3.115 1 93.76 275 ARG B C 1
ATOM 4900 O O . ARG B 1 275 ? 24.156 15.189 2.19 1 93.76 275 ARG B O 1
ATOM 4907 N N . GLU B 1 276 ? 23.778 13.446 3.457 1 90.22 276 GLU B N 1
ATOM 4908 C CA . GLU B 1 276 ? 24.783 12.648 2.762 1 90.22 276 GLU B CA 1
ATOM 4909 C C . GLU B 1 276 ? 24.414 12.451 1.295 1 90.22 276 GLU B C 1
ATOM 4911 O O . GLU B 1 276 ? 25.276 12.524 0.417 1 90.22 276 GLU B O 1
ATOM 4916 N N . TYR B 1 277 ? 23.221 12.181 1.135 1 87.13 277 TYR B N 1
ATOM 4917 C CA . TYR B 1 277 ? 22.736 12.026 -0.232 1 87.13 277 TYR B CA 1
ATOM 4918 C C . TYR B 1 277 ? 22.99 13.289 -1.047 1 87.13 277 TYR B C 1
ATOM 4920 O O . TYR B 1 277 ? 23.491 13.218 -2.172 1 87.13 277 TYR B O 1
ATOM 4928 N N . SER B 1 278 ? 22.595 14.41 -0.512 1 85.94 278 SER B N 1
ATOM 4929 C CA . SER B 1 278 ? 22.766 15.696 -1.18 1 85.94 278 SER B CA 1
ATOM 4930 C C . SER B 1 278 ? 24.235 15.972 -1.479 1 85.94 278 SER B C 1
ATOM 4932 O O . SER B 1 278 ? 24.572 16.467 -2.556 1 85.94 278 SER B O 1
ATOM 4934 N N . GLU B 1 279 ? 25.024 15.648 -0.585 1 87.89 279 GLU B N 1
ATOM 4935 C CA . GLU B 1 279 ? 26.459 15.85 -0.765 1 87.89 279 GLU B CA 1
ATOM 4936 C C . GLU B 1 279 ? 27.008 14.952 -1.869 1 87.89 279 GLU B C 1
ATOM 4938 O O . GLU B 1 279 ? 27.808 15.395 -2.697 1 87.89 279 GLU B O 1
ATOM 4943 N N . LYS B 1 280 ? 26.598 13.776 -1.848 1 85.86 280 LYS B N 1
ATOM 4944 C CA . LYS B 1 280 ? 27.034 12.844 -2.884 1 85.86 280 LYS B CA 1
ATOM 4945 C C . LYS B 1 280 ? 26.58 13.307 -4.266 1 85.86 280 LYS B C 1
ATOM 4947 O O . LYS B 1 280 ? 27.312 13.159 -5.247 1 85.86 280 LYS B O 1
ATOM 4952 N N . LEU B 1 281 ? 25.421 13.763 -4.286 1 81.34 281 LEU B N 1
ATOM 4953 C CA . LEU B 1 281 ? 24.91 14.274 -5.553 1 81.34 281 LEU B CA 1
ATOM 4954 C C . LEU B 1 281 ? 25.774 15.422 -6.065 1 81.34 281 LEU B C 1
ATOM 4956 O O . LEU B 1 281 ? 26.046 15.513 -7.264 1 81.34 281 LEU B O 1
ATOM 4960 N N . ASN B 1 282 ? 26.139 16.261 -5.207 1 82.79 282 ASN B N 1
ATOM 4961 C CA . ASN B 1 282 ? 27.008 17.37 -5.587 1 82.79 282 ASN B CA 1
ATOM 4962 C C . ASN B 1 282 ? 28.361 16.875 -6.091 1 82.79 282 ASN B C 1
ATOM 4964 O O . ASN B 1 282 ? 28.897 17.405 -7.066 1 82.79 282 ASN B O 1
ATOM 4968 N N . LEU B 1 283 ? 28.836 15.869 -5.46 1 86.04 283 LEU B N 1
ATOM 4969 C CA . LEU B 1 283 ? 30.108 15.282 -5.868 1 86.04 283 LEU B CA 1
ATOM 4970 C C . LEU B 1 283 ? 29.996 14.648 -7.25 1 86.04 283 LEU B C 1
ATOM 4972 O O . LEU B 1 283 ? 30.91 14.768 -8.069 1 86.04 283 LEU B O 1
ATOM 4976 N N . ILE B 1 284 ? 28.947 14.073 -7.405 1 82.18 284 ILE B N 1
ATOM 4977 C CA . ILE B 1 284 ? 28.712 13.446 -8.701 1 82.18 284 ILE B CA 1
ATOM 4978 C C . ILE B 1 284 ? 28.621 14.519 -9.784 1 82.18 284 ILE B C 1
ATOM 4980 O O . ILE B 1 284 ? 29.198 14.371 -10.864 1 82.18 284 ILE B O 1
ATOM 4984 N N . ASN B 1 285 ? 27.942 15.527 -9.478 1 79.81 285 ASN B N 1
ATOM 4985 C CA . ASN B 1 285 ? 27.824 16.633 -10.422 1 79.81 285 ASN B CA 1
ATOM 4986 C C . ASN B 1 285 ? 29.186 17.236 -10.753 1 79.81 285 ASN B C 1
ATOM 4988 O O . ASN B 1 285 ? 29.462 17.562 -11.909 1 79.81 285 ASN B O 1
ATOM 4992 N N . ASP B 1 286 ? 29.913 17.385 -9.802 1 82.85 286 ASP B N 1
ATOM 4993 C CA . ASP B 1 286 ? 31.259 17.912 -10.003 1 82.85 286 ASP B CA 1
ATOM 4994 C C . ASP B 1 286 ? 32.086 16.981 -10.887 1 82.85 286 ASP B C 1
ATOM 4996 O O . ASP B 1 286 ? 32.773 17.435 -11.805 1 82.85 286 ASP B O 1
ATOM 5000 N N . LYS B 1 287 ? 31.94 15.756 -10.582 1 83.64 287 LYS B N 1
ATOM 5001 C CA . LYS B 1 287 ? 32.68 14.754 -11.344 1 83.64 287 LYS B CA 1
ATOM 5002 C C . LYS B 1 287 ? 32.218 14.717 -12.798 1 83.64 287 LYS B C 1
ATOM 5004 O O . LYS B 1 287 ? 33.041 14.706 -13.716 1 83.64 287 LYS B O 1
ATOM 5009 N N . LEU B 1 288 ? 30.98 14.745 -12.93 1 78.73 288 LEU B N 1
ATOM 5010 C CA . LEU B 1 288 ? 30.429 14.7 -14.28 1 78.73 288 LEU B CA 1
ATOM 5011 C C . LEU B 1 288 ? 30.781 15.967 -15.053 1 78.73 288 LEU B C 1
ATOM 5013 O O . LEU B 1 288 ? 31.1 15.904 -16.243 1 78.73 288 LEU B O 1
ATOM 5017 N N . SER B 1 289 ? 30.74 17.026 -14.399 1 79.52 289 SER B N 1
ATOM 5018 C CA . SER B 1 289 ? 31.054 18.3 -15.036 1 79.52 289 SER B CA 1
ATOM 5019 C C . SER B 1 289 ? 32.524 18.373 -15.433 1 79.52 289 SER B C 1
ATOM 5021 O O . SER B 1 289 ? 32.852 18.777 -16.551 1 79.52 289 SER B O 1
ATOM 5023 N N . LYS B 1 290 ? 33.318 17.93 -14.603 1 80.17 290 LYS B N 1
ATOM 5024 C CA . LYS B 1 290 ? 34.759 18.017 -14.822 1 80.17 290 LYS B CA 1
ATOM 5025 C C . LYS B 1 290 ? 35.221 16.995 -15.857 1 80.17 290 LYS B C 1
ATOM 5027 O O . LYS B 1 290 ? 36.04 17.308 -16.723 1 80.17 290 LYS B O 1
ATOM 5032 N N . GLU B 1 291 ? 34.595 15.869 -15.687 1 77.4 291 GLU B N 1
ATOM 5033 C CA . GLU B 1 291 ? 35.144 14.768 -16.474 1 77.4 291 GLU B CA 1
ATOM 5034 C C . GLU B 1 291 ? 34.397 14.608 -17.795 1 77.4 291 GLU B C 1
ATOM 5036 O O . GLU B 1 291 ? 34.969 14.15 -18.786 1 77.4 291 GLU B O 1
ATOM 5041 N N . LEU B 1 292 ? 33.131 15.024 -17.731 1 74.23 292 LEU B N 1
ATOM 5042 C CA . LEU B 1 292 ? 32.345 14.652 -18.902 1 74.23 292 LEU B CA 1
ATOM 5043 C C . LEU B 1 292 ? 31.626 15.866 -19.482 1 74.23 292 LEU B C 1
ATOM 5045 O O . LEU B 1 292 ? 30.975 15.768 -20.525 1 74.23 292 LEU B O 1
ATOM 5049 N N . GLY B 1 293 ? 31.753 16.967 -18.827 1 73.18 293 GLY B N 1
ATOM 5050 C CA . GLY B 1 293 ? 31.135 18.188 -19.318 1 73.18 293 GLY B CA 1
ATOM 5051 C C . GLY B 1 293 ? 29.622 18.176 -19.211 1 73.18 293 GLY B C 1
ATOM 5052 O O . GLY B 1 293 ? 28.931 18.78 -20.033 1 73.18 293 GLY B O 1
ATOM 5053 N N . ILE B 1 294 ? 29.118 17.235 -18.449 1 74.05 294 ILE B N 1
ATOM 5054 C CA . ILE B 1 294 ? 27.676 17.204 -18.229 1 74.05 294 ILE B CA 1
ATOM 5055 C C . ILE B 1 294 ? 27.378 17.362 -16.74 1 74.05 294 ILE B C 1
ATOM 5057 O O . ILE B 1 294 ? 28.248 17.126 -15.898 1 74.05 294 ILE B O 1
ATOM 5061 N N . LYS B 1 295 ? 26.25 18.012 -16.394 1 71.69 295 LYS B N 1
ATOM 5062 C CA . LYS B 1 295 ? 25.87 18.162 -14.992 1 71.69 295 LYS B CA 1
ATOM 5063 C C . LYS B 1 295 ? 24.358 18.06 -14.818 1 71.69 295 LYS B C 1
ATOM 5065 O O . LYS B 1 295 ? 23.609 18.134 -15.795 1 71.69 295 LYS B O 1
ATOM 5070 N N . TYR B 1 296 ? 24.002 17.707 -13.671 1 66.68 296 TYR B N 1
ATOM 5071 C CA . TYR B 1 296 ? 22.597 17.83 -13.297 1 66.68 296 TYR B CA 1
ATOM 5072 C C . TYR B 1 296 ? 22.248 19.275 -12.961 1 66.68 296 TYR B C 1
ATOM 5074 O O . TYR B 1 296 ? 23.001 19.956 -12.26 1 66.68 296 TYR B O 1
ATOM 5082 N N . ASP B 1 297 ? 21.239 19.67 -13.651 1 59.66 297 ASP B N 1
ATOM 5083 C CA . ASP B 1 297 ? 20.815 21.025 -13.312 1 59.66 297 ASP B CA 1
ATOM 5084 C C . ASP B 1 297 ? 19.925 21.028 -12.071 1 59.66 297 ASP B C 1
ATOM 5086 O O . ASP B 1 297 ? 19.799 20.009 -11.389 1 59.66 297 ASP B O 1
ATOM 5090 N N . GLU B 1 298 ? 19.555 22.194 -11.77 1 54.38 298 GLU B N 1
ATOM 5091 C CA . GLU B 1 298 ? 18.739 22.392 -10.576 1 54.38 298 GLU B CA 1
ATOM 5092 C C . GLU B 1 298 ? 17.487 21.519 -10.612 1 54.38 298 GLU B C 1
ATOM 5094 O O . GLU B 1 298 ? 16.89 21.239 -9.57 1 54.38 298 GLU B O 1
ATOM 5099 N N . ASN B 1 299 ? 17.271 21.108 -11.775 1 50.38 299 ASN B N 1
ATOM 5100 C CA . ASN B 1 299 ? 16.07 20.303 -11.973 1 50.38 299 ASN B CA 1
ATOM 5101 C C . ASN B 1 299 ? 16.408 18.823 -12.134 1 50.38 299 ASN B C 1
ATOM 5103 O O . ASN B 1 299 ? 15.587 18.044 -12.619 1 50.38 299 ASN B O 1
ATOM 5107 N N . TYR B 1 300 ? 17.571 18.629 -11.831 1 50.71 300 TYR B N 1
ATOM 5108 C CA . TYR B 1 300 ? 18.11 17.274 -11.864 1 50.71 300 TYR B CA 1
ATOM 5109 C C . TYR B 1 300 ? 18.083 16.711 -13.28 1 50.71 300 TYR B C 1
ATOM 5111 O O . TYR B 1 300 ? 17.867 15.512 -13.474 1 50.71 300 TYR B O 1
ATOM 5119 N N . LYS B 1 301 ? 18.066 17.7 -14.132 1 61.52 301 LYS B N 1
ATOM 5120 C CA . LYS B 1 301 ? 18.253 17.317 -15.529 1 61.52 301 LYS B CA 1
ATOM 5121 C C . LYS B 1 301 ? 19.733 17.303 -15.901 1 61.52 301 LYS B C 1
ATOM 5123 O O . LYS B 1 301 ? 20.496 18.168 -15.465 1 61.52 301 LYS B O 1
ATOM 5128 N N . ILE B 1 302 ? 20.03 16.336 -16.665 1 65.54 302 ILE B N 1
ATOM 5129 C CA . ILE B 1 302 ? 21.403 16.254 -17.153 1 65.54 302 ILE B CA 1
ATOM 5130 C C . ILE B 1 302 ? 21.617 17.277 -18.266 1 65.54 302 ILE B C 1
ATOM 5132 O O . ILE B 1 302 ? 20.852 17.321 -19.233 1 65.54 302 ILE B O 1
ATOM 5136 N N . ILE B 1 303 ? 22.391 18.259 -18.064 1 66.8 303 ILE B N 1
ATOM 5137 C CA . ILE B 1 303 ? 22.702 19.267 -19.071 1 66.8 303 ILE B CA 1
ATOM 5138 C C . ILE B 1 303 ? 24.203 19.271 -19.35 1 66.8 303 ILE B C 1
ATOM 5140 O O . ILE B 1 303 ? 24.995 18.806 -18.528 1 66.8 303 ILE B O 1
ATOM 5144 N N . ARG B 1 304 ? 24.502 19.701 -20.659 1 67.16 304 ARG B N 1
ATOM 5145 C CA . ARG B 1 304 ? 25.904 19.95 -20.98 1 67.16 304 ARG B CA 1
ATOM 5146 C C . ARG B 1 304 ? 26.394 21.239 -20.329 1 67.16 304 ARG B C 1
ATOM 5148 O O . ARG B 1 304 ? 25.657 22.225 -20.26 1 67.16 304 ARG B O 1
ATOM 5155 N N . VAL B 1 305 ? 27.528 21.188 -19.641 1 65.93 305 VAL B N 1
ATOM 5156 C CA . VAL B 1 305 ? 28.083 22.341 -18.94 1 65.93 305 VAL B CA 1
ATOM 5157 C C . VAL B 1 305 ? 28.266 23.5 -19.917 1 65.93 305 VAL B C 1
ATOM 5159 O O . VAL B 1 305 ? 28.116 24.666 -19.542 1 65.93 305 VAL B O 1
ATOM 5162 N N . ASP B 1 306 ? 28.545 23.301 -21.154 1 58.18 306 ASP B N 1
ATOM 5163 C CA . ASP B 1 306 ? 28.812 24.365 -22.117 1 58.18 306 ASP B CA 1
ATOM 5164 C C . ASP B 1 306 ? 27.515 24.902 -22.716 1 58.18 306 ASP B C 1
ATOM 5166 O O . ASP B 1 306 ? 27.535 25.841 -23.514 1 58.18 306 ASP B O 1
ATOM 5170 N N . GLU B 1 307 ? 26.333 24.389 -22.383 1 50.03 307 GLU B N 1
ATOM 5171 C CA . GLU B 1 307 ? 25.122 24.987 -22.938 1 50.03 307 GLU B CA 1
ATOM 5172 C C . GLU B 1 307 ? 24.316 25.703 -21.858 1 50.03 307 GLU B C 1
ATOM 5174 O O . GLU B 1 307 ? 24.192 25.207 -20.736 1 50.03 307 GLU B O 1
#

Solvent-accessible surface area (backbone atoms only — not comparable to full-atom values): 32504 Å² total; per-residue (Å²): 82,43,67,71,57,48,24,68,74,48,72,44,38,68,56,31,52,52,47,38,37,73,71,61,75,36,80,58,47,72,44,95,87,68,47,55,37,41,48,74,65,44,51,45,52,47,37,49,49,48,40,40,49,76,56,71,45,51,73,67,58,47,51,51,38,72,71,40,96,54,43,60,60,53,51,49,50,51,42,51,53,43,48,53,50,32,51,48,40,51,52,40,40,52,55,48,51,51,46,61,75,47,84,69,41,65,65,56,45,52,51,50,42,51,51,52,50,64,60,36,36,71,29,35,52,31,54,36,53,48,40,38,63,42,18,74,59,55,54,42,27,52,49,31,62,71,46,37,69,37,29,64,39,42,61,82,46,72,68,28,49,53,23,49,51,50,41,51,52,48,59,56,64,47,77,89,52,87,66,54,65,71,56,52,46,51,54,61,22,47,48,72,63,54,47,37,46,53,47,51,50,50,51,52,48,51,52,48,58,66,66,41,54,73,66,55,39,50,49,49,48,50,52,53,47,49,51,44,49,49,47,52,59,39,50,75,58,30,92,70,37,69,62,56,54,47,50,54,52,48,45,53,46,38,73,71,66,42,38,71,76,47,43,48,57,27,46,37,62,49,12,66,60,40,35,51,48,54,50,49,52,51,50,42,31,49,47,32,35,73,74,66,39,28,27,59,43,99,72,69,39,73,38,50,64,91,105,82,42,66,72,58,48,25,70,74,48,71,44,37,66,55,32,52,51,47,39,38,72,71,61,75,37,78,57,47,72,44,96,86,69,48,55,37,41,49,73,67,42,50,46,50,48,38,48,49,49,38,39,49,76,55,71,42,50,73,66,58,48,52,52,39,72,70,40,95,54,44,59,62,52,52,50,51,51,43,51,53,42,47,52,50,32,52,51,38,51,52,40,42,52,54,50,52,51,46,63,75,47,83,70,39,66,65,54,46,51,49,51,40,52,53,50,51,65,60,37,36,72,29,35,52,29,54,35,53,48,38,37,63,42,18,73,58,56,53,42,27,53,49,30,62,72,46,38,68,37,28,63,39,42,62,83,46,69,68,28,48,52,23,49,51,51,41,53,52,48,59,56,65,46,78,91,51,87,66,54,65,72,55,52,45,52,55,61,23,46,47,72,62,52,46,38,46,53,46,52,51,49,52,52,49,51,54,48,58,66,66,40,54,74,68,56,38,50,51,48,48,51,51,54,48,49,49,45,49,49,47,52,59,37,49,75,57,31,92,73,37,68,62,55,54,48,50,53,52,49,46,52,45,37,72,70,67,41,39,72,76,48,44,47,57,27,45,36,63,49,12,65,58,41,33,51,49,53,50,48,50,51,50,43,30,50,47,32,34,74,73,64,38,29,27,59,43,99,72,67,38,73,37,50,65,91,106

Organism: NCBI:txid29363

pLDDT: mean 84.75, std 13.24, range [38.24, 97.09]

InterPro domains:
  IPR000551 MerR-type HTH domain [PF13411] (2-68)
  IPR000551 MerR-type HTH domain [PS50937] (1-68)
  IPR000551 MerR-type HTH domain [SM00422] (1-69)
  IPR009061 Putative DNA-binding domain superfamily [SSF46955] (1-90)
  IPR047057 MerR transcriptional regulator [PTHR30204] (1-167)

Foldseek 3Di:
DFLVVLCVLQVDDSVVLVVCVVVVLAPFDQDPVRTGDGDPVSSVSSNQVSVCVVVVHDPVLSVVLSPDPDNPVSVVVVVVVVVVVVVVVVVVVVLVVVCVPDPVDPVSVVVSVVVVLVVCLQFQQNLLVVQCVLDVDAPSNVVSLLCNLQRRHHCDDPLLVVLSVLQSVLVVPFDGDGDDPVVVVVSVPQDPVNNNVVVVVVVVVLVCQLPDDDPRVVVVLVVLVVVVVVVVVCVVVQVPDPVNVSLVVVLVSCVPSCVPPGVLVSSVSNGVSSVVVVVSLVSSQVCCCVPPQWGQDPSGRIGRVVD/DFLVVLCVLQVDDSVVLVVCVVVVLAPFDQDPVRTTDGDPVSSVSSNQVSVCVVVVHDPVLSVVLSPDPDNPVSVVVVVVVVVVVVVVVVVVVVLVVVCVPDPVDPVSVVVSVVVVLVVCLQFQQNLLVVQCVLDVDAPSNVVSLLCNLQRRHHCDDPLLVVLSVLQSVLVVPFDGDGDDPVVVVVSVPQDPVNNNVVVVVVVVVLVCQLPDDDPRVVVVLVVQVVVVVVVVVCVVVQVPDPVNVSLVVVLVSCVPSCVVPGVLVSSVSNGVSSVVVVVSLVSSQVCCCVPPQWGQDSSGRIGRVVD

Nearest PDB structures (foldseek):
  6jni-assembly3_E  TM=7.408E-01  e=6.679E-04  Pseudomonas putida
  4r4e-assembly1_A  TM=9.866E-01  e=1.894E-02  Bacillus subtilis subsp. subtilis str. 168
  5i44-assembly1_D  TM=8.454E-01  e=3.009E-02  Bacillus subtilis subsp. subtilis str. 168
  2zhg-assembly1_A-2  TM=7.511E-01  e=2.579E-02  Escherichia coli K-12
  2zhh-assembly1_A-2  TM=7.167E-01  e=3.168E-02  Escherichia coli K-12

Secondary structure (DSSP, 8-state):
--HHHHHHHH---HHHHHHHHHTTS--PEEPTTS-EE--HHHHHHHHHHHHHHHTT--HHHHHHHHH-S-HHHHHHHHHHHHHHHHHHHHHHHHHHHHHHHS---HHHHHHHHHHHHHHHTTSTTHHHHHHHHH--STHHHHHHHHHGGG------SHHHHHHHHHHHHHHHHSPP-PPPHHHHHHHHHS-HHHHHHHHHHHHHHHHHHHH--HHHHHHHHH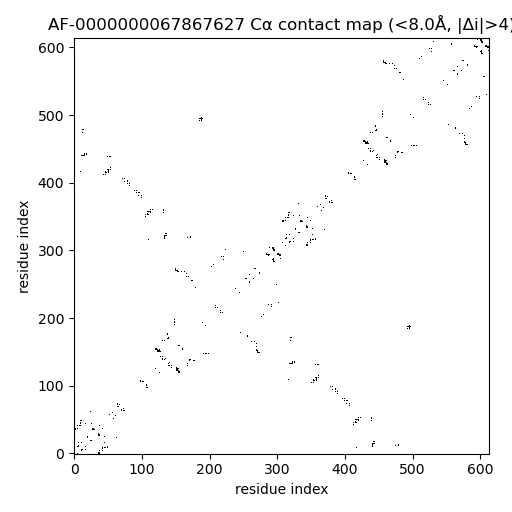HHHHHHHHHHHHHHSGGG-HHHHHHHHHHHHHHHHTIIIIIHHHHHHH-HHHHHHHHHHHHHHHHHHHHHSEEE-TTS-EEETT-/--HHHHHHHH---HHHHHHHHHTTS--PEEPTTS-EE--HHHHHHHHHHHHHHHTT--HHHHHHHHH-S-HHHHHHHHHHHHHHHHHHHHHHHHHHHHHHHS---HHHHHHHHHHHHHHHTTSTTHHHHHHHHH--STHHHHHHHHHGGG------SHHHHHHHHHHHHHHHHSPP-PPPHHHHHHHHHS-HHHHHHHHHHHHHHHHHHHH--HHHHHHHHHHHHHHHHHHHHHHSSGGG-HHHHHHHHHHHHHHHHTIIIIIHHHHHHH-HHHHHHHHHHHHHHHHHHHHHSEEE-TTS-EEETT-

Radius of gyration: 27.18 Å; Cα contacts (8 Å, |Δi|>4): 634; chains: 2; bounding box: 79×70×58 Å

Sequence (614 aa):
MLINEVCKSTGLTKKAILYYEKENFISPKKLSNGYRDYSNEDIKILQEISLYRKLDISVKDIMTILKSKDKREILNRIVIEKEQKEIRLKIDKIHLERLIEGDMSINEISRLNDEIIQEEKKSGEFIKRELKRAFPKGFGEYMAYHFSPYLNEPLDTMEKIKAWHNIVEFLDNIPQFKIPKFIQIGLASSSDEIRKRTYEATKSKMEALLEAQGEELEEYKKELLGYVDKQKEWRLLPYLNPFFNFKKKLMNFYKESGYYEVFIPNMKVLSKEYREYSEKLNLINDKLSKELGIKYDENYKIIRVDEMLINEVCKSTGLTKKAILYYEKENFISPKKLSNGYRDYSNEDIKILQEISLYRKLDISVKDIMTILKSKDKREILNRIVIEKEQKEIRLKIDKIHLERLIEGDMSINEISRLNDEIIQEEKKSGEFIKRELKRAFPKGFGEYMAYHFSPYLNEPLDTMEKIKAWHNIVEFLDNIPQFKIPKFIQIGLASSSDEIRKRTYEATKSKMEALLEAQGEELEEYKKELLGYVDKQKEWRLLPYLNPFFNFKKKLMNFYKESGYYEVFIPNMKVLSKEYREYSEKLNLINDKLSKELGIKYDENYKIIRVDE